Protein AF-0000000078410965 (afdb_homodimer)

InterPro domains:
  IPR001611 Leucine-rich repeat [PF13516] (98-120)
  IPR006553 Leucine-rich repeat, cysteine-containing subtype [SM00367] (72-97)
  IPR006553 Leucine-rich repeat, cysteine-containing subtype [SM00367] (98-123)
  IPR006553 Leucine-rich repeat, cysteine-containing subtype [SM00367] (124-149)
  IPR006553 Leucine-rich repeat, cysteine-containing subtype [SM00367] (150-175)
  IPR006553 Leucine-rich repeat, cysteine-containing subtype [SM00367] (176-201)
  IPR006553 Leucine-rich repeat, cysteine-containing subtype [SM00367] (202-227)
  IPR032675 Leucine-rich repeat domain superfamily [G3DSA:3.80.10.10] (5-240)
  IPR050648 F-box/Leucine-rich repeat [PTHR13382] (47-187)

Organism: Alligator mississippiensis (NCBI:txid8496)

Solvent-accessible surface area (backbone atoms only — not comparable to full-atom values): 24797 Å² total; per-residue (Å²): 132,82,74,73,76,74,49,70,57,32,53,52,40,49,51,44,47,40,29,61,36,39,64,46,54,38,55,73,51,34,78,64,46,54,67,72,22,52,52,63,58,44,67,69,31,49,51,30,29,34,42,33,40,52,18,32,18,92,72,42,31,50,84,67,48,47,63,50,42,75,44,21,51,54,30,29,33,41,34,41,36,48,29,56,60,37,49,41,63,50,49,35,49,45,16,72,41,15,41,62,25,26,34,41,33,35,30,46,18,55,46,49,35,48,68,32,46,45,43,29,24,73,39,21,52,53,26,29,33,42,31,43,25,38,18,68,54,58,49,36,64,40,51,28,49,31,21,66,49,22,38,55,25,27,33,42,30,46,21,46,20,51,69,34,28,35,68,23,47,33,39,33,16,70,36,15,42,56,24,26,36,42,32,36,28,32,14,51,50,30,37,36,65,26,44,43,43,29,60,70,41,20,80,52,43,46,33,42,33,50,46,70,18,77,50,52,49,60,84,37,46,48,62,39,46,75,71,61,26,47,57,71,62,78,72,76,73,69,68,64,52,60,68,41,46,75,66,47,67,90,71,77,85,81,75,75,81,118,132,80,75,72,74,75,48,70,56,32,52,51,40,48,52,44,46,41,29,62,37,38,65,46,53,38,54,74,53,34,78,63,48,54,66,72,23,53,52,64,57,45,67,70,30,48,52,30,29,32,43,34,39,52,17,32,17,92,72,43,31,50,84,67,46,48,62,50,42,73,45,22,52,55,30,29,34,41,33,41,38,47,28,57,60,37,49,43,63,50,48,36,50,46,18,72,42,13,42,62,24,27,34,41,33,34,29,47,17,55,46,49,35,48,68,30,47,46,42,29,26,74,39,22,51,53,25,29,33,42,31,43,26,37,17,67,53,57,49,36,66,39,52,27,50,29,20,66,49,20,38,55,26,28,32,41,28,44,20,46,20,52,70,33,29,34,67,22,48,33,38,34,15,70,37,16,44,55,24,26,37,40,31,37,28,33,14,52,50,29,36,38,66,25,45,43,42,30,58,70,41,21,81,52,43,45,34,43,33,49,46,70,18,78,51,51,49,61,85,37,45,48,63,39,47,74,73,62,26,46,59,70,61,78,72,76,73,70,68,65,53,63,70,43,47,75,66,49,69,86,71,76,83,75,75,76,81,120

pLDDT: mean 90.52, std 19.01, range [22.09, 98.94]

Sequence (516 aa):
MVHKRVSKAFRAAVQLHLANLRRFDASQLGPHLPKPAFIELLKDNEVLQQLALQACADWLTDKELLPVIGQNHHLQQVQLNGCAQLSRHALVAISLSCPHLRQLSLAHCEWVDSLSLRSLADHCKALEAVDLTACRQLKDEAVCYLAQKCSGLKCLSLAVNANMGDVAVEEIAKCCPELEHLDLTGCLRVKNDAIRVLAEYCPKLRSLKVKHCHNVAESSLSILRNRGVELDVEPPMQRALVLLQDVVGFAPFINLQIMVHKRVSKAFRAAVQLHLANLRRFDASQLGPHLPKPAFIELLKDNEVLQQLALQACADWLTDKELLPVIGQNHHLQQVQLNGCAQLSRHALVAISLSCPHLRQLSLAHCEWVDSLSLRSLADHCKALEAVDLTACRQLKDEAVCYLAQKCSGLKCLSLAVNANMGDVAVEEIAKCCPELEHLDLTGCLRVKNDAIRVLAEYCPKLRSLKVKHCHNVAESSLSILRNRGVELDVEPPMQRALVLLQDVVGFAPFINLQI

Nearest PDB structures (foldseek):
  6o60-assembly1_C  TM=7.918E-01  e=5.740E-13  Homo sapiens
  6wcq-assembly1_B  TM=8.413E-01  e=1.170E-11  Homo sapiens
  5zb2-assembly1_A-2  TM=8.589E-01  e=2.261E-08  Saccharomyces cerevisiae S288C
  8ubu-assembly1_K  TM=7.743E-01  e=4.115E-07  Homo sapiens
  8ubv-assembly1_H  TM=6.330E-01  e=1.855E-07  Homo sapiens

Structure (mmCIF, N/CA/C/O backbone):
data_AF-0000000078410965-model_v1
#
loop_
_entity.id
_entity.type
_entity.pdbx_description
1 polymer 'F-box/LRR-repeat protein 15'
#
loop_
_atom_site.group_PDB
_atom_site.id
_atom_site.type_symbol
_atom_site.label_atom_id
_atom_site.label_alt_id
_atom_site.label_comp_id
_atom_site.label_asym_id
_atom_site.label_entity_id
_atom_site.label_seq_id
_atom_site.pdbx_PDB_ins_code
_atom_site.Cartn_x
_atom_site.Cartn_y
_atom_site.Cartn_z
_atom_site.occupancy
_atom_site.B_iso_or_equiv
_atom_site.auth_seq_id
_atom_site.auth_comp_id
_atom_site.auth_asym_id
_atom_site.auth_atom_id
_atom_site.pdbx_PDB_model_num
ATOM 1 N N . MET A 1 1 ? -37.281 2.078 -7.805 1 25.05 1 MET A N 1
ATOM 2 C CA . MET A 1 1 ? -35.906 2.264 -7.312 1 25.05 1 MET A CA 1
ATOM 3 C C . MET A 1 1 ? -35.5 1.116 -6.398 1 25.05 1 MET A C 1
ATOM 5 O O . MET A 1 1 ? -35.938 1.05 -5.246 1 25.05 1 MET A O 1
ATOM 9 N N . VAL A 1 2 ? -35.5 -0.166 -6.84 1 32.5 2 VAL A N 1
ATOM 10 C CA . VAL A 1 2 ? -35.344 -1.432 -6.125 1 32.5 2 VAL A CA 1
ATOM 11 C C . VAL A 1 2 ? -34.125 -1.39 -5.219 1 32.5 2 VAL A C 1
ATOM 13 O O . VAL A 1 2 ? -33 -1.199 -5.691 1 32.5 2 VAL A O 1
ATOM 16 N N . HIS A 1 3 ? -34.188 -0.911 -4.039 1 37.53 3 HIS A N 1
ATOM 17 C CA . HIS A 1 3 ? -33.188 -0.952 -2.979 1 37.53 3 HIS A CA 1
ATOM 18 C C . HIS A 1 3 ? -32.531 -2.332 -2.877 1 37.53 3 HIS A C 1
ATOM 20 O O . HIS A 1 3 ? -33.188 -3.287 -2.43 1 37.53 3 HIS A O 1
ATOM 26 N N . LYS A 1 4 ? -31.953 -2.807 -3.91 1 47.25 4 LYS A N 1
ATOM 27 C CA . LYS A 1 4 ? -31.375 -4.148 -3.9 1 47.25 4 LYS A CA 1
ATOM 28 C C . LYS A 1 4 ? -30.719 -4.457 -2.559 1 47.25 4 LYS A C 1
ATOM 30 O O . LYS A 1 4 ? -29.875 -3.693 -2.086 1 47.25 4 LYS A O 1
ATOM 35 N N . ARG A 1 5 ? -31.469 -5.164 -1.621 1 58.47 5 ARG A N 1
ATOM 36 C CA . ARG A 1 5 ? -31.062 -5.781 -0.361 1 58.47 5 ARG A CA 1
ATOM 37 C C . ARG A 1 5 ? -29.625 -6.273 -0.426 1 58.47 5 ARG A C 1
ATOM 39 O O . ARG A 1 5 ? -29.266 -7.086 -1.286 1 58.47 5 ARG A O 1
ATOM 46 N N . VAL A 1 6 ? -28.75 -5.332 0.169 1 72 6 VAL A N 1
ATOM 47 C CA . VAL A 1 6 ? -27.375 -5.773 0.303 1 72 6 VAL A CA 1
ATOM 48 C C . VAL A 1 6 ? -27.328 -7.145 0.98 1 72 6 VAL A C 1
ATOM 50 O O . VAL A 1 6 ? -28 -7.363 1.99 1 72 6 VAL A O 1
ATOM 53 N N . SER A 1 7 ? -26.797 -8.109 0.25 1 83.19 7 SER A N 1
ATOM 54 C CA . SER A 1 7 ? -26.734 -9.453 0.817 1 83.19 7 SER A CA 1
ATOM 55 C C . SER A 1 7 ? -25.984 -9.453 2.148 1 83.19 7 SER A C 1
ATOM 57 O O . SER A 1 7 ? -25.172 -8.562 2.412 1 83.19 7 SER A O 1
ATOM 59 N N . LYS A 1 8 ? -26.5 -10.258 3.055 1 88.81 8 LYS A N 1
ATOM 60 C CA . LYS A 1 8 ? -25.828 -10.445 4.34 1 88.81 8 LYS A CA 1
ATOM 61 C C . LYS A 1 8 ? -24.344 -10.766 4.152 1 88.81 8 LYS A C 1
ATOM 63 O O . LYS A 1 8 ? -23.5 -10.273 4.91 1 88.81 8 LYS A O 1
ATOM 68 N N . ALA A 1 9 ? -24.125 -11.484 3.139 1 90.12 9 ALA A N 1
ATOM 69 C CA . ALA A 1 9 ? -22.75 -11.883 2.85 1 90.12 9 ALA A CA 1
ATOM 70 C C . ALA A 1 9 ? -21.891 -10.672 2.463 1 90.12 9 ALA A C 1
ATOM 72 O O . ALA A 1 9 ? -20.75 -10.547 2.896 1 90.12 9 ALA A O 1
ATOM 73 N N . PHE A 1 10 ? -22.484 -9.85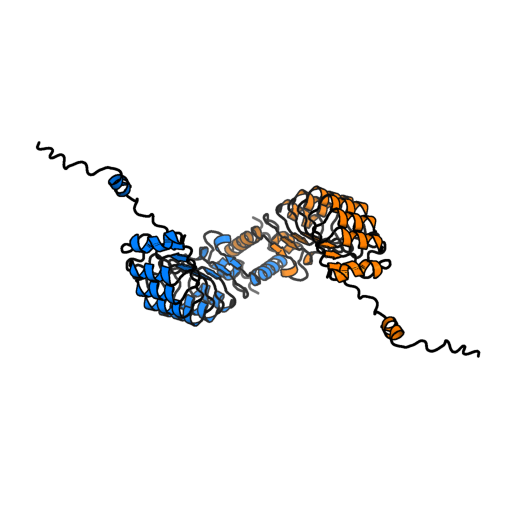9 1.813 1 91.69 10 PHE A N 1
ATOM 74 C CA . PHE A 1 10 ? -21.781 -8.648 1.413 1 91.69 10 PHE A CA 1
ATOM 75 C C . PHE A 1 10 ? -21.5 -7.762 2.621 1 91.69 10 PHE A C 1
ATOM 77 O O . PHE A 1 10 ? -20.375 -7.289 2.797 1 91.69 10 PHE A O 1
ATOM 84 N N . ARG A 1 11 ? -22.438 -7.598 3.383 1 90.75 11 ARG A N 1
ATOM 85 C CA . ARG A 1 11 ? -22.266 -6.766 4.57 1 90.75 11 ARG A CA 1
ATOM 86 C C . ARG A 1 11 ? -21.156 -7.309 5.465 1 90.75 11 ARG A C 1
ATOM 88 O O . ARG A 1 11 ? -20.344 -6.547 5.98 1 90.75 11 ARG A O 1
ATOM 95 N N . ALA A 1 12 ? -21.203 -8.555 5.613 1 92.56 12 ALA A N 1
ATOM 96 C CA . ALA A 1 12 ? -20.188 -9.188 6.441 1 92.56 12 ALA A CA 1
ATOM 97 C C . ALA A 1 12 ? -18.797 -8.992 5.84 1 92.56 12 ALA A C 1
ATOM 99 O O . ALA A 1 12 ? -17.844 -8.703 6.559 1 92.56 12 ALA A O 1
ATOM 100 N N . ALA A 1 13 ? -18.688 -9.086 4.562 1 92.94 13 ALA A N 1
ATOM 101 C CA . ALA A 1 13 ? -17.406 -8.914 3.871 1 92.94 13 ALA A CA 1
ATOM 102 C C . ALA A 1 13 ? -16.906 -7.484 3.996 1 92.94 13 ALA A C 1
ATOM 104 O O . ALA A 1 13 ? -15.719 -7.258 4.234 1 92.94 13 ALA A O 1
ATOM 105 N N . VAL A 1 14 ? -17.781 -6.637 3.914 1 94.06 14 VAL A N 1
ATOM 106 C CA . VAL A 1 14 ? -17.422 -5.227 4.012 1 94.06 14 VAL A CA 1
ATOM 107 C C . VAL A 1 14 ? -16.938 -4.914 5.426 1 94.06 14 VAL A C 1
ATOM 109 O O . VAL A 1 14 ? -15.914 -4.25 5.602 1 94.06 14 VAL A O 1
ATOM 112 N N . GLN A 1 15 ? -17.703 -5.395 6.336 1 93.25 15 GLN A N 1
ATOM 113 C CA . GLN A 1 15 ? -17.328 -5.156 7.727 1 93.25 15 GLN A CA 1
ATOM 114 C C . GLN A 1 15 ? -15.938 -5.715 8.016 1 93.25 15 GLN A C 1
ATOM 116 O O . GLN A 1 15 ? -15.125 -5.062 8.68 1 93.25 15 GLN A O 1
ATOM 121 N N . LEU A 1 16 ? -15.711 -6.871 7.535 1 93 16 LEU A N 1
ATOM 122 C CA . LEU A 1 16 ? -14.398 -7.48 7.727 1 93 16 LEU A CA 1
ATOM 123 C C . LEU A 1 16 ? -13.32 -6.676 7.02 1 93 16 LEU A C 1
ATOM 125 O O . LEU A 1 16 ? -12.242 -6.441 7.582 1 93 16 LEU A O 1
ATOM 129 N N . HIS A 1 17 ? -13.609 -6.285 5.859 1 93.44 17 HIS A N 1
ATOM 130 C CA . HIS A 1 17 ? -12.656 -5.48 5.098 1 93.44 17 HIS A CA 1
ATOM 131 C C . HIS A 1 17 ? -12.32 -4.188 5.832 1 93.44 17 HIS A C 1
ATOM 133 O O . HIS A 1 17 ? -11.141 -3.854 5.996 1 93.44 17 HIS A O 1
ATOM 139 N N . LEU A 1 18 ? -13.336 -3.518 6.273 1 94.88 18 LEU A N 1
ATOM 140 C CA . LEU A 1 18 ? -13.164 -2.232 6.938 1 94.88 18 LEU A CA 1
ATOM 141 C C . LEU A 1 18 ? -12.406 -2.396 8.25 1 94.88 18 LEU A C 1
ATOM 143 O O . LEU A 1 18 ? -11.578 -1.554 8.602 1 94.88 18 LEU A O 1
ATOM 147 N N . ALA A 1 19 ? -12.703 -3.473 8.961 1 95.5 19 ALA A N 1
ATOM 148 C CA . ALA A 1 19 ? -12.039 -3.738 10.242 1 95.5 19 ALA A CA 1
ATOM 149 C C . ALA A 1 19 ? -10.539 -3.928 10.055 1 95.5 19 ALA A C 1
ATOM 151 O O . ALA A 1 19 ? -9.758 -3.713 10.984 1 95.5 19 ALA A O 1
ATOM 152 N N . ASN A 1 20 ? -10.148 -4.191 8.797 1 93.44 20 ASN A N 1
ATOM 153 C CA . ASN A 1 20 ? -8.742 -4.527 8.57 1 93.44 20 ASN A CA 1
ATOM 154 C C . ASN A 1 20 ? -8.039 -3.449 7.75 1 93.44 20 ASN A C 1
ATOM 156 O O . ASN A 1 20 ? -6.902 -3.639 7.316 1 93.44 20 ASN A O 1
ATOM 160 N N . LEU A 1 21 ? -8.695 -2.328 7.613 1 94.69 21 LEU A N 1
ATOM 161 C CA . LEU A 1 21 ? -8.055 -1.225 6.898 1 94.69 21 LEU A CA 1
ATOM 162 C C . LEU A 1 21 ? -6.84 -0.716 7.664 1 94.69 21 LEU A C 1
ATOM 164 O O . LEU A 1 21 ? -6.918 -0.455 8.867 1 94.69 21 LEU A O 1
ATOM 168 N N . ARG A 1 22 ? -5.777 -0.582 7.023 1 96.44 22 ARG A N 1
ATOM 169 C CA . ARG A 1 22 ? -4.574 -0.058 7.664 1 96.44 22 ARG A CA 1
ATOM 170 C C . ARG A 1 22 ? -4.398 1.427 7.363 1 96.44 22 ARG A C 1
ATOM 172 O O . ARG A 1 22 ? -3.707 2.135 8.102 1 96.44 22 ARG A O 1
ATOM 179 N N . ARG A 1 23 ? -4.992 1.798 6.27 1 97.44 23 ARG A N 1
ATOM 180 C CA . ARG A 1 23 ? -4.934 3.195 5.855 1 97.44 23 ARG A CA 1
ATOM 181 C C . ARG A 1 23 ? -6.332 3.754 5.609 1 97.44 23 ARG A C 1
ATOM 183 O O . ARG A 1 23 ? -7.129 3.15 4.891 1 97.44 23 ARG A O 1
ATOM 190 N N . PHE A 1 24 ? -6.605 4.863 6.195 1 97.81 24 PHE A N 1
ATOM 191 C CA . PHE A 1 24 ? -7.859 5.574 5.969 1 97.81 24 PHE A CA 1
ATOM 192 C C . PHE A 1 24 ? -7.598 7.023 5.574 1 97.81 24 PHE A C 1
ATOM 194 O O . PHE A 1 24 ? -7.082 7.809 6.375 1 97.81 24 PHE A O 1
ATOM 201 N N . ASP A 1 25 ? -7.934 7.305 4.426 1 97.12 25 ASP A N 1
ATOM 202 C CA . ASP A 1 25 ? -7.871 8.656 3.883 1 97.12 25 ASP A CA 1
ATOM 203 C C . ASP A 1 25 ? -9.258 9.141 3.459 1 97.12 25 ASP A C 1
ATOM 205 O O . ASP A 1 25 ? -9.773 8.727 2.418 1 97.12 25 ASP A O 1
ATOM 209 N N . ALA A 1 26 ? -9.789 9.969 4.223 1 97 26 ALA A N 1
ATOM 210 C CA . ALA A 1 26 ? -11.156 10.422 4.012 1 97 26 ALA A CA 1
ATOM 211 C C . ALA A 1 26 ? -11.305 11.133 2.672 1 97 26 ALA A C 1
ATOM 213 O O . ALA A 1 26 ? -12.383 11.141 2.074 1 97 26 ALA A O 1
ATOM 214 N N . SER A 1 27 ? -10.305 11.742 2.213 1 95.56 27 SER A N 1
ATOM 215 C CA . SER A 1 27 ? -10.383 12.5 0.969 1 95.56 27 SER A CA 1
ATOM 216 C C . SER A 1 27 ? -10.625 11.586 -0.225 1 95.56 27 SER A C 1
ATOM 218 O O . SER A 1 27 ? -11.047 12.039 -1.29 1 95.56 27 SER A O 1
ATOM 220 N N . GLN A 1 28 ? -10.32 10.289 -0.091 1 92 28 GLN A N 1
ATOM 221 C CA . GLN A 1 28 ? -10.562 9.32 -1.157 1 92 28 GLN A CA 1
ATOM 222 C C . GLN A 1 28 ? -12.055 9.055 -1.332 1 92 28 GLN A C 1
ATOM 224 O O . GLN A 1 28 ? -12.469 8.477 -2.34 1 92 28 GLN A O 1
ATOM 229 N N . LEU A 1 29 ? -12.82 9.469 -0.318 1 92.69 29 LEU A N 1
ATOM 230 C CA . LEU A 1 29 ? -14.258 9.211 -0.331 1 92.69 29 LEU A CA 1
ATOM 231 C C . LEU A 1 29 ? -15.023 10.477 -0.712 1 92.69 29 LEU A C 1
ATOM 233 O O . LEU A 1 29 ? -16.25 10.539 -0.549 1 92.69 29 LEU A O 1
ATOM 237 N N . GLY A 1 30 ? -14.242 11.5 -1.156 1 90.75 30 GLY A N 1
ATOM 238 C CA . GLY A 1 30 ? -14.844 12.781 -1.495 1 90.75 30 GLY A CA 1
ATOM 239 C C . GLY A 1 30 ? -14.336 13.93 -0.643 1 90.75 30 GLY A C 1
ATOM 240 O O . GLY A 1 30 ? -13.617 13.703 0.338 1 90.75 30 GLY A O 1
ATOM 241 N N . PRO A 1 31 ? -14.773 15.102 -1.031 1 92.5 31 PRO A N 1
ATOM 242 C CA . PRO A 1 31 ? -14.281 16.281 -0.323 1 92.5 31 PRO A CA 1
ATOM 243 C C . PRO A 1 31 ? -14.914 16.453 1.056 1 92.5 31 PRO A C 1
ATOM 245 O O . PRO A 1 31 ? -14.352 17.125 1.923 1 92.5 31 PRO A O 1
ATOM 248 N N . HIS A 1 32 ? -16.094 15.828 1.124 1 94.94 32 HIS A N 1
ATOM 249 C CA . HIS A 1 32 ? -16.812 15.914 2.391 1 94.94 32 HIS A CA 1
ATOM 250 C C . HIS A 1 32 ? -17.359 14.555 2.805 1 94.94 32 HIS A C 1
ATOM 252 O O . HIS A 1 32 ? -18.266 14.023 2.162 1 94.94 32 HIS A O 1
ATOM 258 N N . LEU A 1 33 ? -16.859 14.016 3.848 1 96.12 33 LEU A N 1
ATOM 259 C CA . LEU A 1 33 ? -17.344 12.766 4.406 1 96.12 33 LEU A CA 1
ATOM 260 C C . LEU A 1 33 ? -18.344 13.023 5.527 1 96.12 33 LEU A C 1
ATOM 262 O O . LEU A 1 33 ? -18 13.625 6.547 1 96.12 33 LEU A O 1
ATOM 266 N N . PRO A 1 34 ? -19.516 12.57 5.348 1 95.88 34 PRO A N 1
ATOM 267 C CA . PRO A 1 34 ? -20.5 12.781 6.406 1 95.88 34 PRO A CA 1
ATOM 268 C C . PRO A 1 34 ? -20.141 12.07 7.707 1 95.88 34 PRO A C 1
ATOM 270 O O . PRO A 1 34 ? -19.594 10.969 7.68 1 95.88 34 PRO A O 1
ATOM 273 N N . LYS A 1 35 ? -20.547 12.688 8.812 1 96.19 35 LYS A N 1
ATOM 274 C CA . LYS A 1 35 ? -20.25 12.195 10.156 1 96.19 35 LYS A CA 1
ATOM 275 C C . LYS A 1 35 ? -20.75 10.766 10.344 1 96.19 35 LYS A C 1
ATOM 277 O O . LYS A 1 35 ? -20 9.891 10.766 1 96.19 35 LYS A O 1
ATOM 282 N N . PRO A 1 36 ? -22 10.43 9.953 1 95 36 PRO A N 1
ATOM 283 C CA . PRO A 1 36 ? -22.453 9.055 10.172 1 95 36 PRO A CA 1
ATOM 284 C C . PRO A 1 36 ? -21.625 8.023 9.414 1 95 36 PRO A C 1
ATOM 286 O O . PRO A 1 36 ? -21.391 6.922 9.922 1 95 36 PRO A O 1
ATOM 289 N N . ALA A 1 37 ? -21.188 8.391 8.234 1 95.62 37 ALA A N 1
ATOM 290 C CA . ALA A 1 37 ? -20.344 7.48 7.465 1 95.62 37 ALA A CA 1
ATOM 291 C C . ALA A 1 37 ? -19 7.254 8.156 1 95.62 37 ALA A C 1
ATOM 293 O O . ALA A 1 37 ? -18.547 6.117 8.273 1 95.62 37 ALA A O 1
ATOM 294 N N . PHE A 1 38 ? -18.484 8.352 8.656 1 97 38 PHE A N 1
ATOM 295 C CA . PHE A 1 38 ? -17.203 8.281 9.367 1 97 38 PHE A CA 1
ATOM 296 C C . PHE A 1 38 ? -17.297 7.312 10.539 1 97 38 PHE A C 1
ATOM 298 O O . PHE A 1 38 ? -16.469 6.418 10.68 1 97 38 PHE A O 1
ATOM 305 N N . ILE A 1 39 ? -18.25 7.418 11.289 1 96.12 39 ILE A N 1
ATOM 306 C CA . ILE A 1 39 ? -18.438 6.617 12.5 1 96.12 39 ILE A CA 1
ATOM 307 C C . ILE A 1 39 ? -18.594 5.145 12.125 1 96.12 39 ILE A C 1
ATOM 309 O O . ILE A 1 39 ? -17.938 4.281 12.703 1 96.12 39 ILE A O 1
ATOM 313 N N . GLU A 1 40 ? -19.344 4.863 11.133 1 94.62 40 GLU A N 1
ATOM 314 C CA . GLU A 1 40 ? -19.594 3.482 10.742 1 94.62 40 GLU A CA 1
ATOM 315 C C . GLU A 1 40 ? -18.375 2.859 10.078 1 94.62 40 GLU A C 1
ATOM 317 O O . GLU A 1 40 ? -18.078 1.681 10.289 1 94.62 40 GLU A O 1
ATOM 322 N N . LEU A 1 41 ? -17.672 3.588 9.281 1 95.81 41 LEU A N 1
ATOM 323 C CA . LEU A 1 41 ? -16.5 3.088 8.555 1 95.81 41 LEU A CA 1
ATOM 324 C C . LEU A 1 41 ? -15.414 2.627 9.516 1 95.81 41 LEU A C 1
ATOM 326 O O . LEU A 1 41 ? -14.742 1.624 9.266 1 95.81 41 LEU A O 1
ATOM 330 N N . LEU A 1 42 ? -15.289 3.348 10.664 1 97.19 42 LEU A N 1
ATOM 331 C CA . LEU A 1 42 ? -14.117 3.125 11.5 1 97.19 42 LEU A CA 1
ATOM 332 C C . LEU A 1 42 ? -14.508 2.494 12.828 1 97.19 42 LEU A C 1
ATOM 334 O O . LEU A 1 42 ? -13.641 2.236 13.672 1 97.19 42 LEU A O 1
ATOM 338 N N . LYS A 1 43 ? -15.758 2.133 13.016 1 94.81 43 LYS A N 1
ATOM 339 C CA . LYS A 1 43 ? -16.281 1.718 14.312 1 94.81 43 LYS A CA 1
ATOM 340 C C . LYS A 1 43 ? -15.57 0.467 14.82 1 94.81 43 LYS A C 1
ATOM 342 O O . LYS A 1 43 ? -15.289 0.345 16.016 1 94.81 43 LYS A O 1
ATOM 347 N N . ASP A 1 44 ? -15.156 -0.445 13.961 1 95.56 44 ASP A N 1
ATOM 348 C CA . ASP A 1 44 ? -14.586 -1.72 14.383 1 95.56 44 ASP A CA 1
ATOM 349 C C . ASP A 1 44 ? -13.117 -1.821 13.992 1 95.56 44 ASP A C 1
ATOM 351 O O . ASP A 1 44 ? -12.508 -2.891 14.094 1 95.56 44 ASP A O 1
ATOM 355 N N . ASN A 1 45 ? -12.586 -0.778 13.492 1 97.31 45 ASN A N 1
ATOM 356 C CA . ASN A 1 45 ? -11.203 -0.822 13.039 1 97.31 45 ASN A CA 1
ATOM 357 C C . ASN A 1 45 ? -10.227 -0.685 14.203 1 97.31 45 ASN A C 1
ATOM 359 O O . ASN A 1 45 ? -10.43 0.141 15.094 1 97.31 45 ASN A O 1
ATOM 363 N N . GLU A 1 46 ? -9.172 -1.533 14.188 1 97.69 46 GLU A N 1
ATOM 364 C CA . GLU A 1 46 ? -8.219 -1.496 15.297 1 97.69 46 GLU A CA 1
ATOM 365 C C . GLU A 1 46 ? -6.781 -1.568 14.789 1 97.69 46 GLU A C 1
ATOM 367 O O . GLU A 1 46 ? -5.848 -1.76 15.578 1 97.69 46 GLU A O 1
ATOM 372 N N . VAL A 1 47 ? -6.637 -1.402 13.492 1 97.62 47 VAL A N 1
ATOM 373 C CA . VAL A 1 47 ? -5.297 -1.707 12.992 1 97.62 47 VAL A CA 1
ATOM 374 C C . VAL A 1 47 ? -4.805 -0.566 12.102 1 97.62 47 VAL A C 1
ATOM 376 O O . VAL A 1 47 ? -3.881 -0.747 11.312 1 97.62 47 VAL A O 1
ATOM 379 N N . LEU A 1 48 ? -5.367 0.61 12.195 1 98.25 48 LEU A N 1
ATOM 380 C CA . LEU A 1 48 ? -4.965 1.752 11.383 1 98.25 48 LEU A CA 1
ATOM 381 C C . LEU A 1 48 ? -3.504 2.113 11.633 1 98.25 48 LEU A C 1
ATOM 383 O O . LEU A 1 48 ? -3.049 2.107 12.781 1 98.25 48 LEU A O 1
ATOM 387 N N . GLN A 1 49 ? -2.83 2.381 10.625 1 98.75 49 GLN A N 1
ATOM 388 C CA . GLN A 1 49 ? -1.468 2.9 10.688 1 98.75 49 GLN A CA 1
ATOM 389 C C . GLN A 1 49 ? -1.393 4.32 10.133 1 98.75 49 GLN A C 1
ATOM 391 O O . GLN A 1 49 ? -0.535 5.105 10.531 1 98.75 49 GLN A O 1
ATOM 396 N N . GLN A 1 50 ? -2.279 4.566 9.195 1 98.81 50 GLN A N 1
ATOM 397 C CA . GLN A 1 50 ? -2.35 5.891 8.578 1 98.81 50 GLN A CA 1
ATOM 398 C C . GLN A 1 50 ? -3.768 6.449 8.633 1 98.81 50 GLN A C 1
ATOM 400 O O . GLN A 1 50 ? -4.73 5.742 8.32 1 98.81 50 GLN A O 1
ATOM 405 N N . LEU A 1 51 ? -3.883 7.707 9.047 1 98.75 51 LEU A N 1
ATOM 406 C CA . LEU A 1 51 ? -5.172 8.359 9.227 1 98.75 51 LEU A CA 1
ATOM 407 C C . LEU A 1 51 ? -5.137 9.789 8.695 1 98.75 51 LEU A C 1
ATOM 409 O O . LEU A 1 51 ? -4.359 10.617 9.18 1 98.75 51 LEU A O 1
ATOM 413 N N . ALA A 1 52 ? -5.902 10.07 7.66 1 98.81 52 ALA A N 1
ATOM 414 C CA . ALA A 1 52 ? -6.035 11.406 7.098 1 98.81 52 ALA A CA 1
ATOM 415 C C . ALA A 1 52 ? -7.492 11.867 7.105 1 98.81 52 ALA A C 1
ATOM 417 O O . ALA A 1 52 ? -8.352 11.234 6.484 1 98.81 52 ALA A O 1
ATOM 418 N N . LEU A 1 53 ? -7.734 13.047 7.711 1 98.56 53 LEU A N 1
ATOM 419 C CA . LEU A 1 53 ? -9.125 13.352 8.031 1 98.56 53 LEU A CA 1
ATOM 420 C C . LEU A 1 53 ? -9.508 14.734 7.516 1 98.56 53 LEU A C 1
ATOM 422 O O . LEU A 1 53 ? -10.414 15.375 8.055 1 98.56 53 LEU A O 1
ATOM 426 N N . GLN A 1 54 ? -8.844 15.18 6.496 1 97.31 54 GLN A N 1
ATOM 427 C CA . GLN A 1 54 ? -9.102 16.516 5.957 1 97.31 54 GLN A CA 1
ATOM 428 C C . GLN A 1 54 ? -10.547 16.656 5.496 1 97.31 54 GLN A C 1
ATOM 430 O O . GLN A 1 54 ? -11.156 17.719 5.664 1 97.31 54 GLN A O 1
ATOM 435 N N . ALA A 1 55 ? -11.133 15.633 4.969 1 97.06 55 ALA A N 1
ATOM 436 C CA . ALA A 1 55 ? -12.484 15.656 4.426 1 97.06 55 ALA A CA 1
ATOM 437 C C . ALA A 1 55 ? -13.523 15.719 5.547 1 97.06 55 ALA A C 1
ATOM 439 O O . ALA A 1 55 ? -14.719 15.867 5.285 1 97.06 55 ALA A O 1
ATOM 440 N N . CYS A 1 56 ? -13.07 15.625 6.738 1 97.5 56 CYS A N 1
ATOM 441 C CA . CYS A 1 56 ? -13.945 15.688 7.906 1 97.5 56 CYS A CA 1
ATOM 442 C C . CYS A 1 56 ? -13.719 16.969 8.688 1 97.5 56 CYS A C 1
ATOM 444 O O . CYS A 1 56 ? -14.336 17.188 9.734 1 97.5 56 CYS A O 1
ATOM 446 N N . ALA A 1 57 ? -12.891 17.797 8.227 1 97.81 57 ALA A N 1
ATOM 447 C CA . ALA A 1 57 ? -12.375 18.922 9 1 97.81 57 ALA A CA 1
ATOM 448 C C . ALA A 1 57 ? -13.5 19.859 9.422 1 97.81 57 ALA A C 1
ATOM 450 O O . ALA A 1 57 ? -13.438 20.484 10.477 1 97.81 57 ALA A O 1
ATOM 451 N N . ASP A 1 58 ? -14.633 19.953 8.711 1 96.69 58 ASP A N 1
ATOM 452 C CA . ASP A 1 58 ? -15.711 20.906 8.938 1 96.69 58 ASP A CA 1
ATOM 453 C C . ASP A 1 58 ? -16.531 20.531 10.172 1 96.69 58 ASP A C 1
ATOM 455 O O . ASP A 1 58 ? -17.188 21.391 10.766 1 96.69 58 ASP A O 1
ATOM 459 N N . TRP A 1 59 ? -16.469 19.25 10.539 1 97.75 59 TRP A N 1
ATOM 460 C CA . TRP A 1 59 ? -17.359 18.859 11.625 1 97.75 59 TRP A CA 1
ATOM 461 C C . TRP A 1 59 ? -16.625 18.047 12.672 1 97.75 59 TRP A C 1
ATOM 463 O O . TRP A 1 59 ? -17.141 17.828 13.781 1 97.75 59 TRP A O 1
ATOM 473 N N . LEU A 1 60 ? -15.445 17.562 12.484 1 98.56 60 LEU A N 1
ATOM 474 C CA . LEU A 1 60 ? -14.758 16.609 13.344 1 98.56 60 LEU A CA 1
ATOM 475 C C . LEU A 1 60 ? -14.453 17.219 14.711 1 98.56 60 LEU A C 1
ATOM 477 O O . LEU A 1 60 ? -13.844 18.281 14.797 1 98.56 60 LEU A O 1
ATOM 481 N N . THR A 1 61 ? -14.906 16.578 15.711 1 98.62 61 THR A N 1
ATOM 482 C CA . THR A 1 61 ? -14.625 16.953 17.094 1 98.62 61 THR A CA 1
ATOM 483 C C . THR A 1 61 ? -13.992 15.805 17.859 1 98.62 61 THR A C 1
ATOM 485 O O . THR A 1 61 ? -13.805 14.711 17.312 1 98.62 61 THR A O 1
ATOM 488 N N . ASP A 1 62 ? -13.695 16.047 19.125 1 98.69 62 ASP A N 1
ATOM 489 C CA . ASP A 1 62 ? -13.125 15.008 20 1 98.69 62 ASP A CA 1
ATOM 490 C C . ASP A 1 62 ? -14.078 13.828 20.141 1 98.69 62 ASP A C 1
ATOM 492 O O . ASP A 1 62 ? -13.641 12.68 20.219 1 98.69 62 ASP A O 1
ATOM 496 N N . LYS A 1 63 ? -15.32 14.07 20.109 1 98.44 63 LYS A N 1
ATOM 497 C CA . LYS A 1 63 ? -16.344 13.047 20.312 1 98.44 63 LYS A CA 1
ATOM 498 C C . LYS A 1 63 ? -16.219 11.938 19.266 1 98.44 63 LYS A C 1
ATOM 500 O O . LYS A 1 63 ? -16.406 10.758 19.578 1 98.44 63 LYS A O 1
ATOM 505 N N . GLU A 1 64 ? -15.898 12.367 18.047 1 98.31 64 GLU A N 1
ATOM 506 C CA . GLU A 1 64 ? -15.797 11.391 16.953 1 98.31 64 GLU A CA 1
ATOM 507 C C . GLU A 1 64 ? -14.383 10.836 16.844 1 98.31 64 GLU A C 1
ATOM 509 O O . GLU A 1 64 ? -14.203 9.656 16.516 1 98.31 64 GLU A O 1
ATOM 514 N N . LEU A 1 65 ? -13.422 11.656 17.125 1 98.69 65 LEU A N 1
ATOM 515 C CA . LEU A 1 65 ? -12.039 11.281 16.828 1 98.69 65 LEU A CA 1
ATOM 516 C C . LEU A 1 65 ? -11.469 10.43 17.953 1 98.69 65 LEU A C 1
ATOM 518 O O . LEU A 1 65 ? -10.758 9.453 17.703 1 98.69 65 LEU A O 1
ATOM 522 N N . LEU A 1 66 ? -11.727 10.719 19.234 1 98.69 66 LEU A N 1
ATOM 523 C CA . LEU A 1 66 ? -11.039 10.102 20.375 1 98.69 66 LEU A CA 1
ATOM 524 C C . LEU A 1 66 ? -11.305 8.602 20.422 1 98.69 66 LEU A C 1
ATOM 526 O O . LEU A 1 66 ? -10.391 7.812 20.672 1 98.69 66 LEU A O 1
ATOM 530 N N . PRO A 1 67 ? -12.555 8.109 20.172 1 98.44 67 PRO A N 1
ATOM 531 C CA . PRO A 1 67 ? -12.766 6.66 20.125 1 98.44 67 PRO A CA 1
ATOM 532 C C . PRO A 1 67 ? -11.906 5.969 19.078 1 98.44 67 PRO A C 1
ATOM 534 O O . PRO A 1 67 ? -11.398 4.871 19.312 1 98.44 67 PRO A O 1
ATOM 537 N N . VAL A 1 68 ? -11.688 6.598 17.891 1 98.56 68 VAL A N 1
ATOM 538 C CA . VAL A 1 68 ? -10.867 6.035 16.828 1 98.56 68 VAL A CA 1
ATOM 539 C C . VAL A 1 68 ? -9.414 5.922 17.297 1 98.56 68 VAL A C 1
ATOM 541 O O . VAL A 1 68 ? -8.781 4.883 17.109 1 98.56 68 VAL A O 1
ATOM 544 N N . ILE A 1 69 ? -8.969 6.973 17.922 1 98.69 69 ILE A N 1
ATOM 545 C CA . ILE A 1 69 ? -7.602 6.984 18.453 1 98.69 69 ILE A CA 1
ATOM 546 C C . ILE A 1 69 ? -7.453 5.922 19.531 1 98.69 69 ILE A C 1
ATOM 548 O O . ILE A 1 69 ? -6.449 5.203 19.578 1 98.69 69 ILE A O 1
ATOM 552 N N . GLY A 1 70 ? -8.406 5.793 20.359 1 98.12 70 GLY A N 1
ATOM 553 C CA . GLY A 1 70 ? -8.367 4.848 21.469 1 98.12 70 GLY A CA 1
ATOM 554 C C . GLY A 1 70 ? -8.312 3.402 21.016 1 98.12 70 GLY A C 1
ATOM 555 O O . GLY A 1 70 ? -7.773 2.547 21.719 1 98.12 70 GLY A O 1
ATOM 556 N N . GLN A 1 71 ? -8.805 3.105 19.844 1 97.56 71 GLN A N 1
ATOM 557 C CA . GLN A 1 71 ? -8.875 1.744 19.328 1 97.56 71 GLN A CA 1
ATOM 558 C C . GLN A 1 71 ? -7.664 1.429 18.438 1 97.56 71 GLN A C 1
ATOM 560 O O . GLN A 1 71 ? -7.391 0.262 18.156 1 97.56 71 GLN A O 1
ATOM 565 N N . ASN A 1 72 ? -6.984 2.451 18 1 98.5 72 ASN A N 1
ATOM 566 C CA . ASN A 1 72 ? -5.906 2.285 17.031 1 98.5 72 ASN A CA 1
ATOM 567 C C . ASN A 1 72 ? -4.57 2.76 17.594 1 98.5 72 ASN A C 1
ATOM 569 O O . ASN A 1 72 ? -4.242 3.945 17.5 1 98.5 72 ASN A O 1
ATOM 573 N N . HIS A 1 73 ? -3.793 1.807 18.031 1 98.44 73 HIS A N 1
ATOM 574 C CA . HIS A 1 73 ? -2.59 2.143 18.781 1 98.44 73 HIS A CA 1
ATOM 575 C C . HIS A 1 73 ? -1.348 2.055 17.906 1 98.44 73 HIS A C 1
ATOM 577 O O . HIS A 1 73 ? -0.223 2.154 18.391 1 98.44 73 HIS A O 1
ATOM 583 N N . HIS A 1 74 ? -1.586 1.903 16.625 1 98.12 74 HIS A N 1
ATOM 584 C CA . HIS A 1 74 ? -0.442 1.683 15.75 1 98.12 74 HIS A CA 1
ATOM 585 C C . HIS A 1 74 ? -0.343 2.773 14.688 1 98.12 74 HIS A C 1
ATOM 587 O O . HIS A 1 74 ? 0.279 2.572 13.641 1 98.12 74 HIS A O 1
ATOM 593 N N . LEU A 1 75 ? -0.9 3.896 14.953 1 98.69 75 LEU A N 1
ATOM 594 C CA . LEU A 1 75 ? -0.82 4.992 13.992 1 98.69 75 LEU A CA 1
ATOM 595 C C . LEU A 1 75 ? 0.619 5.469 13.836 1 98.69 75 LEU A C 1
ATOM 597 O O . LEU A 1 75 ? 1.313 5.711 14.82 1 98.69 75 LEU A O 1
ATOM 601 N N . GLN A 1 76 ? 0.992 5.574 12.625 1 98.88 76 GLN A N 1
ATOM 602 C CA . GLN A 1 76 ? 2.314 6.09 12.297 1 98.88 76 GLN A CA 1
ATOM 603 C C . GLN A 1 76 ? 2.219 7.441 11.594 1 98.88 76 GLN A C 1
ATOM 605 O O . GLN A 1 76 ? 3.141 8.258 11.664 1 98.88 76 GLN A O 1
ATOM 610 N N . GLN A 1 77 ? 1.16 7.609 10.891 1 98.94 77 GLN A N 1
ATOM 611 C CA . GLN A 1 77 ? 0.914 8.852 10.172 1 98.94 77 GLN A CA 1
ATOM 612 C C . GLN A 1 77 ? -0.493 9.375 10.438 1 98.94 77 GLN A C 1
ATOM 614 O O . GLN A 1 77 ? -1.475 8.648 10.273 1 98.94 77 GLN A O 1
ATOM 619 N N . VAL A 1 78 ? -0.553 10.656 10.836 1 98.94 78 VAL A N 1
ATOM 620 C CA . VAL A 1 78 ? -1.84 11.281 11.125 1 98.94 78 VAL A CA 1
ATOM 621 C C . VAL A 1 78 ? -1.896 12.672 10.492 1 98.94 78 VAL A C 1
ATOM 623 O O . VAL A 1 78 ? -0.962 13.469 10.641 1 98.94 78 VAL A O 1
ATOM 626 N N . GLN A 1 79 ? -2.941 12.938 9.75 1 98.88 79 GLN A N 1
ATOM 627 C CA . GLN A 1 79 ? -3.182 14.25 9.148 1 98.88 79 GLN A CA 1
ATOM 628 C C . GLN A 1 79 ? -4.504 14.836 9.633 1 98.88 79 GLN A C 1
ATOM 630 O O . GLN A 1 79 ? -5.574 14.32 9.312 1 98.88 79 GLN A O 1
ATOM 635 N N . LEU A 1 80 ? -4.402 15.953 10.312 1 98.75 80 LEU A N 1
ATOM 636 C CA . LEU A 1 80 ? -5.578 16.594 10.891 1 98.75 80 LEU A CA 1
ATOM 637 C C . LEU A 1 80 ? -5.703 18.031 10.414 1 98.75 80 LEU A C 1
ATOM 639 O O . LEU A 1 80 ? -6.336 18.859 11.078 1 98.75 80 LEU A O 1
ATOM 643 N N . ASN A 1 81 ? -5.102 18.312 9.32 1 98.38 81 ASN A N 1
ATOM 644 C CA . ASN A 1 81 ? -5.078 19.688 8.812 1 98.38 81 ASN A CA 1
ATOM 645 C C . ASN A 1 81 ? -6.48 20.281 8.742 1 98.38 81 ASN A C 1
ATOM 647 O O . ASN A 1 81 ? -7.395 19.672 8.188 1 98.38 81 ASN A O 1
ATOM 651 N N . GLY A 1 82 ? -6.602 21.422 9.305 1 97.56 82 GLY A N 1
ATOM 652 C CA . GLY A 1 82 ? -7.836 22.172 9.188 1 97.56 82 GLY A CA 1
ATOM 653 C C . GLY A 1 82 ? -8.914 21.719 10.148 1 97.56 82 GLY A C 1
ATOM 654 O O . GLY A 1 82 ? -10.016 22.266 10.156 1 97.56 82 GLY A O 1
ATOM 655 N N . CYS A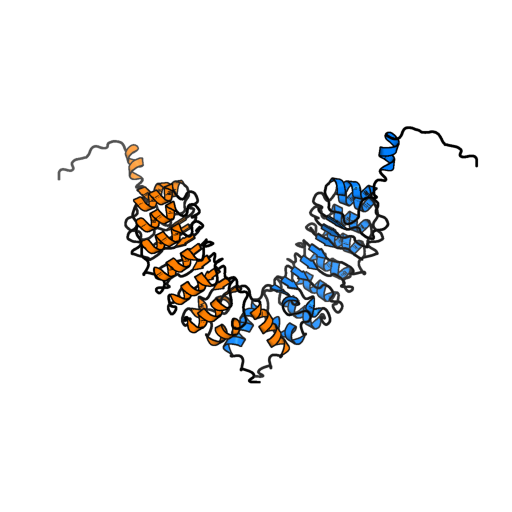 1 83 ? -8.672 20.75 10.961 1 98.12 83 CYS A N 1
ATOM 656 C CA . CYS A 1 83 ? -9.656 20.281 11.938 1 98.12 83 CYS A CA 1
ATOM 657 C C . CYS A 1 83 ? -9.719 21.234 13.125 1 98.12 83 CYS A C 1
ATOM 659 O O . CYS A 1 83 ? -9.133 20.953 14.18 1 98.12 83 CYS A O 1
ATOM 661 N N . ALA A 1 84 ? -10.539 22.203 13 1 97.19 84 ALA A N 1
ATOM 662 C CA . ALA A 1 84 ? -10.516 23.375 13.891 1 97.19 84 ALA A CA 1
ATOM 663 C C . ALA A 1 84 ? -11.336 23.109 15.148 1 97.19 84 ALA A C 1
ATOM 665 O O . ALA A 1 84 ? -11.203 23.828 16.141 1 97.19 84 ALA A O 1
ATOM 666 N N . GLN A 1 85 ? -12.172 22.094 15.125 1 98.06 85 GLN A N 1
ATOM 667 C CA . GLN A 1 85 ? -13.109 21.906 16.234 1 98.06 85 GLN A CA 1
ATOM 668 C C . GLN A 1 85 ? -12.555 20.906 17.25 1 98.06 85 GLN A C 1
ATOM 670 O O . GLN A 1 85 ? -13.227 20.578 18.234 1 98.06 85 GLN A O 1
ATOM 675 N N . LEU A 1 86 ? -11.328 20.469 17.031 1 98.56 86 LEU A N 1
ATOM 676 C CA . LEU A 1 86 ? -10.68 19.594 17.984 1 98.56 86 LEU A CA 1
ATOM 677 C C . LEU A 1 86 ? -10.109 20.391 19.156 1 98.56 86 LEU A C 1
ATOM 679 O O . LEU A 1 86 ? -10.047 21.625 19.094 1 98.56 86 LEU A O 1
ATOM 683 N N . SER A 1 87 ? -9.875 19.703 20.203 1 98 87 SER A N 1
ATOM 684 C CA . SER A 1 87 ? -9.211 20.312 21.344 1 98 87 SER A CA 1
ATOM 685 C C . SER A 1 87 ? -7.832 19.703 21.578 1 98 87 SER A C 1
ATOM 687 O O . SER A 1 87 ? -7.422 18.797 20.859 1 98 87 SER A O 1
ATOM 689 N N . ARG A 1 88 ? -7.141 20.25 22.578 1 97.19 88 ARG A N 1
ATOM 690 C CA . ARG A 1 88 ? -5.809 19.766 22.922 1 97.19 88 ARG A CA 1
ATOM 691 C C . ARG A 1 88 ? -5.852 18.297 23.328 1 97.19 88 ARG A C 1
ATOM 693 O O . ARG A 1 88 ? -4.848 17.578 23.219 1 97.19 88 ARG A O 1
ATOM 700 N N . HIS A 1 89 ? -6.996 17.781 23.703 1 98.12 89 HIS A N 1
ATOM 701 C CA . HIS A 1 89 ? -7.137 16.391 24.141 1 98.12 89 HIS A CA 1
ATOM 702 C C . HIS A 1 89 ? -6.871 15.43 22.984 1 98.12 89 HIS A C 1
ATOM 704 O O . HIS A 1 89 ? -6.375 14.32 23.203 1 98.12 89 HIS A O 1
ATOM 710 N N . ALA A 1 90 ? -7.188 15.891 21.844 1 98.5 90 ALA A N 1
ATOM 711 C CA . ALA A 1 90 ? -6.953 15.055 20.672 1 98.5 90 ALA A CA 1
ATOM 712 C C . ALA A 1 90 ? -5.469 14.742 20.5 1 98.5 90 ALA A C 1
ATOM 714 O O . ALA A 1 90 ? -5.086 13.578 20.344 1 98.5 90 ALA A O 1
ATOM 715 N N . LEU A 1 91 ? -4.73 15.75 20.594 1 98.62 91 LEU A N 1
ATOM 716 C CA . LEU A 1 91 ? -3.291 15.57 20.422 1 98.62 91 LEU A CA 1
ATOM 717 C C . LEU A 1 91 ? -2.701 14.766 21.578 1 98.62 91 LEU A C 1
ATOM 719 O O . LEU A 1 91 ? -1.85 13.898 21.359 1 98.62 91 LEU A O 1
ATOM 723 N N . VAL A 1 92 ? -3.131 15.039 22.766 1 98.56 92 VAL A N 1
ATOM 724 C CA . VAL A 1 92 ? -2.666 14.297 23.938 1 98.56 92 VAL A CA 1
ATOM 725 C C . VAL A 1 92 ? -3.025 12.82 23.781 1 98.56 92 VAL A C 1
ATOM 727 O O . VAL A 1 92 ? -2.191 11.945 24.016 1 98.56 92 VAL A O 1
ATOM 730 N N . ALA A 1 93 ? -4.188 12.508 23.328 1 98.75 93 ALA A N 1
ATOM 731 C CA . ALA A 1 93 ? -4.629 11.133 23.125 1 98.75 93 ALA A CA 1
ATOM 732 C C . ALA A 1 93 ? -3.771 10.438 22.062 1 98.75 93 ALA A C 1
ATOM 734 O O . ALA A 1 93 ? -3.369 9.281 22.25 1 98.75 93 ALA A O 1
ATOM 735 N N . ILE A 1 94 ? -3.502 11.102 21 1 98.81 94 ILE A N 1
ATOM 736 C CA . ILE A 1 94 ? -2.666 10.547 19.953 1 98.81 94 ILE A CA 1
ATOM 737 C C . ILE A 1 94 ? -1.28 10.219 20.5 1 98.81 94 ILE A C 1
ATOM 739 O O . ILE A 1 94 ? -0.756 9.125 20.281 1 98.81 94 ILE A O 1
ATOM 743 N N . SER A 1 95 ? -0.772 11.141 21.281 1 98.69 95 SER A N 1
ATOM 744 C CA . SER A 1 95 ? 0.565 10.992 21.844 1 98.69 95 SER A CA 1
ATOM 745 C C . SER A 1 95 ? 0.645 9.789 22.766 1 98.69 95 SER A C 1
ATOM 747 O O . SER A 1 95 ? 1.596 9.008 22.688 1 98.69 95 SER A O 1
ATOM 749 N N . LEU A 1 96 ? -0.329 9.633 23.547 1 98.5 96 LEU A N 1
ATOM 750 C CA . LEU A 1 96 ? -0.329 8.578 24.547 1 98.5 96 LEU A CA 1
ATOM 751 C C . LEU A 1 96 ? -0.613 7.223 23.922 1 98.5 96 LEU A C 1
ATOM 753 O O . LEU A 1 96 ? -0.041 6.207 24.328 1 98.5 96 LEU A O 1
ATOM 757 N N . SER A 1 97 ? -1.407 7.168 22.891 1 98.56 97 SER A N 1
ATOM 758 C CA . SER A 1 97 ? -1.896 5.922 22.312 1 98.56 97 SER A CA 1
ATOM 759 C C . SER A 1 97 ? -0.952 5.402 21.234 1 98.56 97 SER A C 1
ATOM 761 O O . SER A 1 97 ? -0.931 4.203 20.953 1 98.56 97 SER A O 1
ATOM 763 N N . CYS A 1 98 ? -0.2 6.305 20.672 1 98.56 98 CYS A N 1
ATOM 764 C CA . CYS A 1 98 ? 0.569 5.902 19.5 1 98.56 98 CYS A CA 1
ATOM 765 C C . CYS A 1 98 ? 2.02 6.352 19.609 1 98.56 98 CYS A C 1
ATOM 767 O O . CYS A 1 98 ? 2.463 7.23 18.859 1 98.56 98 CYS A O 1
ATOM 769 N N . PRO A 1 99 ? 2.779 5.695 20.422 1 98 99 PRO A N 1
ATOM 770 C CA . PRO A 1 99 ? 4.16 6.113 20.672 1 98 99 PRO A CA 1
ATOM 771 C C . PRO A 1 99 ? 5.055 5.98 19.438 1 98 99 PRO A C 1
ATOM 773 O O . PRO A 1 99 ? 6.145 6.559 19.406 1 98 99 PRO A O 1
ATOM 776 N N . HIS A 1 100 ? 4.602 5.285 18.453 1 98.06 100 HIS A N 1
ATOM 777 C CA . HIS A 1 100 ? 5.434 5.082 17.266 1 98.06 100 HIS A CA 1
ATOM 778 C C . HIS A 1 100 ? 5.016 6.012 16.141 1 98.06 100 HIS A C 1
ATOM 780 O O . HIS A 1 100 ? 5.332 5.754 14.969 1 98.06 100 HIS A O 1
ATOM 786 N N . LEU A 1 101 ? 4.348 7.031 16.453 1 98.75 101 LEU A N 1
ATOM 787 C CA . LEU A 1 101 ? 3.965 8.047 15.484 1 98.75 101 LEU A CA 1
ATOM 788 C C . LEU A 1 101 ? 5.195 8.656 14.82 1 98.75 101 LEU A C 1
ATOM 790 O O . LEU A 1 101 ? 6.152 9.031 15.492 1 98.75 101 LEU A O 1
ATOM 794 N N . ARG A 1 102 ? 5.137 8.742 13.484 1 98.88 102 ARG A N 1
ATOM 795 C CA . ARG A 1 102 ? 6.293 9.219 12.734 1 98.88 102 ARG A CA 1
ATOM 796 C C . ARG A 1 102 ? 5.988 10.539 12.039 1 98.88 102 ARG A C 1
ATOM 798 O O . ARG A 1 102 ? 6.863 11.406 11.922 1 98.88 102 ARG A O 1
ATOM 805 N N . GLN A 1 103 ? 4.793 10.633 11.531 1 98.94 103 GLN A N 1
ATOM 806 C CA . GLN A 1 103 ? 4.383 11.82 10.789 1 98.94 103 GLN A CA 1
ATOM 807 C C . GLN A 1 103 ? 3.07 12.383 11.328 1 98.94 103 GLN A C 1
ATOM 809 O O . GLN A 1 103 ? 2.098 11.641 11.492 1 98.94 103 GLN A O 1
ATOM 814 N N . LEU A 1 104 ? 3.09 13.719 11.57 1 98.94 104 LEU A N 1
ATOM 815 C CA . LEU A 1 104 ? 1.914 14.383 12.117 1 98.94 104 LEU A CA 1
ATOM 816 C C . LEU A 1 104 ? 1.706 15.742 11.469 1 98.94 104 LEU A C 1
ATOM 818 O O . LEU A 1 104 ? 2.623 16.562 11.445 1 98.94 104 LEU A O 1
ATOM 822 N N . SER A 1 105 ? 0.516 15.906 10.906 1 98.94 105 SER A N 1
ATOM 823 C CA . SER A 1 105 ? 0.18 17.188 10.289 1 98.94 105 SER A CA 1
ATOM 824 C C . SER A 1 105 ? -0.976 17.859 11.023 1 98.94 105 SER A C 1
ATOM 826 O O . SER A 1 105 ? -2.072 17.312 11.109 1 98.94 105 SER A O 1
ATOM 828 N N . LEU A 1 106 ? -0.68 19.047 11.492 1 98.69 106 LEU A N 1
ATOM 829 C CA . LEU A 1 106 ? -1.646 19.797 12.281 1 98.69 106 LEU A CA 1
ATOM 830 C C . LEU A 1 106 ? -1.838 21.203 11.727 1 98.69 106 LEU A C 1
ATOM 832 O O . LEU A 1 106 ? -2.143 22.141 12.469 1 98.69 106 LEU A O 1
ATOM 836 N N . ALA A 1 107 ? -1.633 21.391 10.461 1 98.62 107 ALA A N 1
ATOM 837 C CA . ALA A 1 107 ? -1.744 22.703 9.844 1 98.62 107 ALA A CA 1
ATOM 838 C C . ALA A 1 107 ? -3.131 23.297 10.078 1 98.62 107 ALA A C 1
ATOM 840 O O . ALA A 1 107 ? -4.141 22.609 9.945 1 98.62 107 ALA A O 1
ATOM 841 N N . HIS A 1 108 ? -3.158 24.594 10.516 1 98 108 HIS A N 1
ATOM 842 C CA . HIS A 1 108 ? -4.355 25.391 10.719 1 98 108 HIS A CA 1
ATOM 843 C C . HIS A 1 108 ? -5.176 24.875 11.898 1 98 108 HIS A C 1
ATOM 845 O O . HIS A 1 108 ? -6.387 25.094 11.961 1 98 108 HIS A O 1
ATOM 851 N N . CYS A 1 109 ? -4.531 24.141 12.75 1 98.19 109 CYS A N 1
ATOM 852 C CA . CYS A 1 109 ? -5.152 23.719 14 1 98.19 109 CYS A CA 1
ATOM 853 C C . CYS A 1 109 ? -4.77 24.641 15.141 1 98.19 109 CYS A C 1
ATOM 855 O O . CYS A 1 109 ? -3.758 24.422 15.812 1 98.19 109 CYS A O 1
ATOM 857 N N . GLU A 1 110 ? -5.625 25.531 15.484 1 96.88 110 GLU A N 1
ATOM 858 C CA . GLU A 1 110 ? -5.32 26.594 16.438 1 96.88 110 GLU A CA 1
ATOM 859 C C . GLU A 1 110 ? -5.426 26.094 17.875 1 96.88 110 GLU A C 1
ATOM 861 O O . GLU A 1 110 ? -5.004 26.781 18.797 1 96.88 110 GLU A O 1
ATOM 866 N N . TRP A 1 111 ? -5.918 24.906 18.047 1 97.5 111 TRP A N 1
ATOM 867 C CA . TRP A 1 111 ? -6.082 24.328 19.375 1 97.5 111 TRP A CA 1
ATOM 868 C C . TRP A 1 111 ? -4.777 23.703 19.875 1 97.5 111 TRP A C 1
ATOM 870 O O . TRP A 1 111 ? -4.664 23.312 21.031 1 97.5 111 TRP A O 1
ATOM 880 N N . VAL A 1 112 ? -3.783 23.594 19.062 1 97.88 112 VAL A N 1
ATOM 881 C CA . VAL A 1 112 ? -2.484 23.062 19.484 1 97.88 112 VAL A CA 1
ATOM 882 C C . VAL A 1 112 ? -1.779 24.078 20.375 1 97.88 112 VAL A C 1
ATOM 884 O O . VAL A 1 112 ? -1.519 25.219 19.953 1 97.88 112 VAL A O 1
ATOM 887 N N . ASP A 1 113 ? -1.532 23.672 21.516 1 96.19 113 ASP A N 1
ATOM 888 C CA . ASP A 1 113 ? -0.85 24.562 22.469 1 96.19 113 ASP A CA 1
ATOM 889 C C . ASP A 1 113 ? 0.421 23.906 23 1 96.19 113 ASP A C 1
ATOM 891 O O . ASP A 1 113 ? 0.791 22.812 22.578 1 96.19 113 ASP A O 1
ATOM 895 N N . SER A 1 114 ? 1.094 24.656 23.953 1 96 114 SER A N 1
ATOM 896 C CA . SER A 1 114 ? 2.381 24.219 24.469 1 96 114 SER A CA 1
ATOM 897 C C . SER A 1 114 ? 2.244 22.906 25.234 1 96 114 SER A C 1
ATOM 899 O O . SER A 1 114 ? 3.1 22.016 25.125 1 96 114 SER A O 1
ATOM 901 N N . LEU A 1 115 ? 1.17 22.75 25.953 1 95.88 115 LEU A N 1
ATOM 902 C CA . LEU A 1 115 ? 0.978 21.562 26.766 1 95.88 115 LEU A CA 1
ATOM 903 C C . LEU A 1 115 ? 0.806 20.328 25.906 1 95.88 115 LEU A C 1
ATOM 905 O O . LEU A 1 115 ? 1.427 19.297 26.156 1 95.88 115 LEU A O 1
ATOM 909 N N . SER A 1 116 ? -0.034 20.438 24.906 1 97.19 116 SER A N 1
ATOM 910 C CA . SER A 1 116 ? -0.266 19.281 24.047 1 97.19 116 SER A CA 1
ATOM 911 C C . SER A 1 116 ? 0.974 18.953 23.219 1 97.19 116 SER A C 1
ATOM 913 O O . SER A 1 116 ? 1.276 17.781 22.984 1 97.19 116 SER A O 1
ATOM 915 N N . LEU A 1 117 ? 1.645 19.953 22.828 1 98.06 117 LEU A N 1
ATOM 916 C CA . LEU A 1 117 ? 2.883 19.719 22.078 1 98.06 117 LEU A CA 1
ATOM 917 C C . LEU A 1 117 ? 3.93 19.047 22.969 1 98.06 117 LEU A C 1
ATOM 919 O O . LEU A 1 117 ? 4.695 18.203 22.484 1 98.06 117 LEU A O 1
ATOM 923 N N . ARG A 1 118 ? 4 19.453 24.219 1 97.81 118 ARG A N 1
ATOM 924 C CA . ARG A 1 118 ? 4.91 18.812 25.156 1 97.81 118 ARG A CA 1
ATOM 925 C C . ARG A 1 118 ? 4.586 17.328 25.312 1 97.81 118 ARG A C 1
ATOM 927 O O . ARG A 1 118 ? 5.488 16.484 25.344 1 97.81 118 ARG A O 1
ATOM 934 N N . SER A 1 119 ? 3.338 17.031 25.422 1 98.31 119 SER A N 1
ATOM 935 C CA . SER A 1 119 ? 2.918 15.641 25.5 1 98.31 119 SER A CA 1
ATOM 936 C C . SER A 1 119 ? 3.389 14.859 24.281 1 98.31 119 SER A C 1
ATOM 938 O O . SER A 1 119 ? 3.889 13.734 24.406 1 98.31 119 SER A O 1
ATOM 940 N N . LEU A 1 120 ? 3.225 15.438 23.172 1 98.62 120 LEU A N 1
ATOM 941 C CA . LEU A 1 120 ? 3.693 14.82 21.938 1 98.62 120 LEU A CA 1
ATOM 942 C C . LEU A 1 120 ? 5.191 14.539 22 1 98.62 120 LEU A C 1
ATOM 944 O O . LEU A 1 120 ? 5.625 13.414 21.75 1 98.62 120 LEU A O 1
ATOM 948 N N . ALA A 1 121 ? 5.902 15.5 22.422 1 98.62 121 ALA A N 1
ATOM 949 C CA . ALA A 1 121 ? 7.359 15.398 22.5 1 98.62 121 ALA A CA 1
ATOM 950 C C . ALA A 1 121 ? 7.781 14.32 23.5 1 98.62 121 ALA A C 1
ATOM 952 O O . ALA A 1 121 ? 8.75 13.594 23.25 1 98.62 121 ALA A O 1
ATOM 953 N N . ASP A 1 122 ? 7.094 14.188 24.5 1 98.56 122 ASP A N 1
ATOM 954 C CA . ASP A 1 122 ? 7.453 13.273 25.578 1 98.56 122 ASP A CA 1
ATOM 955 C C . ASP A 1 122 ? 7.188 11.82 25.172 1 98.56 122 ASP A C 1
ATOM 957 O O . ASP A 1 122 ? 7.883 10.906 25.625 1 98.56 122 ASP A O 1
ATOM 961 N N . HIS A 1 123 ? 6.258 11.586 24.328 1 98.69 123 HIS A N 1
ATOM 962 C CA . HIS A 1 123 ? 5.777 10.219 24.156 1 98.69 123 HIS A CA 1
ATOM 963 C C . HIS A 1 123 ? 6.09 9.695 22.75 1 98.69 123 HIS A C 1
ATOM 965 O O . HIS A 1 123 ? 6.113 8.484 22.531 1 98.69 123 HIS A O 1
ATOM 971 N N . CYS A 1 124 ? 6.215 10.539 21.828 1 98.5 124 CYS A N 1
ATOM 972 C CA . CYS A 1 124 ? 6.414 10.109 20.438 1 98.5 124 CYS A CA 1
ATOM 973 C C . CYS A 1 124 ? 7.832 10.406 19.969 1 98.5 124 CYS A C 1
ATOM 975 O O . CYS A 1 124 ? 8.055 11.312 19.172 1 98.5 124 CYS A O 1
ATOM 977 N N . LYS A 1 125 ? 8.695 9.562 20.328 1 97.31 125 LYS A N 1
ATOM 978 C CA . LYS A 1 125 ? 10.117 9.789 20.109 1 97.31 125 LYS A CA 1
ATOM 979 C C . LYS A 1 125 ? 10.516 9.453 18.672 1 97.31 125 LYS A C 1
ATOM 981 O O . LYS A 1 125 ? 11.586 9.852 18.203 1 97.31 125 LYS A O 1
ATOM 986 N N . ALA A 1 126 ? 9.625 8.82 18.016 1 97.88 126 ALA A N 1
ATOM 987 C CA . ALA A 1 126 ? 9.953 8.359 16.672 1 97.88 126 ALA A CA 1
ATOM 988 C C . ALA A 1 126 ? 9.547 9.383 15.617 1 97.88 126 ALA A C 1
ATOM 990 O O . ALA A 1 126 ? 9.648 9.125 14.414 1 97.88 126 ALA A O 1
ATOM 991 N N . LEU A 1 127 ? 9.211 10.531 15.93 1 98.62 127 LEU A N 1
ATOM 992 C CA . LEU A 1 127 ? 8.719 11.555 15.016 1 98.62 127 LEU A CA 1
ATOM 993 C C . LEU A 1 127 ? 9.781 11.93 14 1 98.62 127 LEU A C 1
ATOM 995 O O . LEU A 1 127 ? 10.93 12.195 14.359 1 98.62 127 LEU A O 1
ATOM 999 N N . GLU A 1 128 ? 9.344 11.953 12.789 1 98.81 128 GLU A N 1
ATOM 1000 C CA . GLU A 1 128 ? 10.234 12.336 11.703 1 98.81 128 GLU A CA 1
ATOM 1001 C C . GLU A 1 128 ? 9.719 13.586 10.984 1 98.81 128 GLU A C 1
ATOM 1003 O O . GLU A 1 128 ? 10.5 14.32 10.375 1 98.81 128 GLU A O 1
ATOM 1008 N N . ALA A 1 129 ? 8.445 13.734 10.953 1 98.94 129 ALA A N 1
ATOM 1009 C CA . ALA A 1 129 ? 7.844 14.875 10.266 1 98.94 129 ALA A CA 1
ATOM 1010 C C . ALA A 1 129 ? 6.691 15.453 11.078 1 98.94 129 ALA A C 1
ATOM 1012 O O . ALA A 1 129 ? 5.801 14.727 11.516 1 98.94 129 ALA A O 1
ATOM 1013 N N . VAL A 1 130 ? 6.746 16.797 11.266 1 98.88 130 VAL A N 1
ATOM 1014 C CA . VAL A 1 130 ? 5.688 17.5 11.984 1 98.88 130 VAL A CA 1
ATOM 1015 C C . VAL A 1 130 ? 5.344 18.797 11.258 1 98.88 130 VAL A C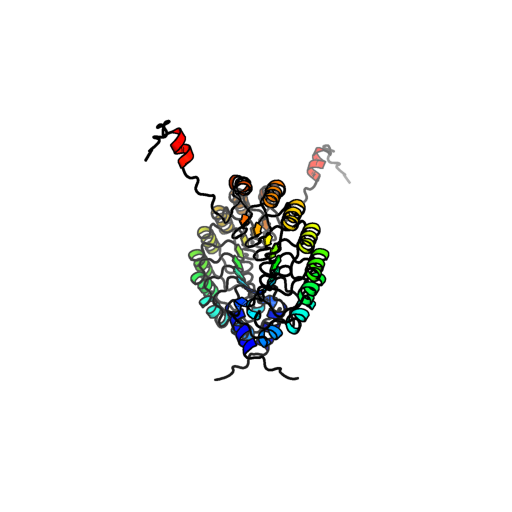 1
ATOM 1017 O O . VAL A 1 130 ? 6.234 19.578 10.906 1 98.88 130 VAL A O 1
ATOM 1020 N N . ASP A 1 131 ? 4.051 19 11 1 98.88 131 ASP A N 1
ATOM 1021 C CA . ASP A 1 131 ? 3.559 20.219 10.375 1 98.88 131 ASP A CA 1
ATOM 1022 C C . ASP A 1 131 ? 2.713 21.031 11.359 1 98.88 131 ASP A C 1
ATOM 1024 O O . ASP A 1 131 ? 1.576 20.656 11.656 1 98.88 131 ASP A O 1
ATOM 1028 N N . LEU A 1 132 ? 3.279 22.156 11.75 1 98.69 132 LEU A N 1
ATOM 1029 C CA . LEU A 1 132 ? 2.613 23.016 12.711 1 98.69 132 LEU A CA 1
ATOM 1030 C C . LEU A 1 132 ? 2.244 24.359 12.07 1 98.69 132 LEU A C 1
ATOM 1032 O O . LEU A 1 132 ? 2.178 25.375 12.75 1 98.69 132 LEU A O 1
ATOM 1036 N N . THR A 1 133 ? 2.004 24.312 10.797 1 98.62 133 THR A N 1
ATOM 1037 C CA . THR A 1 133 ? 1.683 25.516 10.031 1 98.62 133 THR A CA 1
ATOM 1038 C C . THR A 1 133 ? 0.422 26.188 10.578 1 98.62 133 THR A C 1
ATOM 1040 O O . THR A 1 133 ? -0.612 25.531 10.734 1 98.62 133 THR A O 1
ATOM 1043 N N . ALA A 1 134 ? 0.505 27.453 10.93 1 98.12 134 ALA A N 1
ATOM 1044 C CA . ALA A 1 134 ? -0.611 28.312 11.297 1 98.12 134 ALA A CA 1
ATOM 1045 C C . ALA A 1 134 ? -1.34 27.781 12.523 1 98.12 134 ALA A C 1
ATOM 1047 O O . ALA A 1 134 ? -2.568 27.859 12.602 1 98.12 134 ALA A O 1
ATOM 1048 N N . CYS A 1 135 ? -0.706 27.125 13.422 1 97 135 CYS A N 1
ATOM 1049 C CA . CYS A 1 135 ? -1.276 26.75 14.711 1 97 135 CYS A CA 1
ATOM 1050 C C . CYS A 1 135 ? -1.426 27.969 15.617 1 97 135 CYS A C 1
ATOM 1052 O O . CYS A 1 135 ? -2.373 28.047 16.406 1 97 135 CYS A O 1
ATOM 1054 N N . ARG A 1 136 ? -0.622 28.984 15.523 1 92.12 136 ARG A N 1
ATOM 1055 C CA . ARG A 1 136 ? -0.703 30.391 15.906 1 92.12 136 ARG A CA 1
ATOM 1056 C C . ARG A 1 136 ? -0.529 30.562 17.406 1 92.12 136 ARG A C 1
ATOM 1058 O O . ARG A 1 136 ? -0.338 31.672 17.906 1 92.12 136 ARG A O 1
ATOM 1065 N N . GLN A 1 137 ? -0.604 29.469 18.281 1 91.12 137 GLN A N 1
ATOM 1066 C CA . GLN A 1 137 ? -0.504 29.594 19.734 1 91.12 137 GLN A CA 1
ATOM 1067 C C . GLN A 1 137 ? 0.853 29.109 20.234 1 91.12 137 GLN A C 1
ATOM 1069 O O . GLN A 1 137 ? 1.082 29.031 21.453 1 91.12 137 GLN A O 1
ATOM 1074 N N . LEU A 1 138 ? 1.676 28.859 19.391 1 94.12 138 LEU A N 1
ATOM 1075 C CA . LEU A 1 138 ? 2.934 28.234 19.781 1 94.12 138 LEU A CA 1
ATOM 1076 C C . LEU A 1 138 ? 3.971 29.281 20.156 1 94.12 138 LEU A C 1
ATOM 1078 O O . LEU A 1 138 ? 4.035 30.344 19.547 1 94.12 138 LEU A O 1
ATOM 1082 N N . LYS A 1 139 ? 4.672 28.969 21.172 1 93.75 139 LYS A N 1
ATOM 1083 C CA . LYS A 1 139 ? 5.797 29.797 21.609 1 93.75 139 LYS A CA 1
ATOM 1084 C C . LYS A 1 139 ? 7.121 29.062 21.406 1 93.75 139 LYS A C 1
ATOM 1086 O O . LYS A 1 139 ? 7.145 27.844 21.219 1 93.75 139 LYS A O 1
ATOM 1091 N N . ASP A 1 140 ? 8.211 29.781 21.5 1 97.12 140 ASP A N 1
ATOM 1092 C CA . ASP A 1 140 ? 9.539 29.234 21.266 1 97.12 140 ASP A CA 1
ATOM 1093 C C . ASP A 1 140 ? 9.812 28.047 22.203 1 97.12 140 ASP A C 1
ATOM 1095 O O . ASP A 1 140 ? 10.359 27.031 21.781 1 97.12 140 ASP A O 1
ATOM 1099 N N . GLU A 1 141 ? 9.383 28.188 23.375 1 97.19 141 GLU A N 1
ATOM 1100 C CA . GLU A 1 141 ? 9.719 27.188 24.391 1 97.19 141 GLU A CA 1
ATOM 1101 C C . GLU A 1 141 ? 9.156 25.812 24.031 1 97.19 141 GLU A C 1
ATOM 1103 O O . GLU A 1 141 ? 9.828 24.797 24.234 1 97.19 141 GLU A O 1
ATOM 1108 N N . ALA A 1 142 ? 7.965 25.828 23.578 1 97.12 142 ALA A N 1
ATOM 1109 C CA . ALA A 1 142 ? 7.324 24.562 23.219 1 97.12 142 ALA A CA 1
ATOM 1110 C C . ALA A 1 142 ? 8.039 23.891 22.047 1 97.12 142 ALA A C 1
ATOM 1112 O O . ALA A 1 142 ? 8.25 22.672 22.062 1 97.12 142 ALA A O 1
ATOM 1113 N N . VAL A 1 143 ? 8.375 24.625 21.125 1 98.19 143 VAL A N 1
ATOM 1114 C CA . VAL A 1 143 ? 9.07 24.109 19.938 1 98.19 143 VAL A CA 1
ATOM 1115 C C . VAL A 1 143 ? 10.469 23.656 20.328 1 98.19 143 VAL A C 1
ATOM 1117 O O . VAL A 1 143 ? 10.938 22.625 19.844 1 98.19 143 VAL A O 1
ATOM 1120 N N . CYS A 1 144 ? 11.125 24.406 21.188 1 98.38 144 CYS A N 1
ATOM 1121 C CA . CYS A 1 144 ? 12.43 24 21.703 1 98.38 144 CYS A CA 1
ATOM 1122 C C . CYS A 1 144 ? 12.344 22.625 22.375 1 98.38 144 CYS A C 1
ATOM 1124 O O . CYS A 1 144 ? 13.172 21.75 22.109 1 98.38 144 CYS A O 1
ATOM 1126 N N . TYR A 1 145 ? 11.367 22.531 23.172 1 98.5 145 TYR A N 1
ATOM 1127 C CA . TYR A 1 145 ? 11.188 21.266 23.891 1 98.5 145 TYR A CA 1
ATOM 1128 C C . TYR A 1 145 ? 10.969 20.109 22.906 1 98.5 145 TYR A C 1
ATOM 1130 O O . TYR A 1 145 ? 11.547 19.031 23.062 1 98.5 145 TYR A O 1
ATOM 1138 N N . LEU A 1 146 ? 10.172 20.344 21.922 1 98.44 146 LEU A N 1
ATOM 1139 C CA . LEU A 1 146 ? 9.938 19.344 20.875 1 98.44 146 LEU A CA 1
ATOM 1140 C C . LEU A 1 146 ? 11.25 18.938 20.219 1 98.44 146 LEU A C 1
ATOM 1142 O O . LEU A 1 146 ? 11.539 17.75 20.078 1 98.44 146 LEU A O 1
ATOM 1146 N N . ALA A 1 147 ? 12.023 19.875 19.844 1 98.5 147 ALA A N 1
ATOM 1147 C CA . ALA A 1 147 ? 13.305 19.625 19.188 1 98.5 147 ALA A CA 1
ATOM 1148 C C . ALA A 1 147 ? 14.234 18.828 20.094 1 98.5 147 ALA A C 1
ATOM 1150 O O . ALA A 1 147 ? 14.93 17.922 19.625 1 98.5 147 ALA A O 1
ATOM 1151 N N . GLN A 1 148 ? 14.25 19.156 21.328 1 98.25 148 GLN A N 1
ATOM 1152 C CA . GLN A 1 148 ? 15.125 18.5 22.297 1 98.25 148 GLN A CA 1
ATOM 1153 C C . GLN A 1 148 ? 14.766 17.016 22.453 1 98.25 148 GLN A C 1
ATOM 1155 O O . GLN A 1 148 ? 15.648 16.172 22.578 1 98.25 148 GLN A O 1
ATOM 1160 N N . LYS A 1 149 ? 13.531 16.766 22.422 1 98.25 149 LYS A N 1
ATOM 1161 C CA . LYS A 1 149 ? 13.062 15.422 22.703 1 98.25 149 LYS A CA 1
ATOM 1162 C C . LYS A 1 149 ? 12.984 14.586 21.422 1 98.25 149 LYS A C 1
ATOM 1164 O O . LYS A 1 149 ? 13.016 13.352 21.484 1 98.25 149 LYS A O 1
ATOM 1169 N N . CYS A 1 150 ? 12.82 15.18 20.344 1 97.88 150 CYS A N 1
ATOM 1170 C CA . CYS A 1 150 ? 12.648 14.484 19.078 1 97.88 150 CYS A CA 1
ATOM 1171 C C . CYS A 1 150 ? 13.766 14.828 18.109 1 97.88 150 CYS A C 1
ATOM 1173 O O . CYS A 1 150 ? 13.531 15.469 17.078 1 97.88 150 CYS A O 1
ATOM 1175 N N . SER A 1 151 ? 14.883 14.242 18.312 1 97 151 SER A N 1
ATOM 1176 C CA . SER A 1 151 ? 16.094 14.586 17.578 1 97 151 SER A CA 1
ATOM 1177 C C . SER A 1 151 ? 16.062 13.984 16.172 1 97 151 SER A C 1
ATOM 1179 O O . SER A 1 151 ? 16.875 14.359 15.32 1 97 151 SER A O 1
ATOM 1181 N N . GLY A 1 152 ? 15.156 13.164 16 1 97.75 152 GLY A N 1
ATOM 1182 C CA . GLY A 1 152 ? 15.078 12.477 14.719 1 97.75 152 GLY A CA 1
ATOM 1183 C C . GLY A 1 152 ? 14.242 13.227 13.695 1 97.75 152 GLY A C 1
ATOM 1184 O O . GLY A 1 152 ? 13.984 12.711 12.602 1 97.75 152 GLY A O 1
ATOM 1185 N N . LEU A 1 153 ? 13.859 14.398 13.883 1 98.44 153 LEU A N 1
ATOM 1186 C CA . LEU A 1 153 ? 13.016 15.18 12.992 1 98.44 153 LEU A CA 1
ATOM 1187 C C . LEU A 1 153 ? 13.734 15.461 11.672 1 98.44 153 LEU A C 1
ATOM 1189 O O . LEU A 1 153 ? 14.875 15.93 11.664 1 98.44 153 LEU A O 1
ATOM 1193 N N . LYS A 1 154 ? 13.078 15.188 10.648 1 98.81 154 LYS A N 1
ATOM 1194 C CA . LYS A 1 154 ? 13.602 15.43 9.312 1 98.81 154 LYS A CA 1
ATOM 1195 C C . LYS A 1 154 ? 12.852 16.562 8.617 1 98.81 154 LYS A C 1
ATOM 1197 O O . LYS A 1 154 ? 13.422 17.281 7.797 1 98.81 154 LYS A O 1
ATOM 1202 N N . CYS A 1 155 ? 11.594 16.656 8.922 1 98.94 155 CYS A N 1
ATOM 1203 C CA . CYS A 1 155 ? 10.734 17.672 8.336 1 98.94 155 CYS A CA 1
ATOM 1204 C C . CYS A 1 155 ? 9.938 18.406 9.406 1 98.94 155 CYS A C 1
ATOM 1206 O O . CYS A 1 155 ? 9.266 17.766 10.219 1 98.94 155 CYS A O 1
ATOM 1208 N N . LEU A 1 156 ? 10.047 19.734 9.305 1 98.88 156 LEU A N 1
ATOM 1209 C CA . LEU A 1 156 ? 9.32 20.547 10.273 1 98.88 156 LEU A CA 1
ATOM 1210 C C . LEU A 1 156 ? 8.797 21.828 9.625 1 98.88 156 LEU A C 1
ATOM 1212 O O . LEU A 1 156 ? 9.516 22.484 8.867 1 98.88 156 LEU A O 1
ATOM 1216 N N . SER A 1 157 ? 7.516 22.062 9.875 1 98.88 157 SER A N 1
ATOM 1217 C CA . SER A 1 157 ? 6.965 23.328 9.422 1 98.88 157 SER A CA 1
ATOM 1218 C C . SER A 1 157 ? 6.457 24.156 10.602 1 98.88 157 SER A C 1
ATOM 1220 O O . SER A 1 157 ? 5.672 23.672 11.414 1 98.88 157 SER A O 1
ATOM 1222 N N . LEU A 1 158 ? 6.941 25.375 10.641 1 98.5 158 LEU A N 1
ATOM 1223 C CA . LEU A 1 158 ? 6.48 26.375 11.602 1 98.5 158 LEU A CA 1
ATOM 1224 C C . LEU A 1 158 ? 5.875 27.578 10.883 1 98.5 158 LEU A C 1
ATOM 1226 O O . LEU A 1 158 ? 5.738 28.656 11.469 1 98.5 158 LEU A O 1
ATOM 1230 N N . ALA A 1 159 ? 5.469 27.328 9.664 1 98.62 159 ALA A N 1
ATOM 1231 C CA . ALA A 1 159 ? 4.996 28.422 8.82 1 98.62 159 ALA A CA 1
ATOM 1232 C C . ALA A 1 159 ? 3.795 29.125 9.445 1 98.62 159 ALA A C 1
ATOM 1234 O O . ALA A 1 159 ? 2.967 28.484 10.094 1 98.62 159 ALA A O 1
ATOM 1235 N N . VAL A 1 160 ? 3.758 30.438 9.297 1 97.75 160 VAL A N 1
ATOM 1236 C CA . VAL A 1 160 ? 2.643 31.312 9.648 1 97.75 160 VAL A CA 1
ATOM 1237 C C . VAL A 1 160 ? 2.447 31.312 11.164 1 97.75 160 VAL A C 1
ATOM 1239 O O . VAL A 1 160 ? 1.313 31.328 11.648 1 97.75 160 VAL A O 1
ATOM 1242 N N . ASN A 1 161 ? 3.461 31.016 11.859 1 97.31 161 ASN A N 1
ATOM 1243 C CA . ASN A 1 161 ? 3.545 31.312 13.289 1 97.31 161 ASN A CA 1
ATOM 1244 C C . ASN A 1 161 ? 4.355 32.562 13.562 1 97.31 161 ASN A C 1
ATOM 1246 O O . ASN A 1 161 ? 5.57 32.5 13.75 1 97.31 161 ASN A O 1
ATOM 1250 N N . ALA A 1 162 ? 3.695 33.625 13.664 1 96 162 ALA A N 1
ATOM 1251 C CA . ALA A 1 162 ? 4.301 34.969 13.633 1 96 162 ALA A CA 1
ATOM 1252 C C . ALA A 1 162 ? 5.238 35.156 14.82 1 96 162 ALA A C 1
ATOM 1254 O O . ALA A 1 162 ? 6.203 35.938 14.734 1 96 162 ALA A O 1
ATOM 1255 N N . ASN A 1 163 ? 5.066 34.5 15.883 1 93.5 163 ASN A N 1
ATOM 1256 C CA . ASN A 1 163 ? 5.785 34.75 17.125 1 93.5 163 ASN A CA 1
ATOM 1257 C C . ASN A 1 163 ? 7.027 33.875 17.25 1 93.5 163 ASN A C 1
ATOM 1259 O O . ASN A 1 163 ? 7.793 34 18.203 1 93.5 163 ASN A O 1
ATOM 1263 N N . MET A 1 164 ? 7.195 33.031 16.344 1 94.88 164 MET A N 1
ATOM 1264 C CA . MET A 1 164 ? 8.367 32.156 16.375 1 94.88 164 MET A CA 1
ATOM 1265 C C . MET A 1 164 ? 9.641 32.969 16.125 1 94.88 164 MET A C 1
ATOM 1267 O O . MET A 1 164 ? 9.703 33.75 15.18 1 94.88 164 MET A O 1
ATOM 1271 N N . GLY A 1 165 ? 10.594 32.75 16.969 1 96.25 165 GLY A N 1
ATOM 1272 C CA . GLY A 1 165 ? 11.797 33.531 16.859 1 96.25 165 GLY A CA 1
ATOM 1273 C C . GLY A 1 165 ? 13.055 32.719 16.719 1 96.25 165 GLY A C 1
ATOM 1274 O O . GLY A 1 165 ? 12.992 31.531 16.391 1 96.25 165 GLY A O 1
ATOM 1275 N N . ASP A 1 166 ? 14.211 33.344 16.969 1 97.81 166 ASP A N 1
ATOM 1276 C CA . ASP A 1 166 ? 15.531 32.75 16.781 1 97.81 166 ASP A CA 1
ATOM 1277 C C . ASP A 1 166 ? 15.758 31.594 17.75 1 97.81 166 ASP A C 1
ATOM 1279 O O . ASP A 1 166 ? 16.375 30.594 17.391 1 97.81 166 ASP A O 1
ATOM 1283 N N . VAL A 1 167 ? 15.203 31.766 18.891 1 98 167 VAL A N 1
ATOM 1284 C CA . VAL A 1 167 ? 15.453 30.797 19.953 1 98 167 VAL A CA 1
ATOM 1285 C C . VAL A 1 167 ? 14.984 29.422 19.5 1 98 167 VAL A C 1
ATOM 1287 O O . VAL A 1 167 ? 15.727 28.438 19.609 1 98 167 VAL A O 1
ATOM 1290 N N . ALA A 1 168 ? 13.844 29.359 19 1 98.25 168 ALA A N 1
ATOM 1291 C CA . ALA A 1 168 ? 13.281 28.078 18.531 1 98.25 168 ALA A CA 1
ATOM 1292 C C . ALA A 1 168 ? 14.078 27.531 17.359 1 98.25 168 ALA A C 1
ATOM 1294 O O . ALA A 1 168 ? 14.43 26.344 17.344 1 98.25 168 ALA A O 1
ATOM 1295 N N . VAL A 1 169 ? 14.367 28.359 16.422 1 98.5 169 VAL A N 1
ATOM 1296 C CA . VAL A 1 169 ? 15.047 27.938 15.195 1 98.5 169 VAL A CA 1
ATOM 1297 C C . VAL A 1 169 ? 16.453 27.438 15.531 1 98.5 169 VAL A C 1
ATOM 1299 O O . VAL A 1 169 ? 16.891 26.391 15.023 1 98.5 169 VAL A O 1
ATOM 1302 N N . GLU A 1 170 ? 17.141 28.125 16.359 1 98.62 170 GLU A N 1
ATOM 1303 C CA . GLU A 1 170 ? 18.484 27.734 16.766 1 98.62 170 GLU A CA 1
ATOM 1304 C C . GLU A 1 170 ? 18.453 26.406 17.531 1 98.62 170 GLU A C 1
ATOM 1306 O O . GLU A 1 170 ? 19.328 25.562 17.328 1 98.62 170 GLU A O 1
ATOM 1311 N N . GLU A 1 171 ? 17.5 26.281 18.391 1 98.62 171 GLU A N 1
ATOM 1312 C CA . GLU A 1 171 ? 17.375 25.016 19.125 1 98.62 171 GLU A CA 1
ATOM 1313 C C . GLU A 1 171 ? 17.109 23.859 18.188 1 98.62 171 GLU A C 1
ATOM 1315 O O . GLU A 1 171 ? 17.672 22.781 18.344 1 98.62 171 GLU A O 1
ATOM 1320 N N . ILE A 1 172 ? 16.25 24.016 17.234 1 98.56 172 ILE A N 1
ATOM 1321 C CA . ILE A 1 172 ? 15.969 23.016 16.219 1 98.56 172 ILE A CA 1
ATOM 1322 C C . ILE A 1 172 ? 17.266 22.625 15.508 1 98.56 172 ILE A C 1
ATOM 1324 O O . ILE A 1 172 ? 17.547 21.438 15.328 1 98.56 172 ILE A O 1
ATOM 1328 N N . ALA A 1 173 ? 17.984 23.609 15.133 1 98.56 173 ALA A N 1
ATOM 1329 C CA . ALA A 1 173 ? 19.234 23.375 14.422 1 98.56 173 ALA A CA 1
ATOM 1330 C C . ALA A 1 173 ? 20.188 22.516 15.242 1 98.56 173 ALA A C 1
ATOM 1332 O O . ALA A 1 173 ? 20.781 21.562 14.734 1 98.56 173 ALA A O 1
ATOM 1333 N N . LYS A 1 174 ? 20.312 22.828 16.453 1 98.38 174 LYS A N 1
ATOM 1334 C CA . LYS A 1 174 ? 21.281 22.172 17.328 1 98.38 174 LYS A CA 1
ATOM 1335 C C . LYS A 1 174 ? 20.812 20.781 17.703 1 98.38 174 LYS A C 1
ATOM 1337 O O . LYS A 1 174 ? 21.625 19.859 17.828 1 98.38 174 LYS A O 1
ATOM 1342 N N . CYS A 1 175 ? 19.547 20.578 17.828 1 98.44 175 CYS A N 1
ATOM 1343 C CA . CYS A 1 175 ? 19.031 19.344 18.406 1 98.44 175 CYS A CA 1
ATOM 1344 C C . CYS A 1 175 ? 18.594 18.375 17.312 1 98.44 175 CYS A C 1
ATOM 1346 O O . CYS A 1 175 ? 18.422 17.188 17.578 1 98.44 175 CYS A O 1
ATOM 1348 N N . CYS A 1 176 ? 18.422 18.859 16.125 1 98.12 176 CYS A N 1
ATOM 1349 C CA . CYS A 1 176 ? 17.906 17.984 15.078 1 98.12 176 CYS A CA 1
ATOM 1350 C C . CYS A 1 176 ? 18.844 18 13.867 1 98.12 176 CYS A C 1
ATOM 1352 O O . CYS A 1 176 ? 18.469 18.5 12.805 1 98.12 176 CYS A O 1
ATOM 1354 N N . PRO A 1 177 ? 19.953 17.359 13.984 1 96.25 177 PRO A N 1
ATOM 1355 C CA . PRO A 1 177 ? 20.938 17.391 12.898 1 96.25 177 PRO A CA 1
ATOM 1356 C C . PRO A 1 177 ? 20.469 16.656 11.648 1 96.25 177 PRO A C 1
ATOM 1358 O O . PRO A 1 177 ? 21.016 16.844 10.562 1 96.25 177 PRO A O 1
ATOM 1361 N N . GLU A 1 178 ? 19.422 15.867 11.805 1 97.44 178 GLU A N 1
ATOM 1362 C CA . GLU A 1 178 ? 18.906 15.094 10.672 1 97.44 178 GLU A CA 1
ATOM 1363 C C . GLU A 1 178 ? 17.906 15.914 9.859 1 97.44 178 GLU A C 1
ATOM 1365 O O . GLU A 1 178 ? 17.359 15.43 8.867 1 97.44 178 GLU A O 1
ATOM 1370 N N . LEU A 1 179 ? 17.734 17.094 10.164 1 98.56 179 LEU A N 1
ATOM 1371 C CA . LEU A 1 179 ? 16.719 17.953 9.547 1 98.56 179 LEU A CA 1
ATOM 1372 C C . LEU A 1 179 ? 17.031 18.156 8.062 1 98.56 179 LEU A C 1
ATOM 1374 O O . LEU A 1 179 ? 18.141 18.531 7.695 1 98.56 179 LEU A O 1
ATOM 1378 N N . GLU A 1 180 ? 16.016 17.906 7.25 1 98.88 180 GLU A N 1
ATOM 1379 C CA . GLU A 1 180 ? 16.172 18.016 5.801 1 98.88 180 GLU A CA 1
ATOM 1380 C C . GLU A 1 180 ? 15.32 19.156 5.246 1 98.88 180 GLU A C 1
ATOM 1382 O O . GLU A 1 180 ? 15.711 19.812 4.285 1 98.88 180 GLU A O 1
ATOM 1387 N N . HIS A 1 181 ? 14.164 19.328 5.828 1 98.88 181 HIS A N 1
ATOM 1388 C CA . HIS A 1 181 ? 13.234 20.344 5.344 1 98.88 181 HIS A CA 1
ATOM 1389 C C . HIS A 1 181 ? 12.695 21.188 6.492 1 98.88 181 HIS A C 1
ATOM 1391 O O . HIS A 1 181 ? 12.172 20.656 7.473 1 98.88 181 HIS A O 1
ATOM 1397 N N . LEU A 1 182 ? 12.836 22.5 6.305 1 98.88 182 LEU A N 1
ATOM 1398 C CA . LEU A 1 182 ? 12.336 23.438 7.312 1 98.88 182 LEU A CA 1
ATOM 1399 C C . LEU A 1 182 ? 11.562 24.578 6.664 1 98.88 182 LEU A C 1
ATOM 1401 O O . LEU A 1 182 ? 12.031 25.188 5.707 1 98.88 182 LEU A O 1
ATOM 1405 N N . ASP A 1 183 ? 10.359 24.734 7.148 1 98.94 183 ASP A N 1
ATOM 1406 C CA . ASP A 1 183 ? 9.508 25.812 6.648 1 98.94 183 ASP A CA 1
ATOM 1407 C C . ASP A 1 183 ? 9.281 26.875 7.727 1 98.94 183 ASP A C 1
ATOM 1409 O O . ASP A 1 183 ? 8.594 26.625 8.719 1 98.94 183 ASP A O 1
ATOM 1413 N N . LEU A 1 184 ? 9.812 28.078 7.461 1 98.62 184 LEU A N 1
ATOM 1414 C CA . LEU A 1 184 ? 9.695 29.188 8.406 1 98.62 184 LEU A CA 1
ATOM 1415 C C . LEU A 1 184 ? 8.891 30.328 7.797 1 98.62 184 LEU A C 1
ATOM 1417 O O . LEU A 1 184 ? 8.945 31.469 8.289 1 98.62 184 LEU A O 1
ATOM 1421 N N . THR A 1 185 ? 8.156 29.969 6.746 1 98.44 185 THR A N 1
ATOM 1422 C CA . THR A 1 185 ? 7.414 30.984 6.02 1 98.44 185 THR A CA 1
ATOM 1423 C C . THR A 1 185 ? 6.523 31.781 6.973 1 98.44 185 THR A C 1
ATOM 1425 O O . THR A 1 185 ? 5.738 31.203 7.727 1 98.44 185 THR A O 1
ATOM 1428 N N . GLY A 1 186 ? 6.703 33.094 6.988 1 97.38 186 GLY A N 1
ATOM 1429 C CA . GLY A 1 186 ? 5.828 33.938 7.758 1 97.38 186 GLY A CA 1
ATOM 1430 C C . GLY A 1 186 ? 6.203 34.031 9.227 1 97.38 186 GLY A C 1
ATOM 1431 O O . GLY A 1 186 ? 5.43 34.531 10.047 1 97.38 186 GLY A O 1
ATOM 1432 N N . CYS A 1 187 ? 7.309 33.469 9.625 1 97.44 187 CYS A N 1
ATOM 1433 C CA . CYS A 1 187 ? 7.844 33.688 10.961 1 97.44 187 CYS A CA 1
ATOM 1434 C C . CYS A 1 187 ? 8.516 35.062 11.078 1 97.44 187 CYS A C 1
ATOM 1436 O O . CYS A 1 187 ? 9.68 35.219 10.695 1 97.44 187 CYS A O 1
ATOM 1438 N N . LEU A 1 188 ? 7.988 35.938 11.773 1 96.56 188 LEU A N 1
ATOM 1439 C CA . LEU A 1 188 ? 8.32 37.375 11.664 1 96.56 188 LEU A CA 1
ATOM 1440 C C . LEU A 1 188 ? 9.484 37.719 12.586 1 96.56 188 LEU A C 1
ATOM 1442 O O . LEU A 1 188 ? 10.078 38.781 12.461 1 96.56 188 LEU A O 1
ATOM 1446 N N . ARG A 1 189 ? 9.836 36.875 13.5 1 97.31 189 ARG A N 1
ATOM 1447 C CA . ARG A 1 189 ? 10.82 37.219 14.523 1 97.31 189 ARG A CA 1
ATOM 1448 C C . ARG A 1 189 ? 12.148 36.5 14.258 1 97.31 189 ARG A C 1
ATOM 1450 O O . ARG A 1 189 ? 13.102 36.656 15.023 1 97.31 189 ARG A O 1
ATOM 1457 N N . VAL A 1 190 ? 12.172 35.75 13.227 1 97.88 190 VAL A N 1
ATOM 1458 C CA . VAL A 1 190 ? 13.398 35.062 12.867 1 97.88 190 VAL A CA 1
ATOM 1459 C C . VAL A 1 190 ? 14.375 36.031 12.219 1 97.88 190 VAL A C 1
ATOM 1461 O O . VAL A 1 190 ? 13.992 36.844 11.359 1 97.88 190 VAL A O 1
ATOM 1464 N N . LYS A 1 191 ? 15.617 35.969 12.555 1 97.56 191 LYS A N 1
ATOM 1465 C CA . LYS A 1 191 ? 16.656 36.875 12.047 1 97.56 191 LYS A CA 1
ATOM 1466 C C . LYS A 1 191 ? 17.812 36.094 11.43 1 97.56 191 LYS A C 1
ATOM 1468 O O . LYS A 1 191 ? 17.75 34.844 11.336 1 97.56 191 LYS A O 1
ATOM 1473 N N . ASN A 1 192 ? 18.859 36.812 11.023 1 97.56 192 ASN A N 1
ATOM 1474 C CA . ASN A 1 192 ? 19.984 36.219 10.297 1 97.56 192 ASN A CA 1
ATOM 1475 C C . ASN A 1 192 ? 20.781 35.25 11.164 1 97.56 192 ASN A C 1
ATOM 1477 O O . ASN A 1 192 ? 21.281 34.25 10.664 1 97.56 192 ASN A O 1
ATOM 1481 N N . ASP A 1 193 ? 20.844 35.5 12.383 1 96.38 193 ASP A N 1
ATOM 1482 C CA . ASP A 1 193 ? 21.641 34.656 13.273 1 96.38 193 ASP A CA 1
ATOM 1483 C C . ASP A 1 193 ? 21.078 33.219 13.312 1 96.38 193 ASP A C 1
ATOM 1485 O O . ASP A 1 193 ? 21.844 32.25 13.305 1 96.38 193 ASP A O 1
ATOM 1489 N N . ALA A 1 194 ? 19.828 33.125 13.391 1 98 194 ALA A N 1
ATOM 1490 C CA . ALA A 1 194 ? 19.188 31.812 13.406 1 98 194 ALA A CA 1
ATOM 1491 C C . ALA A 1 194 ? 19.484 31.031 12.133 1 98 194 ALA A C 1
ATOM 1493 O O . ALA A 1 194 ? 19.75 29.828 12.172 1 98 194 ALA A O 1
ATOM 1494 N N . ILE A 1 195 ? 19.516 31.703 11.055 1 98.19 195 ILE A N 1
ATOM 1495 C CA . ILE A 1 195 ? 19.781 31.094 9.766 1 98.19 195 ILE A CA 1
ATOM 1496 C C . ILE A 1 195 ? 21.234 30.609 9.719 1 98.19 195 ILE A C 1
ATOM 1498 O O . ILE A 1 195 ? 21.516 29.516 9.211 1 98.19 195 ILE A O 1
ATOM 1502 N N . ARG A 1 196 ? 22.109 31.375 10.258 1 97.69 196 ARG A N 1
ATOM 1503 C CA . ARG A 1 196 ? 23.516 31 10.312 1 97.69 196 ARG A CA 1
ATOM 1504 C C . ARG A 1 196 ? 23.703 29.734 11.148 1 97.69 196 ARG A C 1
ATOM 1506 O O . ARG A 1 196 ? 24.469 28.844 10.773 1 97.69 196 ARG A O 1
ATOM 1513 N N . VAL A 1 197 ? 23.016 29.75 12.227 1 98.12 197 VAL A N 1
ATOM 1514 C CA . VAL A 1 197 ? 23.094 28.562 13.094 1 98.12 197 VAL A CA 1
ATOM 1515 C C . VAL A 1 197 ? 22.547 27.344 12.352 1 98.12 197 VAL A C 1
ATOM 1517 O O . VAL A 1 197 ? 23.125 26.266 12.43 1 98.12 197 VAL A O 1
ATOM 1520 N N . LEU A 1 198 ? 21.484 27.453 11.625 1 97.94 198 LEU A N 1
ATOM 1521 C CA . LEU A 1 198 ? 20.922 26.391 10.812 1 97.94 198 LEU A CA 1
ATOM 1522 C C . LEU A 1 198 ? 21.953 25.875 9.805 1 97.94 198 LEU A C 1
ATOM 1524 O O . LEU A 1 198 ? 22.125 24.672 9.648 1 97.94 198 LEU A O 1
ATOM 1528 N N . ALA A 1 199 ? 22.625 26.781 9.18 1 97.5 199 ALA A N 1
ATOM 1529 C CA . ALA A 1 199 ? 23.641 26.438 8.195 1 97.5 199 ALA A CA 1
ATOM 1530 C C . ALA A 1 199 ? 24.781 25.656 8.836 1 97.5 199 ALA A C 1
ATOM 1532 O O . ALA A 1 199 ? 25.344 24.734 8.219 1 97.5 199 ALA A O 1
ATOM 1533 N N . GLU A 1 200 ? 25.062 25.969 9.977 1 97.38 200 GLU A N 1
ATOM 1534 C CA . GLU A 1 200 ? 26.188 25.375 10.672 1 97.38 200 GLU A CA 1
ATOM 1535 C C . GLU A 1 200 ? 25.844 24 11.219 1 97.38 200 GLU A C 1
ATOM 1537 O O . GLU A 1 200 ? 26.656 23.078 11.133 1 97.38 200 GLU A O 1
ATOM 1542 N N . TYR A 1 201 ? 24.688 23.828 11.727 1 98.06 201 TYR A N 1
ATOM 1543 C CA . TYR A 1 201 ? 24.406 22.656 12.547 1 98.06 201 TYR A CA 1
ATOM 1544 C C . TYR A 1 201 ? 23.547 21.656 11.781 1 98.06 201 TYR A C 1
ATOM 1546 O O . TYR A 1 201 ? 23.328 20.531 12.25 1 98.06 201 TYR A O 1
ATOM 1554 N N . CYS A 1 202 ? 23.016 21.984 10.656 1 97.81 202 CYS A N 1
ATOM 1555 C CA . CYS A 1 202 ? 22.156 21.078 9.898 1 97.81 202 CYS A CA 1
ATOM 1556 C C . CYS A 1 202 ? 22.75 20.781 8.531 1 97.81 202 CYS A C 1
ATOM 1558 O O . CYS A 1 202 ? 22.281 21.281 7.512 1 97.81 202 CYS A O 1
ATOM 1560 N N . PRO A 1 203 ? 23.688 19.875 8.492 1 97.12 203 PRO A N 1
ATOM 1561 C CA . PRO A 1 203 ? 24.359 19.578 7.23 1 97.12 203 PRO A CA 1
ATOM 1562 C C . PRO A 1 203 ? 23.453 18.859 6.227 1 97.12 203 PRO A C 1
ATOM 1564 O O . PRO A 1 203 ? 23.719 18.906 5.023 1 97.12 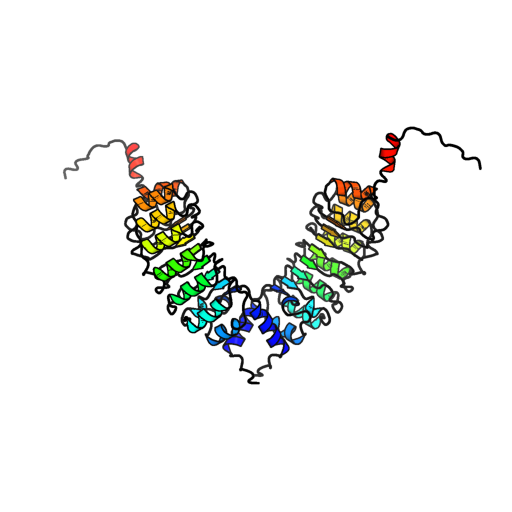203 PRO A O 1
ATOM 1567 N N . LYS A 1 204 ? 22.406 18.312 6.684 1 98.19 204 LYS A N 1
ATOM 1568 C CA . LYS A 1 204 ? 21.562 17.516 5.801 1 98.19 204 LYS A CA 1
ATOM 1569 C C . LYS A 1 204 ? 20.406 18.359 5.242 1 98.19 204 LYS A C 1
ATOM 1571 O O . LYS A 1 204 ? 19.562 17.844 4.504 1 98.19 204 LYS A O 1
ATOM 1576 N N . LEU A 1 205 ? 20.375 19.578 5.562 1 98.38 205 LEU A N 1
ATOM 1577 C CA . LEU A 1 205 ? 19.297 20.469 5.133 1 98.38 205 LEU A CA 1
ATOM 1578 C C . LEU A 1 205 ? 19.234 20.562 3.611 1 98.38 205 LEU A C 1
ATOM 1580 O O . 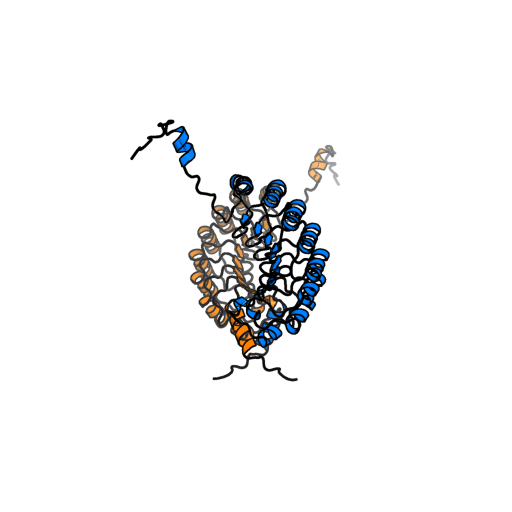LEU A 1 205 ? 20.234 20.891 2.971 1 98.38 205 LEU A O 1
ATOM 1584 N N . ARG A 1 206 ? 18.078 20.281 3.082 1 98.75 206 ARG A N 1
ATOM 1585 C CA . ARG A 1 206 ? 17.906 20.281 1.635 1 98.75 206 ARG A CA 1
ATOM 1586 C C . ARG A 1 206 ? 17.031 21.453 1.195 1 98.75 206 ARG A C 1
ATOM 1588 O O . ARG A 1 206 ? 17.156 21.938 0.07 1 98.75 206 ARG A O 1
ATOM 1595 N N . SER A 1 207 ? 16.172 21.812 2.047 1 98.81 207 SER A N 1
ATOM 1596 C CA . SER A 1 207 ? 15.289 22.922 1.699 1 98.81 207 SER A CA 1
ATOM 1597 C C . SER A 1 207 ? 14.961 23.766 2.922 1 98.81 207 SER A C 1
ATOM 1599 O O . SER A 1 207 ? 14.781 23.234 4.02 1 98.81 207 SER A O 1
ATOM 1601 N N . LEU A 1 208 ? 14.875 25.094 2.688 1 98.62 208 LEU A N 1
ATOM 1602 C CA . LEU A 1 208 ? 14.492 26.078 3.699 1 98.62 208 LEU A CA 1
ATOM 1603 C C . LEU A 1 208 ? 13.578 27.141 3.107 1 98.62 208 LEU A C 1
ATOM 1605 O O . LEU A 1 208 ? 13.93 27.797 2.117 1 98.62 208 LEU A O 1
ATOM 1609 N N . LYS A 1 209 ? 12.398 27.234 3.699 1 98.75 209 LYS A N 1
ATOM 1610 C CA . LYS A 1 209 ? 11.461 28.281 3.273 1 98.75 209 LYS A CA 1
ATOM 1611 C C . LYS A 1 209 ? 11.453 29.438 4.258 1 98.75 209 LYS A C 1
ATOM 1613 O O . LYS A 1 209 ? 11.266 29.25 5.461 1 98.75 209 LYS A O 1
ATOM 1618 N N . VAL A 1 210 ? 11.672 30.688 3.713 1 98.12 210 VAL A N 1
ATOM 1619 C CA . VAL A 1 210 ? 11.781 31.844 4.586 1 98.12 210 VAL A CA 1
ATOM 1620 C C . VAL A 1 210 ? 11.008 33.031 3.979 1 98.12 210 VAL A C 1
ATOM 1622 O O . VAL A 1 210 ? 11.297 34.188 4.273 1 98.12 210 VAL A O 1
ATOM 1625 N N . LYS A 1 211 ? 10.039 32.688 3.07 1 97 211 LYS A N 1
ATOM 1626 C CA . LYS A 1 211 ? 9.203 33.781 2.539 1 97 211 LYS A CA 1
ATOM 1627 C C . LYS A 1 211 ? 8.5 34.531 3.662 1 97 211 LYS A C 1
ATOM 1629 O O . LYS A 1 211 ? 8 33.906 4.609 1 97 211 LYS A O 1
ATOM 1634 N N . HIS A 1 212 ? 8.477 35.844 3.598 1 96.06 212 HIS A N 1
ATOM 1635 C CA . HIS A 1 212 ? 7.812 36.75 4.527 1 96.06 212 HIS A CA 1
ATOM 1636 C C . HIS A 1 212 ? 8.523 36.75 5.875 1 96.06 212 HIS A C 1
ATOM 1638 O O . HIS A 1 212 ? 7.926 37.125 6.891 1 96.06 212 HIS A O 1
ATOM 1644 N N . CYS A 1 213 ? 9.68 36.156 5.938 1 96.38 213 CYS A N 1
ATOM 1645 C CA . CYS A 1 213 ? 10.555 36.438 7.07 1 96.38 213 CYS A CA 1
ATOM 1646 C C . CYS A 1 213 ? 11.32 37.75 6.863 1 96.38 213 CYS A C 1
ATOM 1648 O O . CYS A 1 213 ? 12.422 37.75 6.312 1 96.38 213 CYS A O 1
ATOM 1650 N N . HIS A 1 214 ? 10.906 38.75 7.43 1 93.75 214 HIS A N 1
ATOM 1651 C CA . HIS A 1 214 ? 11.289 40.094 7.059 1 93.75 214 HIS A CA 1
ATOM 1652 C C . HIS A 1 214 ? 12.695 40.438 7.535 1 93.75 214 HIS A C 1
ATOM 1654 O O . HIS A 1 214 ? 13.32 41.375 7.043 1 93.75 214 HIS A O 1
ATOM 1660 N N . ASN A 1 215 ? 13.266 39.781 8.531 1 94.94 215 ASN A N 1
ATOM 1661 C CA . ASN A 1 215 ? 14.562 40.094 9.125 1 94.94 215 ASN A CA 1
ATOM 1662 C C . ASN A 1 215 ? 15.648 39.156 8.641 1 94.94 215 ASN A C 1
ATOM 1664 O O . ASN A 1 215 ? 16.734 39.094 9.227 1 94.94 215 ASN A O 1
ATOM 1668 N N . VAL A 1 216 ? 15.305 38.406 7.645 1 95.88 216 VAL A N 1
ATOM 1669 C CA . VAL A 1 216 ? 16.266 37.469 7.059 1 95.88 216 VAL A CA 1
ATOM 1670 C C . VAL A 1 216 ? 16.812 38.062 5.75 1 95.88 216 VAL A C 1
ATOM 1672 O O . VAL A 1 216 ? 16.047 38.344 4.836 1 95.88 216 VAL A O 1
ATOM 1675 N N . ALA A 1 217 ? 18.094 38.156 5.695 1 93.62 217 ALA A N 1
ATOM 1676 C CA . ALA A 1 217 ? 18.75 38.75 4.535 1 93.62 217 ALA A CA 1
ATOM 1677 C C . ALA A 1 217 ? 19.562 37.719 3.764 1 93.62 217 ALA A C 1
ATOM 1679 O O . ALA A 1 217 ? 19.828 36.625 4.27 1 93.62 217 ALA A O 1
ATOM 1680 N N . GLU A 1 218 ? 20 38.156 2.596 1 93.31 218 GLU A N 1
ATOM 1681 C CA . GLU A 1 218 ? 20.781 37.281 1.73 1 93.31 218 GLU A CA 1
ATOM 1682 C C . GLU A 1 218 ? 22.141 36.938 2.354 1 93.31 218 GLU A C 1
ATOM 1684 O O . GLU A 1 218 ? 22.703 35.875 2.104 1 93.31 218 GLU A O 1
ATOM 1689 N N . SER A 1 219 ? 22.578 37.75 3.148 1 93.25 219 SER A N 1
ATOM 1690 C CA . SER A 1 219 ? 23.875 37.531 3.793 1 93.25 219 SER A CA 1
ATOM 1691 C C . SER A 1 219 ? 23.875 36.25 4.59 1 93.25 219 SER A C 1
ATOM 1693 O O . SER A 1 219 ? 24.906 35.594 4.695 1 93.25 219 SER A O 1
ATOM 1695 N N . SER A 1 220 ? 22.766 35.906 5.125 1 95.25 220 SER A N 1
ATOM 1696 C CA . SER A 1 220 ? 22.688 34.656 5.887 1 95.25 220 SER A CA 1
ATOM 1697 C C . SER A 1 220 ? 22.25 33.5 5 1 95.25 220 SER A C 1
ATOM 1699 O O . SER A 1 220 ? 22.609 32.344 5.254 1 95.25 220 SER A O 1
ATOM 1701 N N . LEU A 1 221 ? 21.562 33.719 3.914 1 96.69 221 LEU A N 1
ATOM 1702 C CA . LEU A 1 221 ? 21 32.688 3.051 1 96.69 221 LEU A CA 1
ATOM 1703 C C . LEU A 1 221 ? 22.031 32.188 2.045 1 96.69 221 LEU A C 1
ATOM 1705 O O . LEU A 1 221 ? 21.938 31.062 1.572 1 96.69 221 LEU A O 1
ATOM 1709 N N . SER A 1 222 ? 23.016 33.031 1.736 1 95.06 222 SER A N 1
ATOM 1710 C CA . SER A 1 222 ? 24 32.75 0.696 1 95.06 222 SER A CA 1
ATOM 1711 C C . SER A 1 222 ? 24.75 31.453 1.009 1 95.06 222 SER A C 1
ATOM 1713 O O . SER A 1 222 ? 25.062 30.672 0.105 1 95.06 222 SER A O 1
ATOM 1715 N N . ILE A 1 223 ? 25.016 31.281 2.221 1 95.62 223 ILE A N 1
ATOM 1716 C CA . ILE A 1 223 ? 25.75 30.094 2.643 1 95.62 223 ILE A CA 1
ATOM 1717 C C . ILE A 1 223 ? 24.953 28.828 2.285 1 95.62 223 ILE A C 1
ATOM 1719 O O . ILE A 1 223 ? 25.516 27.875 1.759 1 95.62 223 ILE A O 1
ATOM 1723 N N . LEU A 1 224 ? 23.719 28.844 2.557 1 97.31 224 LEU A N 1
ATOM 1724 C CA . LEU A 1 224 ? 22.859 27.703 2.279 1 97.31 224 LEU A CA 1
ATOM 1725 C C . LEU A 1 224 ? 22.672 27.516 0.777 1 97.31 224 LEU A C 1
ATOM 1727 O O . LEU A 1 224 ? 22.672 26.391 0.282 1 97.31 224 LEU A O 1
ATOM 1731 N N . ARG A 1 225 ? 22.484 28.609 0.12 1 95.94 225 ARG A N 1
ATOM 1732 C CA . ARG A 1 225 ? 22.344 28.547 -1.332 1 95.94 225 ARG A CA 1
ATOM 1733 C C . ARG A 1 225 ? 23.562 27.875 -1.971 1 95.94 225 ARG A C 1
ATOM 1735 O O . ARG A 1 225 ? 23.406 27.031 -2.861 1 95.94 225 ARG A O 1
ATOM 1742 N N . ASN A 1 226 ? 24.703 28.234 -1.591 1 95.31 226 ASN A N 1
ATOM 1743 C CA . ASN A 1 226 ? 25.953 27.688 -2.113 1 95.31 226 ASN A CA 1
ATOM 1744 C C . ASN A 1 226 ? 26.078 26.203 -1.821 1 95.31 226 ASN A C 1
ATOM 1746 O O . ASN A 1 226 ? 26.734 25.469 -2.57 1 95.31 226 ASN A O 1
ATOM 1750 N N . ARG A 1 227 ? 25.531 25.828 -0.777 1 96.81 227 ARG A N 1
ATOM 1751 C CA . ARG A 1 227 ? 25.547 24.422 -0.397 1 96.81 227 ARG A CA 1
ATOM 1752 C C . ARG A 1 227 ? 24.516 23.625 -1.188 1 96.81 227 ARG A C 1
ATOM 1754 O O . ARG A 1 227 ? 24.406 22.406 -1.034 1 96.81 227 ARG A O 1
ATOM 1761 N N . GLY A 1 228 ? 23.688 24.344 -1.864 1 97.06 228 GLY A N 1
ATOM 1762 C CA . GLY A 1 228 ? 22.703 23.688 -2.709 1 97.06 228 GLY A CA 1
ATOM 1763 C C . GLY A 1 228 ? 21.344 23.547 -2.051 1 97.06 228 GLY A C 1
ATOM 1764 O O . GLY A 1 228 ? 20.484 22.797 -2.52 1 97.06 228 GLY A O 1
ATOM 1765 N N . VAL A 1 229 ? 21.188 24.188 -0.981 1 97.88 229 VAL A N 1
ATOM 1766 C CA . VAL A 1 229 ? 19.891 24.141 -0.296 1 97.88 229 VAL A CA 1
ATOM 1767 C C . VAL A 1 229 ? 18.875 24.938 -1.095 1 97.88 229 VAL A C 1
ATOM 1769 O O . VAL A 1 229 ? 19.125 26.078 -1.501 1 97.88 229 VAL A O 1
ATOM 1772 N N . GLU A 1 230 ? 17.75 24.344 -1.277 1 98.38 230 GLU A N 1
ATOM 1773 C CA . GLU A 1 230 ? 16.672 25.031 -1.988 1 98.38 230 GLU A CA 1
ATOM 1774 C C . GLU A 1 230 ? 16.016 26.094 -1.111 1 98.38 230 GLU A C 1
ATOM 1776 O O . GLU A 1 230 ? 15.523 25.797 -0.025 1 98.38 230 GLU A O 1
ATOM 1781 N N . LEU A 1 231 ? 16.047 27.297 -1.583 1 97.19 231 LEU A N 1
ATOM 1782 C CA . LEU A 1 231 ? 15.43 28.422 -0.886 1 97.19 231 LEU A CA 1
ATOM 1783 C C . LEU A 1 231 ? 14.25 28.969 -1.673 1 97.19 231 LEU A C 1
ATOM 1785 O O . LEU A 1 231 ? 14.234 28.906 -2.904 1 97.19 231 LEU A O 1
ATOM 1789 N N . ASP A 1 232 ? 13.273 29.484 -0.999 1 96.69 232 ASP A N 1
ATOM 1790 C CA . ASP A 1 232 ? 12.062 29.938 -1.686 1 96.69 232 ASP A CA 1
ATOM 1791 C C . ASP A 1 232 ? 12.125 31.438 -1.953 1 96.69 232 ASP A C 1
ATOM 1793 O O . ASP A 1 232 ? 11.109 32.062 -2.303 1 96.69 232 ASP A O 1
ATOM 1797 N N . VAL A 1 233 ? 13.148 32.094 -1.671 1 94.75 233 VAL A N 1
ATOM 1798 C CA . VAL A 1 233 ? 13.375 33.5 -1.953 1 94.75 233 VAL A CA 1
ATOM 1799 C C . VAL A 1 233 ? 14.547 33.656 -2.922 1 94.75 233 VAL A C 1
ATOM 1801 O O . VAL A 1 233 ? 15.523 32.906 -2.85 1 94.75 233 VAL A O 1
ATOM 1804 N N . GLU A 1 234 ? 14.438 34.562 -3.811 1 91.38 234 GLU A N 1
ATOM 1805 C CA . GLU A 1 234 ? 15.484 34.812 -4.801 1 91.38 234 GLU A CA 1
ATOM 1806 C C . GLU A 1 234 ? 16.562 35.75 -4.25 1 91.38 234 GLU A C 1
ATOM 1808 O O . GLU A 1 234 ? 16.25 36.656 -3.473 1 91.38 234 GLU A O 1
ATOM 1813 N N . PRO A 1 235 ? 17.766 35.438 -4.609 1 87.94 235 PRO A N 1
ATOM 1814 C CA . PRO A 1 235 ? 18.812 36.375 -4.223 1 87.94 235 PRO A CA 1
ATOM 1815 C C . PRO A 1 235 ? 18.641 37.75 -4.867 1 87.94 235 PRO A C 1
ATOM 1817 O O . PRO A 1 235 ? 17.984 37.875 -5.914 1 87.94 235 PRO A O 1
ATOM 1820 N N . PRO A 1 236 ? 18.922 38.781 -4.02 1 77.44 236 PRO A N 1
ATOM 1821 C CA . PRO A 1 236 ? 18.828 40.125 -4.652 1 77.44 236 PRO A CA 1
ATOM 1822 C C . PRO A 1 236 ? 19.578 40.188 -5.977 1 77.44 236 PRO A C 1
ATOM 1824 O O . PRO A 1 236 ? 20.578 39.5 -6.156 1 77.44 236 PRO A O 1
ATOM 1827 N N . MET A 1 237 ? 18.938 40.344 -7.047 1 63.03 237 MET A N 1
ATOM 1828 C CA . MET A 1 237 ? 19.578 40.531 -8.344 1 63.03 237 MET A CA 1
ATOM 1829 C C . MET A 1 237 ? 20.922 41.25 -8.203 1 63.03 237 MET A C 1
ATOM 1831 O O . MET A 1 237 ? 21.047 42.188 -7.445 1 63.03 237 MET A O 1
ATOM 1835 N N . GLN A 1 238 ? 21.938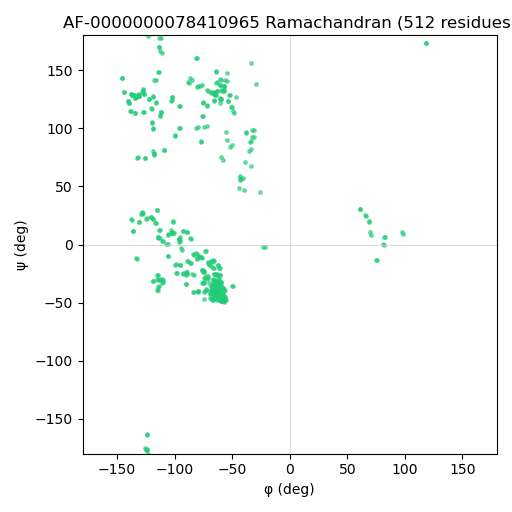 40.594 -8.094 1 50.97 238 GLN A N 1
ATOM 1836 C CA . GLN A 1 238 ? 23.188 41.312 -8.258 1 50.97 238 GLN A CA 1
ATOM 1837 C C . GLN A 1 238 ? 23.062 42.438 -9.281 1 50.97 238 GLN A C 1
ATOM 1839 O O . GLN A 1 238 ? 22.656 42.188 -10.422 1 50.97 238 GLN A O 1
ATOM 1844 N N . ARG A 1 239 ? 22.703 43.594 -8.898 1 40.72 239 ARG A N 1
ATOM 1845 C CA . ARG A 1 239 ? 23.109 44.688 -9.789 1 40.72 239 ARG A CA 1
ATOM 1846 C C . ARG A 1 239 ? 24.469 44.406 -10.414 1 40.72 239 ARG A C 1
ATOM 1848 O O . ARG A 1 239 ? 25.438 44.125 -9.703 1 40.72 239 ARG A O 1
ATOM 1855 N N . ALA A 1 240 ? 24.516 43.625 -11.43 1 39.84 240 ALA A N 1
ATOM 1856 C CA . ALA A 1 240 ? 25.609 43.625 -12.398 1 39.84 240 ALA A CA 1
ATOM 1857 C C . ALA A 1 240 ? 26.391 44.938 -12.391 1 39.84 240 ALA A C 1
ATOM 1859 O O . ALA A 1 240 ? 27.016 45.281 -13.391 1 39.84 240 ALA A O 1
ATOM 1860 N N . LEU A 1 241 ? 25.969 45.906 -11.555 1 36.88 241 LEU A N 1
ATOM 1861 C CA . LEU A 1 241 ? 26.719 47.156 -11.633 1 36.88 241 LEU A CA 1
ATOM 1862 C C . LEU A 1 241 ? 28.172 46.969 -11.18 1 36.88 241 LEU A C 1
ATOM 1864 O O . LEU A 1 241 ? 29.094 47.562 -11.734 1 36.88 241 LEU A O 1
ATOM 1868 N N . VAL A 1 242 ? 28.391 46 -10.172 1 38.62 242 VAL A N 1
ATOM 1869 C CA . VAL A 1 242 ? 29.734 46.031 -9.602 1 38.62 242 VAL A CA 1
ATOM 1870 C C . VAL A 1 242 ? 30.734 45.438 -10.586 1 38.62 242 VAL A C 1
ATOM 1872 O O . VAL A 1 242 ? 31.875 45.906 -10.703 1 38.62 242 VAL A O 1
ATOM 1875 N N . LEU A 1 243 ? 30.312 44.312 -11.258 1 36.72 243 LEU A N 1
ATOM 1876 C CA . LEU A 1 243 ? 31.328 43.844 -12.203 1 36.72 243 LEU A CA 1
ATOM 1877 C C . LEU A 1 243 ? 31.438 44.812 -13.398 1 36.72 243 LEU A C 1
ATOM 1879 O O . LEU A 1 243 ? 32.406 44.719 -14.172 1 36.72 243 LEU A O 1
ATOM 1883 N N . LEU A 1 244 ? 30.281 45.5 -13.648 1 37.41 244 LEU A N 1
ATOM 1884 C CA . LEU A 1 244 ? 30.5 46.5 -14.695 1 37.41 244 LEU A CA 1
ATOM 1885 C C . LEU A 1 244 ? 31.438 47.625 -14.219 1 37.41 244 LEU A C 1
ATOM 1887 O O . LEU A 1 244 ? 32.062 48.312 -15.031 1 37.41 244 LEU A O 1
ATOM 1891 N N . GLN A 1 245 ? 31.312 47.969 -12.875 1 34.91 245 GLN A N 1
ATOM 1892 C CA . GLN A 1 245 ? 32.188 49.031 -12.414 1 34.91 245 GLN A CA 1
ATOM 1893 C C . GLN A 1 245 ? 33.656 48.656 -12.594 1 34.91 245 GLN A C 1
ATOM 1895 O O . GLN A 1 245 ? 34.5 49.5 -12.906 1 34.91 245 GLN A O 1
ATOM 1900 N N . ASP A 1 246 ? 34.031 47.438 -12.242 1 36.91 246 ASP A N 1
ATOM 1901 C CA . ASP A 1 246 ? 35.438 47.156 -12.461 1 36.91 246 ASP A CA 1
ATOM 1902 C C . ASP A 1 246 ? 35.781 47.188 -13.945 1 36.91 246 ASP A C 1
ATOM 1904 O O . ASP A 1 246 ? 36.969 47.312 -14.32 1 36.91 246 ASP A O 1
ATOM 1908 N N . VAL A 1 247 ? 34.812 46.719 -14.734 1 37.78 247 VAL A N 1
ATOM 1909 C CA . VAL A 1 247 ? 35.188 46.875 -16.125 1 37.78 247 VAL A CA 1
ATOM 1910 C C . VAL A 1 247 ? 35.062 48.344 -16.562 1 37.78 247 VAL A C 1
ATOM 1912 O O . VAL A 1 247 ? 35.625 48.75 -17.578 1 37.78 247 VAL A O 1
ATOM 1915 N N . VAL A 1 248 ? 33.812 48.969 -16.156 1 36.78 248 VAL A N 1
ATOM 1916 C CA . VAL A 1 248 ? 33.75 50.344 -16.656 1 36.78 248 VAL A CA 1
ATOM 1917 C C . VAL A 1 248 ? 34.719 51.219 -15.867 1 36.78 248 VAL A C 1
ATOM 1919 O O . VAL A 1 248 ? 34.688 51.25 -14.633 1 36.78 248 VAL A O 1
ATOM 1922 N N . GLY A 1 249 ? 35.906 51.594 -16.328 1 32.94 249 GLY A N 1
ATOM 1923 C CA . GLY A 1 249 ? 36.875 52.594 -15.891 1 32.94 249 GLY A CA 1
ATOM 1924 C C . GLY A 1 249 ? 36.219 53.781 -15.188 1 32.94 249 GLY A C 1
ATOM 1925 O O . GLY A 1 249 ? 35 53.969 -15.32 1 32.94 249 GLY A O 1
ATOM 1926 N N . PHE A 1 250 ? 36.719 54.344 -14.078 1 34.72 250 PHE A N 1
ATOM 1927 C CA . PHE A 1 250 ? 36.625 55.625 -13.391 1 34.72 250 PHE A CA 1
ATOM 1928 C C . PHE A 1 250 ? 36.281 56.75 -14.375 1 34.72 250 PHE A C 1
ATOM 1930 O O . PHE A 1 250 ? 37.156 57.25 -15.07 1 34.72 250 PHE A O 1
ATOM 1937 N N . ALA A 1 251 ? 35.312 56.625 -15.328 1 33.5 251 ALA A N 1
ATOM 1938 C CA . ALA A 1 251 ? 35.031 57.906 -15.945 1 33.5 251 ALA A CA 1
ATOM 1939 C C . ALA A 1 251 ? 34.625 58.938 -14.898 1 33.5 251 ALA A C 1
ATOM 1941 O O . ALA A 1 251 ? 33.969 58.625 -13.922 1 33.5 251 ALA A O 1
ATOM 1942 N N . PRO A 1 252 ? 35.156 60.25 -14.922 1 31.92 252 PRO A N 1
ATOM 1943 C CA . PRO A 1 252 ? 35 61.438 -14.117 1 31.92 252 PRO A CA 1
ATOM 1944 C C . PRO A 1 252 ? 33.562 61.875 -13.977 1 31.92 252 PRO A C 1
ATOM 1946 O O . PRO A 1 252 ? 32.688 61.469 -14.758 1 31.92 252 PRO A O 1
ATOM 1949 N N . PHE A 1 253 ? 33.125 62.469 -12.852 1 28.92 253 PHE A N 1
ATOM 1950 C CA . PHE A 1 253 ? 31.984 63.312 -12.492 1 28.92 253 PHE A CA 1
ATOM 1951 C C . PHE A 1 253 ? 31.656 64.312 -13.617 1 28.92 253 PHE A C 1
ATOM 1953 O O . PHE A 1 253 ? 32.469 65.188 -13.945 1 28.92 253 PHE A O 1
ATOM 1960 N N . ILE A 1 254 ? 31.094 63.875 -14.797 1 25.62 254 ILE A N 1
ATOM 1961 C CA . ILE A 1 254 ? 30.562 64.938 -15.648 1 25.62 254 ILE A CA 1
ATOM 1962 C C . ILE A 1 254 ? 29.562 65.812 -14.859 1 25.62 254 ILE A C 1
ATOM 1964 O O . ILE A 1 254 ? 28.547 65.25 -14.375 1 25.62 254 ILE A O 1
ATOM 1968 N N . ASN A 1 255 ? 30.078 66.938 -14.164 1 25.23 255 ASN A N 1
ATOM 1969 C CA . ASN A 1 255 ? 29.516 68.188 -13.703 1 25.23 255 ASN A CA 1
ATOM 1970 C C . ASN A 1 255 ? 28.594 68.812 -14.758 1 25.23 255 ASN A C 1
ATOM 1972 O O . ASN A 1 255 ? 29.062 69.312 -15.758 1 25.23 255 ASN A O 1
ATOM 1976 N N . LEU A 1 256 ? 27.609 68.125 -15.195 1 22.09 256 LEU A N 1
ATOM 1977 C CA . LEU A 1 256 ? 26.641 68.875 -15.992 1 22.09 256 LEU A CA 1
ATOM 1978 C C . LEU A 1 256 ? 26.062 70.062 -15.195 1 22.09 256 LEU A C 1
ATOM 1980 O O . LEU A 1 256 ? 25.344 69.812 -14.203 1 22.09 256 LEU A O 1
ATOM 1984 N N . GLN A 1 257 ? 26.844 71.188 -14.938 1 22.38 257 GLN A N 1
ATOM 1985 C CA . GLN A 1 257 ? 26.562 72.562 -14.836 1 22.38 257 GLN A CA 1
ATOM 1986 C C . GLN A 1 257 ? 25.625 73.062 -15.945 1 22.38 257 GLN A C 1
ATOM 1988 O O . GLN A 1 257 ? 25.375 74.25 -16.094 1 22.38 257 GLN A O 1
ATOM 1993 N N . ILE A 1 258 ? 24.453 72.312 -16.172 1 24.45 258 ILE A N 1
ATOM 1994 C CA . ILE A 1 258 ? 23.328 73.25 -16.344 1 24.45 258 ILE A CA 1
ATOM 1995 C C . ILE A 1 258 ? 22.766 73.625 -14.977 1 24.45 258 ILE A C 1
ATOM 1997 O O . ILE A 1 258 ? 22.703 72.812 -14.07 1 24.45 258 ILE A O 1
ATOM 2001 N N . MET B 1 1 ? -33.281 -7.344 17.547 1 25.12 1 MET B N 1
ATOM 2002 C CA . MET B 1 1 ? -32.156 -7.445 16.641 1 25.12 1 MET B CA 1
ATOM 2003 C C . MET B 1 1 ? -32.125 -6.273 15.672 1 25.12 1 MET B C 1
ATOM 2005 O O . MET B 1 1 ? -32.906 -6.246 14.703 1 25.12 1 MET B O 1
ATOM 2009 N N . VAL B 1 2 ? -32.156 -5.023 16.094 1 32.84 2 VAL B N 1
ATOM 2010 C CA . VAL B 1 2 ? -32.344 -3.762 15.391 1 32.84 2 VAL B CA 1
ATOM 2011 C C . VAL B 1 2 ? -31.375 -3.66 14.219 1 32.84 2 VAL B C 1
ATOM 2013 O O . VAL B 1 2 ? -30.156 -3.697 14.406 1 32.84 2 VAL B O 1
ATOM 2016 N N . HIS B 1 3 ? -31.672 -4.199 13.078 1 37.81 3 HIS B N 1
ATOM 2017 C CA . HIS B 1 3 ? -30.969 -4.051 11.812 1 37.81 3 HIS B CA 1
ATOM 2018 C C . HIS B 1 3 ? -30.562 -2.6 11.57 1 37.81 3 HIS B C 1
ATOM 2020 O O . HIS B 1 3 ? -31.422 -1.754 11.289 1 37.81 3 HIS B O 1
ATOM 2026 N N . LYS B 1 4 ? -29.797 -2.053 12.445 1 47 4 LYS B N 1
ATOM 2027 C CA . LYS B 1 4 ? -29.422 -0.649 12.297 1 47 4 LYS B CA 1
ATOM 2028 C C . LYS B 1 4 ? -29.188 -0.293 10.836 1 47 4 LYS B C 1
ATOM 2030 O O . LYS B 1 4 ? -28.391 -0.937 10.148 1 47 4 LYS B O 1
ATOM 2035 N N . ARG B 1 5 ? -30.234 0.308 10.133 1 58.47 5 ARG B N 1
ATOM 2036 C CA . ARG B 1 5 ? -30.266 0.945 8.82 1 58.47 5 ARG B CA 1
ATOM 2037 C C . ARG B 1 5 ? -28.938 1.628 8.516 1 58.47 5 ARG B C 1
ATOM 2039 O O . ARG B 1 5 ? -28.484 2.492 9.273 1 58.47 5 ARG B O 1
ATOM 2046 N N . VAL B 1 6 ? -28.125 0.81 7.703 1 71.88 6 VAL B N 1
ATOM 2047 C CA . VAL B 1 6 ? -26.906 1.437 7.215 1 71.88 6 VAL B CA 1
ATOM 2048 C C . VAL B 1 6 ? -27.234 2.783 6.578 1 71.88 6 VAL B C 1
ATOM 2050 O O . VAL B 1 6 ? -28.172 2.891 5.789 1 71.88 6 VAL B O 1
ATOM 2053 N N . SER B 1 7 ? -26.672 3.824 7.168 1 83.25 7 SER B N 1
ATOM 2054 C CA . SER B 1 7 ? -26.938 5.152 6.625 1 83.25 7 SER B CA 1
ATOM 2055 C C . SER B 1 7 ? -26.594 5.227 5.145 1 83.25 7 SER B C 1
ATOM 2057 O O . SER B 1 7 ? -25.766 4.445 4.656 1 83.25 7 SER B O 1
ATOM 2059 N N . LYS B 1 8 ? -27.438 5.922 4.418 1 88.88 8 LYS B N 1
ATOM 2060 C CA . LYS B 1 8 ? -27.172 6.172 3.002 1 88.88 8 LYS B CA 1
ATOM 2061 C C . LYS B 1 8 ? -25.75 6.691 2.787 1 88.88 8 LYS B C 1
ATOM 2063 O O . LYS B 1 8 ? -25.094 6.309 1.822 1 88.88 8 LYS B O 1
ATOM 2068 N N . ALA B 1 9 ? -25.359 7.449 3.715 1 90 9 ALA B N 1
ATOM 2069 C CA . ALA B 1 9 ? -24.016 8.031 3.625 1 90 9 ALA B CA 1
ATOM 2070 C C . ALA B 1 9 ? -22.938 6.961 3.748 1 90 9 ALA B C 1
ATOM 2072 O O . ALA B 1 9 ? -21.953 6.98 3.02 1 90 9 ALA B O 1
ATOM 2073 N N . PHE B 1 10 ? -23.203 6.09 4.512 1 91.56 10 PHE B N 1
ATOM 2074 C CA . PHE B 1 10 ? -22.266 4.992 4.688 1 91.56 10 PHE B CA 1
ATOM 2075 C C . PHE B 1 10 ? -22.203 4.129 3.434 1 91.56 10 PHE B C 1
ATOM 2077 O O . PHE B 1 10 ? -21.109 3.805 2.955 1 91.56 10 PHE B O 1
ATOM 2084 N N . ARG B 1 11 ? -23.297 3.83 2.953 1 90.88 11 ARG B N 1
ATOM 2085 C CA . ARG B 1 11 ? -23.328 3.006 1.749 1 90.88 11 ARG B CA 1
ATOM 2086 C C . ARG B 1 11 ? -22.594 3.678 0.598 1 90.88 11 ARG B C 1
ATOM 2088 O O . ARG B 1 11 ? -21.844 3.025 -0.133 1 90.88 11 ARG B O 1
ATOM 2095 N N . ALA B 1 12 ? -22.844 4.895 0.49 1 92.56 12 ALA B N 1
ATOM 2096 C CA . ALA B 1 12 ? -22.188 5.648 -0.568 1 92.56 12 ALA B CA 1
ATOM 2097 C C . ALA B 1 12 ? -20.672 5.652 -0.369 1 92.56 12 ALA B C 1
ATOM 2099 O O . ALA B 1 12 ? -19.906 5.484 -1.326 1 92.56 12 ALA B O 1
ATOM 2100 N N . ALA B 1 13 ? -20.234 5.789 0.829 1 92.94 13 ALA B N 1
ATOM 2101 C CA . ALA B 1 13 ? -18.812 5.809 1.146 1 92.94 13 ALA B CA 1
ATOM 2102 C C . ALA B 1 13 ? -18.172 4.453 0.863 1 92.94 13 ALA B C 1
ATOM 2104 O O . ALA B 1 13 ? -17.062 4.387 0.308 1 92.94 13 ALA B O 1
ATOM 2105 N N . VAL B 1 14 ? -18.875 3.5 1.166 1 94.06 14 VAL B N 1
ATOM 2106 C CA . VAL B 1 14 ? -18.375 2.15 0.947 1 94.06 14 VAL B CA 1
ATOM 2107 C C . VAL B 1 14 ? -18.234 1.882 -0.551 1 94.06 14 VAL B C 1
ATOM 2109 O O . VAL B 1 14 ? -17.219 1.362 -1.009 1 94.06 14 VAL B O 1
ATOM 2112 N N . GLN B 1 15 ? -19.281 2.23 -1.216 1 93.19 15 GLN B N 1
ATOM 2113 C CA . GLN B 1 15 ? -19.266 2.02 -2.66 1 93.19 15 GLN B CA 1
ATOM 2114 C C . GLN B 1 15 ? -18.109 2.762 -3.309 1 93.19 15 GLN B C 1
ATOM 2116 O O . GLN B 1 15 ? -17.422 2.215 -4.176 1 93.19 15 GLN B O 1
ATOM 2121 N N . LEU B 1 16 ? -17.906 3.945 -2.877 1 92.88 16 LEU B N 1
ATOM 2122 C CA . LEU B 1 16 ? -16.797 4.727 -3.4 1 92.88 16 LEU B CA 1
ATOM 2123 C C . LEU B 1 16 ? -15.461 4.09 -3.031 1 92.88 16 LEU B C 1
ATOM 2125 O O . LEU B 1 16 ? -14.562 3.992 -3.867 1 92.88 16 LEU B O 1
ATOM 2129 N N . HIS B 1 17 ? -15.367 3.684 -1.851 1 93.44 17 HIS B N 1
ATOM 2130 C CA . HIS B 1 17 ? -14.148 3.035 -1.391 1 93.44 17 HIS B CA 1
ATOM 2131 C C . HIS B 1 17 ? -13.844 1.786 -2.211 1 93.44 17 HIS B C 1
ATOM 2133 O O . HIS B 1 17 ? -12.727 1.614 -2.697 1 93.44 17 HIS B O 1
ATOM 2139 N N . LEU B 1 18 ? -14.844 0.978 -2.371 1 94.88 18 LEU B N 1
ATOM 2140 C CA . LEU B 1 18 ? -14.68 -0.287 -3.08 1 94.88 18 LEU B CA 1
ATOM 2141 C C . LEU B 1 18 ? -14.336 -0.047 -4.547 1 94.88 18 LEU B C 1
ATOM 2143 O O . LEU B 1 18 ? -13.531 -0.777 -5.129 1 94.88 18 LEU B O 1
ATOM 2147 N N . ALA B 1 19 ? -14.961 0.963 -5.141 1 95.5 19 ALA B N 1
ATOM 2148 C CA . ALA B 1 19 ? -14.711 1.29 -6.543 1 95.5 19 ALA B CA 1
ATOM 2149 C C . ALA B 1 19 ? -13.258 1.688 -6.766 1 95.5 19 ALA B C 1
ATOM 2151 O O . ALA B 1 19 ? -12.734 1.562 -7.875 1 95.5 19 ALA B O 1
ATOM 2152 N N . ASN B 1 20 ? -12.578 2.037 -5.656 1 93.31 20 ASN B N 1
ATOM 2153 C CA . ASN B 1 20 ? -11.227 2.564 -5.805 1 93.31 20 ASN B CA 1
ATOM 2154 C C . ASN B 1 20 ? -10.188 1.607 -5.227 1 93.31 20 ASN B C 1
ATOM 2156 O O . ASN B 1 20 ? -9.016 1.96 -5.105 1 93.31 20 ASN B O 1
ATOM 2160 N N . LEU B 1 21 ? -10.625 0.4 -4.941 1 94.62 21 LEU B N 1
ATOM 2161 C CA . LEU B 1 21 ? -9.68 -0.593 -4.445 1 94.62 21 LEU B CA 1
ATOM 2162 C C . LEU B 1 21 ? -8.648 -0.95 -5.516 1 94.62 21 LEU B C 1
ATOM 2164 O O . LEU B 1 21 ? -9.016 -1.252 -6.652 1 94.62 21 LEU B O 1
ATOM 2168 N N . ARG B 1 22 ? -7.445 -0.921 -5.191 1 96.38 22 ARG B N 1
ATOM 2169 C CA . ARG B 1 22 ? -6.398 -1.287 -6.145 1 96.38 22 ARG B CA 1
ATOM 2170 C C . ARG B 1 22 ? -5.949 -2.729 -5.934 1 96.38 22 ARG B C 1
ATOM 2172 O O . ARG B 1 22 ? -5.395 -3.35 -6.844 1 96.38 22 ARG B O 1
ATOM 2179 N N . ARG B 1 23 ? -6.168 -3.164 -4.727 1 97.5 23 ARG B N 1
ATOM 2180 C CA . ARG B 1 23 ? -5.809 -4.535 -4.375 1 97.5 23 ARG B CA 1
ATOM 2181 C C . ARG B 1 23 ? -7 -5.273 -3.77 1 97.5 23 ARG B C 1
ATOM 2183 O O . ARG B 1 23 ? -7.645 -4.77 -2.848 1 97.5 23 ARG B O 1
ATOM 2190 N N . PHE B 1 24 ? -7.27 -6.418 -4.281 1 97.81 24 PHE B N 1
ATOM 2191 C CA . PHE B 1 24 ? -8.305 -7.289 -3.738 1 97.81 24 PHE B CA 1
ATOM 2192 C C . PHE B 1 24 ? -7.75 -8.68 -3.457 1 97.81 24 PHE B C 1
ATOM 2194 O O . PHE B 1 24 ? -7.367 -9.398 -4.379 1 97.81 24 PHE B O 1
ATOM 2201 N N . ASP B 1 25 ? -7.73 -8.984 -2.264 1 97.19 25 ASP B N 1
ATOM 2202 C CA . ASP B 1 25 ? -7.34 -10.305 -1.781 1 97.19 25 ASP B CA 1
ATOM 2203 C C . ASP B 1 25 ? -8.484 -10.961 -1.008 1 97.19 25 ASP B C 1
ATOM 2205 O O . ASP B 1 25 ? -8.75 -10.602 0.139 1 97.19 25 ASP B O 1
ATOM 2209 N N . ALA B 1 26 ? -9.078 -11.875 -1.615 1 97.06 26 ALA B N 1
ATOM 2210 C CA . ALA B 1 26 ? -10.273 -12.508 -1.05 1 97.06 26 ALA B CA 1
ATOM 2211 C C . ALA B 1 26 ? -9.945 -13.203 0.266 1 97.06 26 ALA B C 1
ATOM 2213 O O . ALA B 1 26 ? -10.812 -13.344 1.131 1 97.06 26 ALA B O 1
ATOM 2214 N N . SER B 1 27 ? -8.789 -13.656 0.434 1 95.69 27 SER B N 1
ATOM 2215 C CA . SER B 1 27 ? -8.422 -14.398 1.637 1 95.69 27 SER B CA 1
ATOM 2216 C C . SER B 1 27 ? -8.453 -13.5 2.869 1 95.69 27 SER B C 1
ATOM 2218 O O . SER B 1 27 ? -8.508 -13.992 4 1 95.69 27 SER B O 1
ATOM 2220 N N . GLN B 1 28 ? -8.375 -12.18 2.678 1 92.19 28 GLN B N 1
ATOM 2221 C CA . GLN B 1 28 ? -8.438 -11.234 3.787 1 92.19 28 GLN B CA 1
ATOM 2222 C C . GLN B 1 28 ? -9.852 -11.164 4.367 1 92.19 28 GLN B C 1
ATOM 2224 O O . GLN B 1 28 ? -10.055 -10.641 5.461 1 92.19 28 GLN B O 1
ATOM 2229 N N . LEU B 1 29 ? -10.805 -11.695 3.588 1 92.94 29 LEU B N 1
ATOM 2230 C CA . LEU B 1 29 ? -12.203 -11.641 3.996 1 92.94 29 LEU B CA 1
ATOM 2231 C C . LEU B 1 29 ? -12.664 -12.992 4.543 1 92.94 29 LEU B C 1
ATOM 2233 O O . LEU B 1 29 ? -13.859 -13.219 4.719 1 92.94 29 LEU B O 1
ATOM 2237 N N . GLY B 1 30 ? -11.664 -13.898 4.738 1 90.81 30 GLY B N 1
ATOM 2238 C CA . GLY B 1 30 ? -11.969 -15.242 5.203 1 90.81 30 GLY B CA 1
ATOM 2239 C C . GLY B 1 30 ? -11.555 -16.328 4.219 1 90.81 30 GLY B C 1
ATOM 2240 O O . GLY B 1 30 ? -11.172 -16.031 3.086 1 90.81 30 GLY B O 1
ATOM 2241 N N . PRO B 1 31 ? -11.703 -17.547 4.691 1 92.62 31 PRO B N 1
ATOM 2242 C CA . PRO B 1 31 ? -11.266 -18.672 3.854 1 92.62 31 PRO B CA 1
ATOM 2243 C C . PRO B 1 31 ? -12.219 -18.938 2.693 1 92.62 31 PRO B C 1
ATOM 2245 O O . PRO B 1 31 ? -11.82 -19.547 1.689 1 92.62 31 PRO B O 1
ATOM 2248 N N . HIS B 1 32 ? -13.438 -18.484 2.955 1 95.06 32 HIS B N 1
ATOM 2249 C CA . HIS B 1 32 ? -14.453 -18.688 1.929 1 95.06 32 HIS B CA 1
ATOM 2250 C C . HIS B 1 32 ? -15.273 -17.422 1.707 1 95.06 32 HIS B C 1
ATOM 2252 O O . HIS B 1 32 ? -16.047 -17.016 2.584 1 95.06 32 HIS B O 1
ATOM 2258 N N . LEU B 1 33 ? -15.156 -16.844 0.582 1 96.25 33 LEU B N 1
ATOM 2259 C CA . LEU B 1 33 ? -15.953 -15.68 0.203 1 96.25 33 LEU B CA 1
ATOM 2260 C C . LEU B 1 33 ? -17.172 -16.094 -0.611 1 96.25 33 LEU B C 1
ATOM 2262 O O . LEU B 1 33 ? -17.031 -16.656 -1.699 1 96.25 33 LEU B O 1
ATOM 2266 N N . PRO B 1 34 ? -18.297 -15.805 -0.116 1 95.94 34 PRO B N 1
ATOM 2267 C CA . PRO B 1 34 ? -19.484 -16.172 -0.87 1 95.94 34 PRO B CA 1
ATOM 2268 C C . PRO B 1 34 ? -19.594 -15.445 -2.207 1 95.94 34 PRO B C 1
ATOM 2270 O O . PRO B 1 34 ? -19.203 -14.273 -2.307 1 95.94 34 PRO B O 1
ATOM 2273 N N . LYS B 1 35 ? -20.219 -16.125 -3.178 1 96.25 35 LYS B N 1
ATOM 2274 C CA . LYS B 1 35 ? -20.344 -15.617 -4.539 1 96.25 35 LYS B CA 1
ATOM 2275 C C . LYS B 1 35 ? -21.078 -14.273 -4.555 1 96.25 35 LYS B C 1
ATOM 2277 O O . LYS B 1 35 ? -20.594 -13.312 -5.148 1 96.25 35 LYS B O 1
ATOM 2282 N N . PRO B 1 36 ? -22.203 -14.102 -3.84 1 95.06 36 PRO B N 1
ATOM 2283 C CA . PRO B 1 36 ? -22.891 -12.812 -3.896 1 95.06 36 PRO B CA 1
ATOM 2284 C C . PRO B 1 36 ? -22.031 -11.664 -3.375 1 95.06 36 PRO B C 1
ATOM 2286 O O . PRO B 1 36 ? -22.094 -10.547 -3.898 1 95.06 36 PRO B O 1
ATOM 2289 N N . ALA B 1 37 ? -21.25 -11.93 -2.355 1 95.69 37 ALA B N 1
ATOM 2290 C CA . ALA B 1 37 ? -20.359 -10.898 -1.823 1 95.69 37 ALA B CA 1
ATOM 2291 C C . ALA B 1 37 ? -19.297 -10.508 -2.85 1 95.69 37 ALA B C 1
ATOM 2293 O O . ALA B 1 37 ? -19.047 -9.32 -3.061 1 95.69 37 ALA B O 1
ATOM 2294 N N . PHE B 1 38 ? -18.781 -11.531 -3.49 1 96.94 38 PHE B N 1
ATOM 2295 C CA . PHE B 1 38 ? -17.781 -11.305 -4.52 1 96.94 38 PHE B CA 1
ATOM 2296 C C . PHE B 1 38 ? -18.312 -10.375 -5.605 1 96.94 38 PHE B C 1
ATOM 2298 O O . PHE B 1 38 ? -17.672 -9.375 -5.949 1 96.94 38 PHE B O 1
ATOM 2305 N N . ILE B 1 39 ? -19.391 -10.633 -6.078 1 96.12 39 ILE B N 1
ATOM 2306 C CA . ILE B 1 39 ? -20.016 -9.883 -7.176 1 96.12 39 ILE B CA 1
ATOM 2307 C C . ILE B 1 39 ? -20.25 -8.438 -6.746 1 96.12 39 ILE B C 1
ATOM 2309 O O . ILE B 1 39 ? -19.891 -7.504 -7.469 1 96.12 39 ILE B O 1
ATOM 2313 N N . GLU B 1 40 ? -20.75 -8.25 -5.582 1 94.5 40 GLU B N 1
ATOM 2314 C CA . GLU B 1 40 ? -21.078 -6.906 -5.109 1 94.5 40 GLU B CA 1
ATOM 2315 C C . GLU B 1 40 ? -19.812 -6.109 -4.797 1 94.5 40 GLU B C 1
ATOM 2317 O O . GLU B 1 40 ? -19.75 -4.906 -5.055 1 94.5 40 GLU B O 1
ATOM 2322 N N . LEU B 1 41 ? -18.812 -6.723 -4.234 1 95.81 41 LEU B N 1
ATOM 2323 C CA . LEU B 1 41 ? -17.578 -6.055 -3.834 1 95.81 41 LEU B CA 1
ATOM 2324 C C . LEU B 1 41 ? -16.859 -5.469 -5.047 1 95.81 41 LEU B C 1
ATOM 2326 O O . LEU B 1 41 ? -16.297 -4.379 -4.965 1 95.81 41 LEU B O 1
ATOM 2330 N N . LEU B 1 42 ? -16.969 -6.18 -6.203 1 97.19 42 LEU B N 1
ATOM 2331 C CA . LEU B 1 42 ? -16.094 -5.812 -7.32 1 97.19 42 LEU B CA 1
ATOM 2332 C C . LEU B 1 42 ? -16.922 -5.27 -8.484 1 97.19 42 LEU B C 1
ATOM 2334 O O . LEU B 1 42 ? -16.359 -4.914 -9.523 1 97.19 42 LEU B O 1
ATOM 2338 N N . LYS B 1 43 ? -18.203 -5.09 -8.32 1 94.75 43 LYS B N 1
ATOM 2339 C CA . LYS B 1 43 ? -19.109 -4.773 -9.414 1 94.75 43 LYS B CA 1
ATOM 2340 C C . LYS B 1 43 ? -18.75 -3.445 -10.07 1 94.75 43 LYS B C 1
ATOM 2342 O O . LYS B 1 43 ? -18.812 -3.309 -11.297 1 94.75 43 LYS B O 1
ATOM 2347 N N . ASP B 1 44 ? -18.25 -2.475 -9.344 1 95.5 44 ASP B N 1
ATOM 2348 C CA . ASP B 1 44 ? -17.984 -1.142 -9.875 1 95.5 44 ASP B CA 1
ATOM 2349 C C . ASP B 1 44 ? -16.5 -0.833 -9.891 1 95.5 44 ASP B C 1
ATOM 2351 O O . ASP B 1 44 ? -16.094 0.307 -10.133 1 95.5 44 ASP B O 1
ATOM 2355 N N . ASN B 1 45 ? -15.711 -1.785 -9.578 1 97.25 45 ASN B N 1
ATOM 2356 C CA . ASN B 1 45 ? -14.273 -1.542 -9.516 1 97.25 45 ASN B CA 1
ATOM 2357 C C . ASN B 1 45 ? -13.641 -1.566 -10.898 1 97.25 45 ASN B C 1
ATOM 2359 O O . ASN B 1 45 ? -13.953 -2.436 -11.719 1 97.25 45 ASN B O 1
ATOM 2363 N N . GLU B 1 46 ? -12.758 -0.58 -11.156 1 97.62 46 GLU B N 1
ATOM 2364 C CA . GLU B 1 46 ? -12.148 -0.508 -12.477 1 97.62 46 GLU B CA 1
ATOM 2365 C C . GLU B 1 46 ? -10.648 -0.227 -12.383 1 97.62 46 GLU B C 1
ATOM 2367 O O . GLU B 1 46 ? -10.008 0.083 -13.383 1 97.62 46 GLU B O 1
ATOM 2372 N N . VAL B 1 47 ? -10.133 -0.345 -11.164 1 97.62 47 VAL B N 1
ATOM 2373 C CA . VAL B 1 47 ? -8.766 0.15 -11.047 1 97.62 47 VAL B CA 1
ATOM 2374 C C . VAL B 1 47 ? -7.895 -0.896 -10.352 1 97.62 47 VAL B C 1
ATOM 2376 O O . VAL B 1 47 ? -6.824 -0.576 -9.828 1 97.62 47 VAL B O 1
ATOM 2379 N N . LEU B 1 48 ? -8.289 -2.139 -10.305 1 98.25 48 LEU B N 1
ATOM 2380 C CA . LEU B 1 48 ? -7.531 -3.199 -9.656 1 98.25 48 LEU B CA 1
ATOM 2381 C C . LEU B 1 48 ? -6.16 -3.361 -10.297 1 98.25 48 LEU B C 1
ATOM 2383 O O . LEU B 1 48 ? -6.035 -3.312 -11.523 1 98.25 48 LEU B O 1
ATOM 2387 N N . GLN B 1 49 ? -5.203 -3.518 -9.516 1 98.75 49 GLN B N 1
ATOM 2388 C CA . GLN B 1 49 ? -3.852 -3.848 -9.961 1 98.75 49 GLN B CA 1
ATOM 2389 C C . GLN B 1 49 ? -3.436 -5.23 -9.469 1 98.75 49 GLN B C 1
ATOM 2391 O O . GLN B 1 49 ? -2.621 -5.902 -10.109 1 98.75 49 GLN B O 1
ATOM 2396 N N . GLN B 1 50 ? -3.994 -5.59 -8.336 1 98.81 50 GLN B N 1
ATOM 2397 C CA . GLN B 1 50 ? -3.715 -6.895 -7.754 1 98.81 50 GLN B CA 1
ATOM 2398 C C . GLN B 1 50 ? -5.008 -7.641 -7.434 1 98.81 50 GLN B C 1
ATOM 2400 O O . GLN B 1 50 ? -5.938 -7.066 -6.859 1 98.81 50 GLN B O 1
ATOM 2405 N N . LEU B 1 51 ? -5.055 -8.922 -7.812 1 98.75 51 LEU B N 1
ATOM 2406 C CA . LEU B 1 51 ? -6.246 -9.742 -7.648 1 98.75 51 LEU B CA 1
ATOM 2407 C C . LEU B 1 51 ? -5.875 -11.148 -7.176 1 98.75 51 LEU B C 1
ATOM 2409 O O . LEU B 1 51 ? -5.156 -11.867 -7.867 1 98.75 51 LEU B O 1
ATOM 2413 N N . ALA B 1 52 ? -6.281 -11.5 -5.98 1 98.81 52 ALA B N 1
ATOM 2414 C CA . ALA B 1 52 ? -6.074 -12.836 -5.426 1 98.81 52 ALA B CA 1
ATOM 2415 C C . ALA B 1 52 ? -7.402 -13.484 -5.047 1 98.81 52 ALA B C 1
ATOM 2417 O O . ALA B 1 52 ? -8.141 -12.969 -4.207 1 98.81 52 ALA B O 1
ATOM 2418 N N . LEU B 1 53 ? -7.637 -14.695 -5.598 1 98.56 53 LEU B N 1
ATOM 2419 C CA . LEU B 1 53 ? -9 -15.195 -5.535 1 98.56 53 LEU B CA 1
ATOM 2420 C C . LEU B 1 53 ? -9.039 -16.609 -4.957 1 98.56 53 LEU B C 1
ATOM 2422 O O . LEU B 1 53 ? -9.961 -17.375 -5.238 1 98.56 53 LEU B O 1
ATOM 2426 N N . GLN B 1 54 ? -8.078 -16.938 -4.16 1 97.31 54 GLN B N 1
ATOM 2427 C CA . GLN B 1 54 ? -7.984 -18.281 -3.596 1 97.31 54 GLN B CA 1
ATOM 2428 C C . GLN B 1 54 ? -9.219 -18.609 -2.764 1 97.31 54 GLN B C 1
ATOM 2430 O O . GLN B 1 54 ? -9.703 -19.734 -2.781 1 97.31 54 GLN B O 1
ATOM 2435 N N . ALA B 1 55 ? -9.781 -17.672 -2.078 1 97.06 55 ALA B N 1
ATOM 2436 C CA . ALA B 1 55 ? -10.922 -17.875 -1.19 1 97.06 55 ALA B CA 1
ATOM 2437 C C . ALA B 1 55 ? -12.203 -18.094 -1.986 1 97.06 55 ALA B C 1
ATOM 2439 O O . ALA B 1 55 ? -13.25 -18.406 -1.414 1 97.06 55 ALA B O 1
ATOM 2440 N N . CYS B 1 56 ? -12.117 -17.953 -3.256 1 97.5 56 CYS B N 1
ATOM 2441 C CA . CYS B 1 56 ? -13.258 -18.172 -4.145 1 97.5 56 CYS B CA 1
ATOM 2442 C C . CYS B 1 56 ? -13.078 -19.422 -4.984 1 97.5 56 CYS B C 1
ATOM 2444 O O . CYS B 1 56 ? -13.914 -19.734 -5.828 1 97.5 56 CYS B O 1
ATOM 2446 N N . ALA B 1 57 ? -12.039 -20.109 -4.777 1 97.81 57 ALA B N 1
ATOM 2447 C CA . ALA B 1 57 ? -11.602 -21.172 -5.684 1 97.81 57 ALA B CA 1
ATOM 2448 C C . ALA B 1 57 ? -12.656 -22.266 -5.801 1 97.81 57 ALA B C 1
ATOM 2450 O O . ALA B 1 57 ? -12.789 -22.891 -6.852 1 97.81 57 ALA B O 1
ATOM 2451 N N . ASP B 1 58 ? -13.531 -22.484 -4.812 1 96.75 58 ASP B N 1
ATOM 2452 C CA . ASP B 1 58 ? -14.484 -23.594 -4.762 1 96.75 58 ASP B CA 1
ATOM 2453 C C . ASP B 1 58 ? -15.648 -23.359 -5.723 1 96.75 58 ASP B C 1
ATOM 2455 O O . ASP B 1 58 ? -16.328 -24.312 -6.133 1 96.75 58 ASP B O 1
ATOM 2459 N N . TRP B 1 59 ? -15.867 -22.094 -6.07 1 97.75 59 TRP B N 1
ATOM 2460 C CA . TRP B 1 59 ? -17.078 -21.859 -6.859 1 97.75 59 TRP B CA 1
ATOM 2461 C C . TRP B 1 59 ? -16.766 -20.953 -8.055 1 97.75 59 TRP B C 1
ATOM 2463 O O . TRP B 1 59 ? -17.594 -20.844 -8.969 1 97.75 59 TRP B O 1
ATOM 2473 N N . LEU B 1 60 ? -15.648 -20.312 -8.188 1 98.56 60 LEU B N 1
ATOM 2474 C CA . LEU B 1 60 ? -15.359 -19.281 -9.18 1 98.56 60 LEU B CA 1
ATOM 2475 C C . LEU B 1 60 ? -15.359 -19.875 -10.586 1 98.56 60 LEU B C 1
ATOM 2477 O O . LEU B 1 60 ? -14.648 -20.844 -10.859 1 98.56 60 LEU B O 1
ATOM 2481 N N . THR B 1 61 ? -16.156 -19.328 -11.414 1 98.62 61 THR B N 1
ATOM 2482 C CA . THR B 1 61 ? -16.219 -19.688 -12.828 1 98.62 61 THR B CA 1
ATOM 2483 C C . THR B 1 61 ? -15.977 -18.469 -13.711 1 98.62 61 THR B C 1
ATOM 2485 O O . THR B 1 61 ? -15.789 -17.359 -13.211 1 98.62 61 THR B O 1
ATOM 2488 N N . ASP B 1 62 ? -16.016 -18.688 -15.031 1 98.69 62 ASP B N 1
ATOM 2489 C CA . ASP B 1 62 ? -15.844 -17.609 -15.992 1 98.69 62 ASP B CA 1
ATOM 2490 C C . ASP B 1 62 ? -16.953 -16.578 -15.844 1 98.69 62 ASP B C 1
ATOM 2492 O O . ASP B 1 62 ? -16.719 -15.375 -16.031 1 98.69 62 ASP B O 1
ATOM 2496 N N . LYS B 1 63 ? -18.078 -16.984 -15.484 1 98.44 63 LYS B N 1
ATOM 2497 C CA . LYS B 1 63 ? -19.25 -16.109 -15.375 1 98.44 63 LYS B CA 1
ATOM 2498 C C . LYS B 1 63 ? -19 -14.969 -14.391 1 98.44 63 LYS B C 1
ATOM 2500 O O . LYS B 1 63 ? -19.422 -13.836 -14.617 1 98.44 63 LYS B O 1
ATOM 2505 N N . GLU B 1 64 ? -18.297 -15.328 -13.305 1 98.31 64 GLU B N 1
ATOM 2506 C CA . GLU B 1 64 ? -18.047 -14.328 -12.266 1 98.31 64 GLU B CA 1
ATOM 2507 C C . GLU B 1 64 ? -16.734 -13.586 -12.539 1 98.31 64 GLU B C 1
ATOM 2509 O O . GLU B 1 64 ? -16.625 -12.391 -12.25 1 98.31 64 GLU B O 1
ATOM 2514 N N . LEU B 1 65 ? -15.789 -14.273 -13.078 1 98.69 65 LEU B N 1
ATOM 2515 C CA . LEU B 1 65 ? -14.445 -13.711 -13.172 1 98.69 65 LEU B CA 1
ATOM 2516 C C . LEU B 1 65 ? -14.32 -12.812 -14.391 1 98.69 65 LEU B C 1
ATOM 2518 O O . LEU B 1 65 ? -13.711 -11.742 -14.32 1 98.69 65 LEU B O 1
ATOM 2522 N N . LEU B 1 66 ? -14.875 -13.156 -15.562 1 98.69 66 LEU B N 1
ATOM 2523 C CA . LEU B 1 66 ? -14.609 -12.477 -16.828 1 98.69 66 LEU B CA 1
ATOM 2524 C C . LEU B 1 66 ? -15.078 -11.023 -16.766 1 98.69 66 LEU B C 1
ATOM 2526 O O . LEU B 1 66 ? -14.383 -10.125 -17.25 1 98.69 66 LEU B O 1
ATOM 2530 N N . PRO B 1 67 ? -16.266 -10.703 -16.188 1 98.44 67 PRO B N 1
ATOM 2531 C CA . PRO B 1 67 ? -16.656 -9.297 -16.062 1 98.44 67 PRO B CA 1
ATOM 2532 C C . PRO B 1 67 ? -15.648 -8.477 -15.266 1 98.44 67 PRO B C 1
ATOM 2534 O O . PRO B 1 67 ? -15.375 -7.324 -15.609 1 98.44 67 PRO B O 1
ATOM 2537 N N . VAL B 1 68 ? -15.039 -9.039 -14.203 1 98.56 68 VAL B N 1
A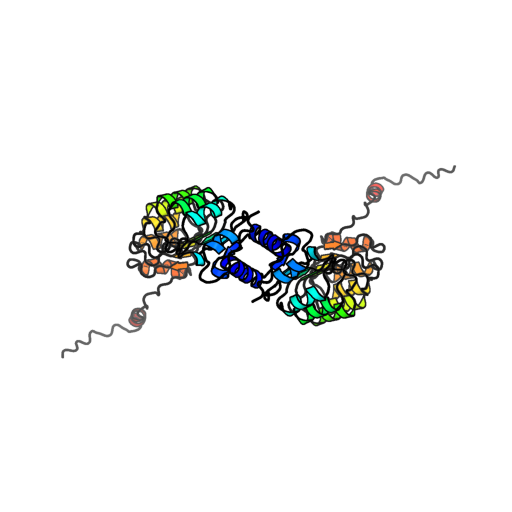TOM 2538 C CA . VAL B 1 68 ? -14.047 -8.352 -13.383 1 98.56 68 VAL B CA 1
ATOM 2539 C C . VAL B 1 68 ? -12.797 -8.055 -14.219 1 98.56 68 VAL B C 1
ATOM 2541 O O . VAL B 1 68 ? -12.281 -6.934 -14.195 1 98.56 68 VAL B O 1
ATOM 2544 N N . ILE B 1 69 ? -12.406 -9.031 -14.969 1 98.69 69 ILE B N 1
ATOM 2545 C CA . ILE B 1 69 ? -11.242 -8.875 -15.844 1 98.69 69 ILE B CA 1
ATOM 2546 C C . ILE B 1 69 ? -11.539 -7.816 -16.906 1 98.69 69 ILE B C 1
ATOM 2548 O O . ILE B 1 69 ? -10.695 -6.969 -17.203 1 98.69 69 ILE B O 1
ATOM 2552 N N . GLY B 1 70 ? -12.695 -7.844 -17.438 1 98.12 70 GLY B N 1
ATOM 2553 C CA . GLY B 1 70 ? -13.078 -6.926 -18.484 1 98.12 70 GLY B CA 1
ATOM 2554 C C . GLY B 1 70 ? -13.102 -5.477 -18.047 1 98.12 70 GLY B C 1
ATOM 2555 O O . GLY B 1 70 ? -12.898 -4.566 -18.859 1 98.12 70 GLY B O 1
ATOM 2556 N N . GLN B 1 71 ? -13.297 -5.23 -16.781 1 97.56 71 GLN B N 1
ATOM 2557 C CA . GLN B 1 71 ? -13.406 -3.881 -16.234 1 97.56 71 GLN B CA 1
ATOM 2558 C C . GLN B 1 71 ? -12.062 -3.389 -15.703 1 97.56 71 GLN B C 1
ATOM 2560 O O . GLN B 1 71 ? -11.883 -2.191 -15.469 1 97.56 71 GLN B O 1
ATOM 2565 N N . ASN B 1 72 ? -11.156 -4.301 -15.484 1 98.5 72 ASN B N 1
ATOM 2566 C CA . ASN B 1 72 ? -9.883 -3.971 -14.844 1 98.5 72 ASN B CA 1
ATOM 2567 C C . ASN B 1 72 ? -8.695 -4.27 -15.758 1 98.5 72 ASN B C 1
ATOM 2569 O O . ASN B 1 72 ? -8.203 -5.398 -15.789 1 98.5 72 ASN B O 1
ATOM 2573 N N . HIS B 1 73 ? -8.211 -3.221 -16.375 1 98.38 73 HIS B N 1
ATOM 2574 C CA . HIS B 1 73 ? -7.227 -3.404 -17.438 1 98.38 73 HIS B CA 1
ATOM 2575 C C . HIS B 1 73 ? -5.812 -3.133 -16.922 1 98.38 73 HIS B C 1
ATOM 2577 O O . HIS B 1 73 ? -4.863 -3.084 -17.703 1 98.38 73 HIS B O 1
ATOM 2583 N N . HIS B 1 74 ? -5.707 -2.996 -15.617 1 98.12 74 HIS B N 1
ATOM 2584 C CA . HIS B 1 74 ? -4.406 -2.605 -15.086 1 98.12 74 HIS B CA 1
ATOM 2585 C C . HIS B 1 74 ? -3.877 -3.65 -14.109 1 98.12 74 HIS B C 1
ATOM 2587 O O . HIS B 1 74 ? -3.031 -3.344 -13.266 1 98.12 74 HIS B O 1
ATOM 2593 N N . LEU B 1 75 ? -4.336 -4.848 -14.234 1 98.69 75 LEU B N 1
ATOM 2594 C CA . LEU B 1 75 ? -3.85 -5.898 -13.352 1 98.69 75 LEU B CA 1
ATOM 2595 C C . LEU B 1 75 ? -2.369 -6.176 -13.594 1 98.69 75 LEU B C 1
ATOM 2597 O O . LEU B 1 75 ? -1.945 -6.34 -14.742 1 98.69 75 LEU B O 1
ATOM 2601 N N . GLN B 1 76 ? -1.668 -6.199 -12.539 1 98.88 76 GLN B N 1
ATOM 2602 C CA . GLN B 1 76 ? -0.247 -6.527 -12.594 1 98.88 76 GLN B CA 1
ATOM 2603 C C . GLN B 1 76 ? 0.036 -7.863 -11.914 1 98.88 76 GLN B C 1
ATOM 2605 O O . GLN B 1 76 ? 1.006 -8.547 -12.25 1 98.88 76 GLN B O 1
ATOM 2610 N N . GLN B 1 77 ? -0.756 -8.172 -10.953 1 98.94 77 GLN B N 1
ATOM 2611 C CA . GLN B 1 77 ? -0.624 -9.422 -10.211 1 98.94 77 GLN B CA 1
ATOM 2612 C C . GLN B 1 77 ? -1.966 -10.141 -10.102 1 98.94 77 GLN B C 1
ATOM 2614 O O . GLN B 1 77 ? -2.957 -9.547 -9.664 1 98.94 77 GLN B O 1
ATOM 2619 N N . VAL B 1 78 ? -1.958 -11.43 -10.492 1 98.94 78 VAL B N 1
ATOM 2620 C CA . VAL B 1 78 ? -3.18 -12.227 -10.43 1 98.94 78 VAL B CA 1
ATOM 2621 C C . VAL B 1 78 ? -2.875 -13.594 -9.836 1 98.94 78 VAL B C 1
ATOM 2623 O O . VAL B 1 78 ? -1.918 -14.258 -10.25 1 98.94 78 VAL B O 1
ATOM 2626 N N . GLN B 1 79 ? -3.629 -13.984 -8.844 1 98.88 79 GLN B N 1
ATOM 2627 C CA . GLN B 1 79 ? -3.521 -15.305 -8.227 1 98.88 79 GLN B CA 1
ATOM 2628 C C . GLN B 1 79 ? -4.832 -16.078 -8.352 1 98.88 79 GLN B C 1
ATOM 2630 O O . GLN B 1 79 ? -5.84 -15.695 -7.746 1 98.88 79 GLN B O 1
ATOM 2635 N N . LEU B 1 80 ? -4.766 -17.172 -9.055 1 98.75 80 LEU B N 1
ATOM 2636 C CA . LEU B 1 80 ? -5.961 -17.984 -9.305 1 98.75 80 LEU B CA 1
ATOM 2637 C C . LEU B 1 80 ? -5.754 -19.422 -8.844 1 98.75 80 LEU B C 1
ATOM 2639 O O . LEU B 1 80 ? -6.426 -20.328 -9.328 1 98.75 80 LEU B O 1
ATOM 2643 N N . ASN B 1 81 ? -4.848 -19.594 -7.949 1 98.38 81 ASN B N 1
ATOM 2644 C CA . ASN B 1 81 ? -4.5 -20.938 -7.5 1 98.38 81 ASN B CA 1
ATOM 2645 C C . ASN B 1 81 ? -5.734 -21.719 -7.055 1 98.38 81 ASN B C 1
ATOM 2647 O O . ASN B 1 81 ? -6.539 -21.219 -6.262 1 98.38 81 ASN B O 1
ATOM 2651 N N . GLY B 1 82 ? -5.848 -22.875 -7.59 1 97.56 82 GLY B N 1
ATOM 2652 C CA . GLY B 1 82 ? -6.891 -23.781 -7.152 1 97.56 82 GLY B CA 1
ATOM 2653 C C . GLY B 1 82 ? -8.242 -23.5 -7.777 1 97.56 82 GLY B C 1
ATOM 2654 O O . GLY B 1 82 ? -9.227 -24.188 -7.496 1 97.56 82 GLY B O 1
ATOM 2655 N N . CYS B 1 83 ? -8.352 -22.516 -8.602 1 98.12 83 CYS B N 1
ATOM 2656 C CA . CYS B 1 83 ? -9.617 -22.219 -9.273 1 98.12 83 CYS B CA 1
ATOM 2657 C C . CYS B 1 83 ? -9.875 -23.188 -10.414 1 98.12 83 CYS B C 1
ATOM 2659 O O . CYS B 1 83 ? -9.641 -22.844 -11.578 1 98.12 83 CYS B O 1
ATOM 2661 N N . ALA B 1 84 ? -10.492 -24.25 -10.094 1 97.25 84 ALA B N 1
ATOM 2662 C CA . ALA B 1 84 ? -10.547 -25.422 -10.977 1 97.25 84 ALA B CA 1
ATOM 2663 C C . ALA B 1 84 ? -11.711 -25.297 -11.961 1 97.25 84 ALA B C 1
ATOM 2665 O O . ALA B 1 84 ? -11.758 -26.016 -12.969 1 97.25 84 ALA B O 1
ATOM 2666 N N . GLN B 1 85 ? -12.641 -24.406 -11.703 1 98.12 85 GLN B N 1
ATOM 2667 C CA . GLN B 1 85 ? -13.852 -24.359 -12.508 1 98.12 85 GLN B CA 1
ATOM 2668 C C . GLN B 1 85 ? -13.742 -23.312 -13.617 1 98.12 85 GLN B C 1
ATOM 2670 O O . GLN B 1 85 ? -14.695 -23.109 -14.367 1 98.12 85 GLN B O 1
ATOM 2675 N N . LEU B 1 86 ? -12.57 -22.719 -13.719 1 98.56 86 LEU B N 1
ATOM 2676 C CA . LEU B 1 86 ? -12.336 -21.781 -14.812 1 98.56 86 LEU B CA 1
ATOM 2677 C C . LEU B 1 86 ? -11.992 -22.516 -16.094 1 98.56 86 LEU B C 1
ATOM 2679 O O . LEU B 1 86 ? -11.758 -23.719 -16.078 1 98.56 86 LEU B O 1
ATOM 2683 N N . SER B 1 87 ? -12.164 -21.828 -17.156 1 98 87 SER B N 1
ATOM 2684 C CA . SER B 1 87 ? -11.766 -22.359 -18.453 1 98 87 SER B CA 1
ATOM 2685 C C . SER B 1 87 ? -10.586 -21.578 -19.031 1 98 87 SER B C 1
ATOM 2687 O O . SER B 1 87 ? -10.133 -20.594 -18.438 1 98 87 SER B O 1
ATOM 2689 N N . ARG B 1 88 ? -10.125 -22.031 -20.203 1 97.19 88 ARG B N 1
ATOM 2690 C CA . ARG B 1 88 ? -9.016 -21.359 -20.875 1 97.19 88 ARG B CA 1
ATOM 2691 C C . ARG B 1 88 ? -9.359 -19.922 -21.219 1 97.19 88 ARG B C 1
ATOM 2693 O O . ARG B 1 88 ? -8.477 -19.078 -21.375 1 97.19 88 ARG B O 1
ATOM 2700 N N . HIS B 1 89 ? -10.625 -19.578 -21.266 1 98.12 89 HIS B N 1
ATOM 2701 C CA . HIS B 1 89 ? -11.07 -18.234 -21.609 1 98.12 89 HIS B CA 1
ATOM 2702 C C . HIS B 1 89 ? -10.633 -17.234 -20.562 1 98.12 89 HIS B C 1
ATOM 2704 O O . HIS B 1 89 ? -10.367 -16.062 -20.875 1 98.12 89 HIS B O 1
ATOM 2710 N N . ALA B 1 90 ? -10.547 -17.719 -19.391 1 98.5 90 ALA B N 1
ATOM 2711 C CA . ALA B 1 90 ? -10.125 -16.828 -18.312 1 98.5 90 ALA B CA 1
ATOM 2712 C C . ALA B 1 90 ? -8.703 -16.312 -18.547 1 98.5 90 ALA B C 1
ATOM 2714 O O . ALA B 1 90 ? -8.453 -15.109 -18.469 1 98.5 90 ALA B O 1
ATOM 2715 N N . LEU B 1 91 ? -7.887 -17.203 -18.844 1 98.62 91 LEU B N 1
ATOM 2716 C CA . LEU B 1 91 ? -6.496 -16.844 -19.078 1 98.62 91 LEU B CA 1
ATOM 2717 C C . LEU B 1 91 ? -6.355 -15.984 -20.328 1 98.62 91 LEU B C 1
ATOM 2719 O O . LEU B 1 91 ? -5.605 -15.008 -20.344 1 98.62 91 LEU B O 1
ATOM 2723 N N . VAL B 1 92 ? -7.055 -16.328 -21.375 1 98.56 92 VAL B N 1
ATOM 2724 C CA . VAL B 1 92 ? -7.027 -15.547 -22.594 1 98.56 92 VAL B CA 1
ATOM 2725 C C . VAL B 1 92 ? -7.527 -14.125 -22.312 1 98.56 92 VAL B C 1
ATOM 2727 O O . VAL B 1 92 ? -6.914 -13.148 -22.75 1 98.56 92 VAL B O 1
ATOM 2730 N N . ALA B 1 93 ? -8.555 -13.977 -21.578 1 98.75 93 ALA B N 1
ATOM 2731 C CA . ALA B 1 93 ? -9.102 -12.672 -21.219 1 98.75 93 ALA B CA 1
ATOM 2732 C C . ALA B 1 93 ? -8.094 -11.844 -20.422 1 98.75 93 ALA B C 1
ATOM 2734 O O . ALA B 1 93 ? -7.918 -10.648 -20.688 1 98.75 93 ALA B O 1
ATOM 2735 N N . ILE B 1 94 ? -7.465 -12.438 -19.469 1 98.81 94 ILE B N 1
ATOM 2736 C CA . ILE B 1 94 ? -6.457 -11.758 -18.672 1 98.81 94 ILE B CA 1
ATOM 2737 C C . ILE B 1 94 ? -5.328 -11.258 -19.578 1 98.81 94 ILE B C 1
ATOM 2739 O O . ILE B 1 94 ? -4.918 -10.102 -19.484 1 98.81 94 ILE B O 1
ATOM 2743 N N . SER B 1 95 ? -4.938 -12.117 -20.484 1 98.69 95 SER B N 1
ATOM 2744 C CA . SER B 1 95 ? -3.834 -11.805 -21.375 1 98.69 95 SER B CA 1
ATOM 2745 C C . SER B 1 95 ? -4.172 -10.617 -22.266 1 98.69 95 SER B C 1
ATOM 2747 O O . SER B 1 95 ? -3.354 -9.711 -22.438 1 98.69 95 SER B O 1
ATOM 2749 N N . LEU B 1 96 ? -5.332 -10.609 -22.766 1 98.5 96 LEU B N 1
ATOM 2750 C CA . LEU B 1 96 ? -5.746 -9.578 -23.703 1 98.5 96 LEU B CA 1
ATOM 2751 C C . LEU B 1 96 ? -6.027 -8.258 -22.984 1 98.5 96 LEU B C 1
ATOM 2753 O O . LEU B 1 96 ? -5.727 -7.188 -23.516 1 98.5 96 LEU B O 1
ATOM 2757 N N . SER B 1 97 ? -6.512 -8.305 -21.781 1 98.56 97 SER B N 1
ATOM 2758 C CA . SER B 1 97 ? -6.992 -7.121 -21.078 1 98.56 97 SER B CA 1
ATOM 2759 C C . SER B 1 97 ? -5.867 -6.461 -20.281 1 98.56 97 SER B C 1
ATOM 2761 O O . SER B 1 97 ? -5.93 -5.27 -19.984 1 98.56 97 SER B O 1
ATOM 2763 N N . CYS B 1 98 ? -4.875 -7.242 -19.953 1 98.56 98 CYS B N 1
ATOM 2764 C CA . CYS B 1 98 ? -3.879 -6.719 -19.031 1 98.56 98 CYS B CA 1
ATOM 2765 C C . CYS B 1 98 ? -2.467 -6.977 -19.547 1 98.56 98 CYS B C 1
ATOM 2767 O O . CYS B 1 98 ? -1.728 -7.777 -18.969 1 98.56 98 CYS B O 1
ATOM 2769 N N . PRO B 1 99 ? -2.045 -6.234 -20.516 1 98 99 PRO B N 1
ATOM 2770 C CA . PRO B 1 99 ? -0.743 -6.465 -21.141 1 98 99 PRO B CA 1
ATOM 2771 C C . PRO B 1 99 ? 0.427 -6.191 -20.203 1 98 99 PRO B C 1
ATOM 2773 O O . PRO B 1 99 ? 1.554 -6.613 -20.469 1 98 99 PRO B O 1
ATOM 2776 N N . HIS B 1 100 ? 0.169 -5.551 -19.109 1 98 100 HIS B N 1
ATOM 2777 C CA . HIS B 1 100 ? 1.255 -5.215 -18.188 1 98 100 HIS B CA 1
ATOM 2778 C C . HIS B 1 100 ? 1.288 -6.172 -17 1 98 100 HIS B C 1
ATOM 2780 O O . HIS B 1 100 ? 1.869 -5.852 -15.961 1 98 100 HIS B O 1
ATOM 2786 N N . LEU B 1 101 ? 0.702 -7.277 -17.172 1 98.75 101 LEU B N 1
ATOM 2787 C CA . LEU B 1 101 ? 0.734 -8.32 -16.141 1 98.75 101 LEU B CA 1
ATOM 2788 C C . LEU B 1 101 ? 2.168 -8.734 -15.844 1 98.75 101 LEU B C 1
ATOM 2790 O O . LEU B 1 101 ? 2.953 -8.992 -16.75 1 98.75 101 LEU B O 1
ATOM 2794 N N . ARG B 1 102 ? 2.486 -8.805 -14.539 1 98.88 102 ARG B N 1
ATOM 2795 C CA . ARG B 1 102 ? 3.857 -9.109 -14.141 1 98.88 102 ARG B CA 1
ATOM 2796 C C . ARG B 1 102 ? 3.934 -10.445 -13.414 1 98.88 102 ARG B C 1
ATOM 2798 O O . ARG B 1 102 ? 4.914 -11.188 -13.555 1 98.88 102 ARG B O 1
ATOM 2805 N N . GLN B 1 103 ? 2.947 -10.688 -12.602 1 98.94 103 GLN B N 1
ATOM 2806 C CA . GLN B 1 103 ? 2.918 -11.906 -11.797 1 98.94 103 GLN B CA 1
ATOM 2807 C C . GLN B 1 103 ? 1.595 -12.648 -11.977 1 98.94 103 GLN B C 1
ATOM 2809 O O . GLN B 1 103 ? 0.523 -12.055 -11.852 1 98.94 103 GLN B O 1
ATOM 2814 N N . LEU B 1 104 ? 1.724 -13.977 -12.234 1 98.94 104 LEU B N 1
ATOM 2815 C CA . LEU B 1 104 ? 0.543 -14.805 -12.461 1 98.94 104 LEU B CA 1
ATOM 2816 C C . LEU B 1 104 ? 0.707 -16.172 -11.805 1 98.94 104 LEU B C 1
ATOM 2818 O O . LEU B 1 104 ? 1.698 -16.859 -12.047 1 98.94 104 LEU B O 1
ATOM 2822 N N . SER B 1 105 ? -0.25 -16.484 -10.945 1 98.94 105 SER B N 1
ATOM 2823 C CA . SER B 1 105 ? -0.231 -17.797 -10.297 1 98.94 105 SER B CA 1
ATOM 2824 C C . SER B 1 105 ? -1.441 -18.625 -10.703 1 98.94 105 SER B C 1
ATOM 2826 O O . SER B 1 105 ? -2.584 -18.219 -10.477 1 98.94 105 SER B O 1
ATOM 2828 N N . LEU B 1 106 ? -1.124 -19.766 -11.25 1 98.69 106 LEU B N 1
ATOM 2829 C CA . LEU B 1 106 ? -2.16 -20.656 -11.773 1 98.69 106 LEU B CA 1
ATOM 2830 C C . LEU B 1 106 ? -2.004 -22.062 -11.203 1 98.69 106 LEU B C 1
ATOM 2832 O O . LEU B 1 106 ? -2.379 -23.047 -11.852 1 98.69 106 LEU B O 1
ATOM 2836 N N . ALA B 1 107 ? -1.438 -22.188 -10.047 1 98.62 107 ALA B N 1
ATOM 2837 C CA . ALA B 1 107 ? -1.197 -23.5 -9.453 1 98.62 107 ALA B CA 1
ATOM 2838 C C . ALA B 1 107 ? -2.5 -24.281 -9.312 1 98.62 107 ALA B C 1
ATOM 2840 O O . ALA B 1 107 ? -3.521 -23.734 -8.891 1 98.62 107 ALA B O 1
ATOM 2841 N N . HIS B 1 108 ? -2.465 -25.578 -9.75 1 98 108 HIS B N 1
ATOM 2842 C CA . HIS B 1 108 ? -3.555 -26.531 -9.633 1 98 108 HIS B CA 1
ATOM 2843 C C . HIS B 1 108 ? -4.723 -26.156 -10.539 1 98 108 HIS B C 1
ATOM 2845 O O . HIS B 1 108 ? -5.867 -26.531 -10.273 1 98 108 HIS B O 1
ATOM 2851 N N . CYS B 1 109 ? -4.445 -25.344 -11.516 1 98.19 109 CYS B N 1
ATOM 2852 C CA . CYS B 1 109 ? -5.434 -25.031 -12.539 1 98.19 109 CYS B CA 1
ATOM 2853 C C . CYS B 1 109 ? -5.25 -25.938 -13.766 1 98.19 109 CYS B C 1
ATOM 2855 O O . CYS B 1 109 ? -4.488 -25.594 -14.672 1 98.19 109 CYS B O 1
ATOM 2857 N N . GLU B 1 110 ? -6.031 -26.922 -13.875 1 97 110 GLU B N 1
ATOM 2858 C CA . GLU B 1 110 ? -5.855 -27.953 -14.898 1 97 110 GLU B CA 1
ATOM 2859 C C . GLU B 1 110 ? -6.418 -27.516 -16.234 1 97 110 GLU B C 1
ATOM 2861 O O . GLU B 1 110 ? -6.184 -28.156 -17.266 1 97 110 GLU B O 1
ATOM 2866 N N . TRP B 1 111 ? -7.098 -26.391 -16.25 1 97.5 111 TRP B N 1
ATOM 2867 C CA . TRP B 1 111 ? -7.695 -25.875 -17.484 1 97.5 111 TRP B CA 1
ATOM 2868 C C . TRP B 1 111 ? -6.672 -25.094 -18.297 1 97.5 111 TRP B C 1
ATOM 2870 O O . TRP B 1 111 ? -6.938 -24.703 -19.438 1 97.5 111 TRP B O 1
ATOM 2880 N N . VAL B 1 112 ? -5.523 -24.828 -17.797 1 97.94 112 VAL B N 1
ATOM 2881 C CA . VAL B 1 112 ? -4.469 -24.141 -18.547 1 97.94 112 VAL B CA 1
ATOM 2882 C C . VAL B 1 112 ? -3.9 -25.078 -19.609 1 97.94 112 VAL B C 1
ATOM 2884 O O . VAL B 1 112 ? -3.389 -26.141 -19.297 1 97.94 112 VAL B O 1
ATOM 2887 N N . ASP B 1 113 ? -4.027 -24.656 -20.766 1 96.12 113 ASP B N 1
ATOM 2888 C CA . ASP B 1 113 ? -3.512 -25.453 -21.875 1 96.12 113 ASP B CA 1
ATOM 2889 C C . ASP B 1 113 ? -2.537 -24.656 -22.734 1 96.12 113 ASP B C 1
ATOM 2891 O O . ASP B 1 113 ? -2.219 -23.5 -22.406 1 96.12 113 ASP B O 1
ATOM 2895 N N . SER B 1 114 ? -2.057 -25.312 -23.828 1 96 114 SER B N 1
ATOM 2896 C CA . SER B 1 114 ? -1.032 -24.703 -24.672 1 96 114 SER B CA 1
ATOM 2897 C C . SER B 1 114 ? -1.549 -23.438 -25.344 1 96 114 SER B C 1
ATOM 2899 O O . SER B 1 114 ? -0.822 -22.453 -25.453 1 96 114 SER B O 1
ATOM 2901 N N . LEU B 1 115 ? -2.785 -23.453 -25.734 1 95.88 115 LEU B N 1
ATOM 2902 C CA . LEU B 1 115 ? -3.352 -22.312 -26.453 1 95.88 115 LEU B CA 1
ATOM 2903 C C . LEU B 1 115 ? -3.445 -21.094 -25.547 1 95.88 115 LEU B C 1
ATOM 2905 O O . LEU B 1 115 ? -3.062 -20 -25.938 1 95.88 115 LEU B O 1
ATOM 2909 N N . SER B 1 116 ? -3.965 -21.297 -24.359 1 97.19 116 SER B N 1
ATOM 2910 C CA . SER B 1 116 ? -4.105 -20.188 -23.438 1 97.19 116 SER B CA 1
ATOM 2911 C C . SER B 1 116 ? -2.744 -19.672 -22.969 1 97.19 116 SER B C 1
ATOM 2913 O O . SER B 1 116 ? -2.549 -18.469 -22.812 1 97.19 116 SER B O 1
ATOM 2915 N N . LEU B 1 117 ? -1.858 -20.547 -22.797 1 98 117 LEU B N 1
ATOM 2916 C CA . LEU B 1 117 ? -0.508 -20.156 -22.422 1 98 117 LEU B CA 1
ATOM 2917 C C . LEU B 1 117 ? 0.159 -19.359 -23.531 1 98 117 LEU B C 1
ATOM 2919 O O . LEU B 1 117 ? 0.903 -18.406 -23.266 1 98 117 LEU B O 1
ATOM 2923 N N . ARG B 1 118 ? -0.06 -19.766 -24.766 1 97.81 118 ARG B N 1
ATOM 2924 C CA . ARG B 1 118 ? 0.465 -19.016 -25.906 1 97.81 118 ARG B CA 1
ATOM 2925 C C . ARG B 1 118 ? -0.087 -17.594 -25.938 1 97.81 118 ARG B C 1
ATOM 2927 O O . ARG B 1 118 ? 0.651 -16.656 -26.203 1 97.81 118 ARG B O 1
ATOM 2934 N N . SER B 1 119 ? -1.344 -17.484 -25.703 1 98.31 119 SER B N 1
ATOM 2935 C CA . SER B 1 119 ? -1.954 -16.156 -25.625 1 98.31 119 SER B CA 1
ATOM 2936 C C . SER B 1 119 ? -1.282 -15.297 -24.562 1 98.31 119 SER B C 1
ATOM 2938 O O . SER B 1 119 ? -0.992 -14.125 -24.797 1 98.31 119 SER B O 1
ATOM 2940 N N . LEU B 1 120 ? -1.065 -15.883 -23.469 1 98.62 120 LEU B N 1
ATOM 2941 C CA . LEU B 1 120 ? -0.366 -15.188 -22.391 1 98.62 120 LEU B CA 1
ATOM 2942 C C . LEU B 1 120 ? 1.003 -14.703 -22.859 1 98.62 120 LEU B C 1
ATOM 2944 O O . LEU B 1 120 ? 1.337 -13.523 -22.703 1 98.62 120 LEU B O 1
ATOM 2948 N N . ALA B 1 121 ? 1.703 -15.562 -23.469 1 98.62 121 ALA B N 1
ATOM 2949 C CA . ALA B 1 121 ? 3.055 -15.266 -23.938 1 98.62 121 ALA B CA 1
ATOM 2950 C C . ALA B 1 121 ? 3.043 -14.156 -24.984 1 98.62 121 ALA B C 1
ATOM 2952 O O . ALA B 1 121 ? 3.932 -13.297 -25 1 98.62 121 ALA B O 1
ATOM 2953 N N . ASP B 1 122 ? 2.1 -14.148 -25.766 1 98.56 122 ASP B N 1
ATOM 2954 C CA . ASP B 1 122 ? 2.027 -13.203 -26.875 1 98.56 122 ASP B CA 1
ATOM 2955 C C . ASP B 1 122 ? 1.689 -11.797 -26.391 1 98.56 122 ASP B C 1
ATOM 2957 O O . ASP B 1 122 ? 2.117 -10.812 -26.984 1 98.56 122 ASP B O 1
ATOM 2961 N N . HIS B 1 123 ? 0.999 -11.672 -25.328 1 98.62 123 HIS B N 1
ATOM 2962 C CA . HIS B 1 123 ? 0.403 -10.383 -25 1 98.62 123 HIS B CA 1
ATOM 2963 C C . HIS B 1 123 ? 1.011 -9.797 -23.734 1 98.62 123 HIS B C 1
ATOM 2965 O O . HIS B 1 123 ? 0.928 -8.586 -23.5 1 98.62 123 HIS B O 1
ATOM 2971 N N . CYS B 1 124 ? 1.489 -10.594 -22.891 1 98.5 124 CYS B N 1
ATOM 2972 C CA . CYS B 1 124 ? 1.996 -10.117 -21.609 1 98.5 124 CYS B CA 1
ATOM 2973 C C . CYS B 1 124 ? 3.516 -10.211 -21.547 1 98.5 124 CYS B C 1
ATOM 2975 O O . CYS B 1 124 ? 4.066 -11.078 -20.859 1 98.5 124 CYS B O 1
ATOM 2977 N N . LYS B 1 125 ? 4.133 -9.266 -22.109 1 97.38 125 LYS B N 1
ATOM 2978 C CA . LYS B 1 125 ? 5.582 -9.297 -22.281 1 97.38 125 LYS B CA 1
ATOM 2979 C C . LYS B 1 125 ? 6.305 -8.883 -21.016 1 97.38 125 LYS B C 1
ATOM 2981 O O . LYS B 1 125 ? 7.504 -9.125 -20.859 1 97.38 125 LYS B O 1
ATOM 2986 N N . ALA B 1 126 ? 5.555 -8.367 -20.125 1 97.88 126 ALA B N 1
ATOM 2987 C CA . ALA B 1 126 ? 6.172 -7.832 -18.906 1 97.88 126 ALA B CA 1
ATOM 2988 C C . ALA B 1 126 ? 6.203 -8.883 -17.812 1 97.88 126 ALA B C 1
ATOM 2990 O O . ALA B 1 126 ? 6.594 -8.594 -16.672 1 97.88 126 ALA B O 1
ATOM 2991 N N . LEU B 1 127 ? 5.949 -10.07 -18.031 1 98.62 127 LEU B N 1
ATOM 2992 C CA . LEU B 1 127 ? 5.863 -11.133 -17.047 1 98.62 127 LEU B CA 1
ATOM 2993 C C . LEU B 1 127 ? 7.211 -11.344 -16.359 1 98.62 127 LEU B C 1
ATOM 2995 O O . LEU B 1 127 ? 8.242 -11.453 -17.016 1 98.62 127 LEU B O 1
ATOM 2999 N N . GLU B 1 128 ? 7.109 -11.406 -15.078 1 98.81 128 GLU B N 1
ATOM 3000 C CA . GLU B 1 128 ? 8.305 -11.641 -14.273 1 98.81 128 GLU B CA 1
ATOM 3001 C C . GLU B 1 128 ? 8.18 -12.93 -13.469 1 98.81 128 GLU B C 1
ATOM 3003 O O . GLU B 1 128 ? 9.188 -13.547 -13.109 1 98.81 128 GLU B O 1
ATOM 3008 N N . ALA B 1 129 ? 7 -13.25 -13.094 1 98.94 129 ALA B N 1
ATOM 3009 C CA . ALA B 1 129 ? 6.766 -14.453 -12.289 1 98.94 129 ALA B CA 1
ATOM 3010 C C . ALA B 1 129 ? 5.527 -15.195 -12.773 1 98.94 129 ALA B C 1
ATOM 3012 O O . ALA B 1 129 ? 4.461 -14.602 -12.938 1 98.94 129 ALA B O 1
ATOM 3013 N N . VAL B 1 130 ? 5.703 -16.531 -13 1 98.88 130 VAL B N 1
ATOM 3014 C CA . VAL B 1 130 ? 4.598 -17.375 -13.414 1 98.88 130 VAL B CA 1
ATOM 3015 C C . VAL B 1 130 ? 4.641 -18.703 -12.648 1 98.88 130 VAL B C 1
ATOM 3017 O O . VAL B 1 130 ? 5.691 -19.344 -12.57 1 98.88 130 VAL B O 1
ATOM 3020 N N . ASP B 1 131 ? 3.518 -19.062 -12.062 1 98.88 131 ASP B N 1
ATOM 3021 C CA . ASP B 1 131 ? 3.385 -20.344 -11.359 1 98.88 131 ASP B CA 1
ATOM 3022 C C . ASP B 1 131 ? 2.42 -21.266 -12.086 1 98.88 131 ASP B C 1
ATOM 3024 O O . ASP B 1 131 ? 1.206 -21.062 -12.062 1 98.88 131 ASP B O 1
ATOM 3028 N N . LEU B 1 132 ? 3.002 -22.312 -12.633 1 98.69 132 LEU B N 1
ATOM 3029 C CA . LEU B 1 132 ? 2.223 -23.281 -13.391 1 98.69 132 LEU B CA 1
ATOM 3030 C C . LEU B 1 132 ? 2.227 -24.641 -12.695 1 98.69 132 LEU B C 1
ATOM 3032 O O . LEU B 1 132 ? 2.117 -25.688 -13.352 1 98.69 132 LEU B O 1
ATOM 3036 N N . THR B 1 133 ? 2.342 -24.609 -11.406 1 98.62 133 THR B N 1
ATOM 3037 C CA . THR B 1 133 ? 2.406 -25.828 -10.609 1 98.62 133 THR B CA 1
ATOM 3038 C C . THR B 1 133 ? 1.148 -26.672 -10.805 1 98.62 133 THR B C 1
ATOM 3040 O O . THR B 1 133 ? 0.031 -26.156 -10.656 1 98.62 133 THR B O 1
ATOM 3043 N N . ALA B 1 134 ? 1.298 -27.922 -11.188 1 98.19 134 ALA B N 1
ATOM 3044 C CA . ALA B 1 134 ? 0.253 -28.938 -11.258 1 98.19 134 ALA B CA 1
ATOM 3045 C C . ALA B 1 134 ? -0.846 -28.531 -12.234 1 98.19 134 ALA B C 1
ATOM 3047 O O . ALA B 1 134 ? -2.029 -28.781 -11.984 1 98.19 134 ALA B O 1
ATOM 3048 N N . CYS B 1 135 ? -0.578 -27.797 -13.258 1 97 135 CYS B N 1
ATOM 3049 C CA . CYS B 1 135 ? -1.521 -27.531 -14.336 1 97 135 CYS B CA 1
ATOM 3050 C C . CYS B 1 135 ? -1.741 -28.766 -15.195 1 97 135 CYS B C 1
ATOM 3052 O O . CYS B 1 135 ? -2.842 -29 -15.703 1 97 135 CYS B O 1
ATOM 3054 N N . ARG B 1 136 ? -0.815 -29.672 -15.336 1 92.12 136 ARG B N 1
ATOM 3055 C CA . ARG B 1 136 ? -0.797 -31.078 -15.711 1 92.12 136 ARG B CA 1
ATOM 3056 C C . ARG B 1 136 ? -1.021 -31.25 -17.203 1 92.12 136 ARG B C 1
ATOM 3058 O O . ARG B 1 136 ? -0.823 -32.344 -17.75 1 92.12 136 ARG B O 1
ATOM 3065 N N . GLN B 1 137 ? -1.477 -30.203 -18 1 91.06 137 GLN B N 1
ATOM 3066 C CA . GLN B 1 137 ? -1.761 -30.344 -19.438 1 91.06 137 GLN B CA 1
ATOM 3067 C C . GLN B 1 137 ? -0.677 -29.672 -20.281 1 91.06 137 GLN B C 1
ATOM 3069 O O . GLN B 1 137 ? -0.809 -29.578 -21.5 1 91.06 137 GLN B O 1
ATOM 3074 N N . LEU B 1 138 ? 0.306 -29.297 -19.688 1 94 138 LEU B N 1
ATOM 3075 C CA . LEU B 1 138 ? 1.311 -28.516 -20.391 1 94 138 LEU B CA 1
ATOM 3076 C C . LEU B 1 138 ? 2.336 -29.406 -21.062 1 94 138 LEU B C 1
ATOM 3078 O O . LEU B 1 138 ? 2.713 -30.453 -20.516 1 94 138 LEU B O 1
ATOM 3082 N N . LYS B 1 139 ? 2.674 -29.031 -22.219 1 93.81 139 LYS B N 1
ATOM 3083 C CA . LYS B 1 139 ? 3.736 -29.703 -22.969 1 93.81 139 LYS B CA 1
ATOM 3084 C C . LYS B 1 139 ? 4.961 -28.797 -23.109 1 93.81 139 LYS B C 1
ATOM 3086 O O . LYS B 1 139 ? 4.871 -27.594 -22.906 1 93.81 139 LYS B O 1
ATOM 3091 N N . ASP B 1 140 ? 6.074 -29.375 -23.484 1 97.12 140 ASP B N 1
ATOM 3092 C CA . ASP B 1 140 ? 7.332 -28.656 -23.609 1 97.12 140 ASP B CA 1
ATOM 3093 C C . ASP B 1 140 ? 7.188 -27.469 -24.562 1 97.12 140 ASP B C 1
ATOM 3095 O O . ASP B 1 140 ? 7.688 -26.375 -24.281 1 97.12 140 ASP B O 1
ATOM 3099 N N . GLU B 1 141 ? 6.473 -27.672 -25.594 1 97.12 141 GLU B N 1
ATOM 3100 C CA . GLU B 1 141 ? 6.383 -26.656 -26.641 1 97.12 141 GLU B CA 1
ATOM 3101 C C . GLU B 1 141 ? 5.762 -25.375 -26.125 1 97.12 141 GLU B C 1
ATOM 3103 O O . GLU B 1 141 ? 6.207 -24.266 -26.469 1 97.12 141 GLU B O 1
ATOM 3108 N N . ALA B 1 142 ? 4.75 -25.531 -25.344 1 97.12 142 ALA B N 1
ATOM 3109 C CA . ALA B 1 142 ? 4.062 -24.359 -24.812 1 97.12 142 ALA B CA 1
ATOM 3110 C C . ALA B 1 142 ? 4.973 -23.578 -23.875 1 97.12 142 ALA B C 1
ATOM 3112 O O . ALA B 1 142 ? 5.008 -22.344 -23.906 1 97.12 142 ALA B O 1
ATOM 3113 N N . VAL B 1 143 ? 5.656 -24.234 -23.078 1 98.12 143 VAL B N 1
ATOM 3114 C CA . VAL B 1 143 ? 6.562 -23.609 -22.125 1 98.12 143 VAL B CA 1
ATOM 3115 C C . VAL B 1 143 ? 7.734 -22.969 -22.859 1 98.12 143 VAL B C 1
ATOM 3117 O O . VAL B 1 143 ? 8.172 -21.875 -22.5 1 98.12 143 VAL B O 1
ATOM 3120 N N . CYS B 1 144 ? 8.219 -23.656 -23.891 1 98.38 144 CYS B N 1
ATOM 3121 C CA . CYS B 1 144 ? 9.273 -23.078 -24.719 1 98.38 144 CYS B CA 1
ATOM 3122 C C . CYS B 1 144 ? 8.828 -21.75 -25.312 1 98.38 144 CYS B C 1
ATOM 3124 O O . CYS B 1 144 ? 9.562 -20.766 -25.266 1 98.38 144 CYS B O 1
ATOM 3126 N N . TYR B 1 145 ? 7.656 -21.797 -25.828 1 98.5 145 TYR B N 1
ATOM 3127 C CA . TYR B 1 145 ? 7.121 -20.578 -26.438 1 98.5 145 TYR B CA 1
ATOM 3128 C C . TYR B 1 145 ? 7.02 -19.453 -25.422 1 98.5 145 TYR B C 1
ATOM 3130 O O . TYR B 1 145 ? 7.383 -18.312 -25.703 1 98.5 145 TYR B O 1
ATOM 3138 N N . LEU B 1 146 ? 6.562 -19.766 -24.25 1 98.44 146 LEU B N 1
ATOM 3139 C CA . LEU B 1 146 ? 6.492 -18.797 -23.172 1 98.44 146 LEU B CA 1
ATOM 3140 C C . LEU B 1 146 ? 7.867 -18.203 -22.875 1 98.44 146 LEU B C 1
ATOM 3142 O O . LEU B 1 146 ? 8.016 -16.984 -22.797 1 98.44 146 LEU B O 1
ATOM 3146 N N . ALA B 1 147 ? 8.828 -19.016 -22.75 1 98.5 147 ALA B N 1
ATOM 3147 C CA . ALA B 1 147 ? 10.195 -18.578 -22.453 1 98.5 147 ALA B CA 1
ATOM 3148 C C . ALA B 1 147 ? 10.727 -17.672 -23.547 1 98.5 147 ALA B C 1
ATOM 3150 O O . ALA B 1 147 ? 11.391 -16.672 -23.281 1 98.5 147 ALA B O 1
ATOM 3151 N N . GLN B 1 148 ? 10.453 -18.016 -24.75 1 98.25 148 GLN B N 1
ATOM 3152 C CA . GLN B 1 148 ? 10.938 -17.266 -25.906 1 98.25 148 GLN B CA 1
ATOM 3153 C C . GLN B 1 148 ? 10.352 -15.859 -25.938 1 98.25 148 GLN B C 1
ATOM 3155 O O . GLN B 1 148 ? 11.039 -14.898 -26.281 1 98.25 148 GLN B O 1
ATOM 3160 N N . LYS B 1 149 ? 9.141 -15.789 -25.578 1 98.25 149 LYS B N 1
ATOM 3161 C CA . LYS B 1 149 ? 8.43 -14.516 -25.703 1 98.25 149 LYS B CA 1
ATOM 3162 C C . LYS B 1 149 ? 8.586 -13.672 -24.438 1 98.25 149 LYS B C 1
ATOM 3164 O O . LYS B 1 149 ? 8.43 -12.453 -24.469 1 98.25 149 LYS B O 1
ATOM 3169 N N . CYS B 1 150 ? 8.812 -14.273 -23.344 1 97.88 150 CYS B N 1
ATOM 3170 C CA . CYS B 1 150 ? 8.898 -13.586 -22.062 1 97.88 150 CYS B CA 1
ATOM 3171 C C . CYS B 1 150 ? 10.281 -13.758 -21.438 1 97.88 150 CYS B C 1
ATOM 3173 O O . CYS B 1 150 ? 10.422 -14.406 -20.406 1 97.88 150 CYS B O 1
ATOM 3175 N N . SER B 1 151 ? 11.195 -13.023 -21.953 1 97.06 151 SER B N 1
ATOM 3176 C CA . SER B 1 151 ? 12.602 -13.18 -21.578 1 97.06 151 SER B CA 1
ATOM 3177 C C . SER B 1 151 ? 12.875 -12.57 -20.203 1 97.06 151 SER B C 1
ATOM 3179 O O . SER B 1 151 ? 13.93 -12.812 -19.609 1 97.06 151 SER B O 1
ATOM 3181 N N . GLY B 1 152 ? 11.945 -11.875 -19.766 1 97.81 152 GLY B N 1
ATOM 3182 C CA . GLY B 1 152 ? 12.125 -11.188 -18.5 1 97.81 152 GLY B CA 1
ATOM 3183 C C . GLY B 1 152 ? 11.711 -12.016 -17.297 1 97.81 152 GLY B C 1
ATOM 3184 O O . GLY B 1 152 ? 11.688 -11.523 -16.172 1 97.81 152 GLY B O 1
ATOM 3185 N N . LEU B 1 153 ? 11.453 -13.234 -17.406 1 98.44 153 LEU B N 1
ATOM 3186 C CA . LEU B 1 153 ? 11 -14.109 -16.328 1 98.44 153 LEU B CA 1
ATOM 3187 C C . LEU B 1 153 ? 12.07 -14.258 -15.258 1 98.44 153 LEU B C 1
ATOM 3189 O O . LEU B 1 153 ? 13.227 -14.57 -15.562 1 98.44 153 LEU B O 1
ATOM 3193 N N . LYS B 1 154 ? 11.688 -14.055 -14.086 1 98.81 154 LYS B N 1
ATOM 3194 C CA . LYS B 1 154 ? 12.586 -14.195 -12.945 1 98.81 154 LYS B CA 1
ATOM 3195 C C . LYS B 1 154 ? 12.219 -15.406 -12.094 1 98.81 154 LYS B C 1
ATOM 3197 O O . LYS B 1 154 ? 13.086 -16.031 -11.477 1 98.81 154 LYS B O 1
ATOM 3202 N N . CYS B 1 155 ? 10.945 -15.688 -12.055 1 98.94 155 CYS B N 1
ATOM 3203 C CA . CYS B 1 155 ? 10.43 -16.812 -11.281 1 98.94 155 CYS B CA 1
ATOM 3204 C C . CYS B 1 155 ? 9.469 -17.656 -12.117 1 98.94 155 CYS B C 1
ATOM 3206 O O . CYS B 1 155 ? 8.531 -17.125 -12.711 1 98.94 155 CYS B O 1
ATOM 3208 N N . LEU B 1 156 ? 9.781 -18.953 -12.078 1 98.88 156 LEU B N 1
ATOM 3209 C CA . LEU B 1 156 ? 8.938 -19.875 -12.828 1 98.88 156 LEU B CA 1
ATOM 3210 C C . LEU B 1 156 ? 8.781 -21.203 -12.078 1 98.88 156 LEU B C 1
ATOM 3212 O O . LEU B 1 156 ? 9.758 -21.734 -11.562 1 98.88 156 LEU B O 1
ATOM 3216 N N . SER B 1 157 ? 7.531 -21.609 -11.984 1 98.88 157 SER B N 1
ATOM 3217 C CA . SER B 1 157 ? 7.301 -22.938 -11.422 1 98.88 157 SER B CA 1
ATOM 3218 C C . SER B 1 157 ? 6.609 -23.844 -12.43 1 98.88 157 SER B C 1
ATOM 3220 O O . SER B 1 157 ? 5.578 -23.484 -12.992 1 98.88 157 SER B O 1
ATOM 3222 N N . LEU B 1 158 ? 7.223 -24.984 -12.617 1 98.5 158 LEU B N 1
ATOM 3223 C CA . LEU B 1 158 ? 6.656 -26.062 -13.438 1 98.5 158 LEU B CA 1
ATOM 3224 C C . LEU B 1 158 ? 6.441 -27.312 -12.602 1 98.5 158 LEU B C 1
ATOM 3226 O O . LEU B 1 158 ? 6.297 -28.406 -13.156 1 98.5 158 LEU B O 1
ATOM 3230 N N . ALA B 1 159 ? 6.348 -27.094 -11.32 1 98.62 159 ALA B N 1
ATOM 3231 C CA . ALA B 1 159 ? 6.277 -28.234 -10.398 1 98.62 159 ALA B CA 1
ATOM 3232 C C . ALA B 1 159 ? 5.059 -29.094 -10.688 1 98.62 159 ALA B C 1
ATOM 3234 O O . ALA B 1 159 ? 4.004 -28.594 -11.086 1 98.62 159 ALA B O 1
ATOM 3235 N N . VAL B 1 160 ? 5.238 -30.406 -10.555 1 97.75 160 VAL B N 1
ATOM 3236 C CA . VAL B 1 160 ? 4.199 -31.438 -10.609 1 97.75 160 VAL B CA 1
ATOM 3237 C C . VAL B 1 160 ? 3.604 -31.484 -12.016 1 97.75 160 VAL B C 1
ATOM 3239 O O . VAL B 1 160 ? 2.393 -31.656 -12.18 1 97.75 160 VAL B O 1
ATOM 3242 N N . ASN B 1 161 ? 4.34 -31.078 -12.961 1 97.38 161 ASN B N 1
ATOM 3243 C CA . ASN B 1 161 ? 4.07 -31.375 -14.359 1 97.38 161 ASN B CA 1
ATOM 3244 C C . ASN B 1 161 ? 4.941 -32.531 -14.867 1 97.38 161 ASN B C 1
ATOM 3246 O O . ASN B 1 161 ? 6.039 -32.281 -15.383 1 97.38 161 ASN B O 1
ATOM 3250 N N . ALA B 1 162 ? 4.438 -33.656 -14.805 1 96 162 ALA B N 1
ATOM 3251 C CA . ALA B 1 162 ? 5.207 -34.906 -14.969 1 96 162 ALA B CA 1
ATOM 3252 C C . ALA B 1 162 ? 5.801 -35 -16.375 1 96 162 ALA B C 1
ATOM 3254 O O . ALA B 1 162 ? 6.848 -35.625 -16.562 1 96 162 ALA B O 1
ATOM 3255 N N . ASN B 1 163 ? 5.246 -34.375 -17.344 1 93.56 163 ASN B N 1
ATOM 3256 C CA . ASN B 1 163 ? 5.629 -34.562 -18.734 1 93.56 163 ASN B CA 1
ATOM 3257 C C . ASN B 1 163 ? 6.656 -33.5 -19.172 1 93.56 163 ASN B C 1
ATOM 3259 O O . ASN B 1 163 ? 7.141 -33.531 -20.297 1 93.56 163 ASN B O 1
ATOM 3263 N N . MET B 1 164 ? 6.961 -32.625 -18.328 1 94.88 164 MET B N 1
ATOM 3264 C CA . MET B 1 164 ? 7.953 -31.609 -18.656 1 94.88 164 MET B CA 1
ATOM 3265 C C . MET B 1 164 ? 9.344 -32.219 -18.781 1 94.88 164 MET B C 1
ATOM 3267 O O . MET B 1 164 ? 9.766 -32.969 -17.906 1 94.88 164 MET B O 1
ATOM 3271 N N . GLY B 1 165 ? 9.984 -31.891 -19.844 1 96.31 165 GLY B N 1
ATOM 3272 C CA . GLY B 1 165 ? 11.266 -32.531 -20.094 1 96.31 165 GLY B CA 1
ATOM 3273 C C . GLY B 1 165 ? 12.398 -31.531 -20.281 1 96.31 165 GLY B C 1
ATOM 3274 O O . GLY B 1 165 ? 12.266 -30.359 -19.922 1 96.31 165 GLY B O 1
ATOM 3275 N N . ASP B 1 166 ? 13.523 -32 -20.828 1 97.88 166 ASP B N 1
ATOM 3276 C CA . ASP B 1 166 ? 14.75 -31.25 -21 1 97.88 166 ASP B CA 1
ATOM 3277 C C . ASP B 1 166 ? 14.547 -30.094 -21.969 1 97.88 166 ASP B C 1
ATOM 3279 O O . ASP B 1 166 ? 15.102 -29 -21.781 1 97.88 166 ASP B O 1
ATOM 3283 N N . VAL B 1 167 ? 13.734 -30.344 -22.922 1 98 167 VAL B N 1
ATOM 3284 C CA . VAL B 1 167 ? 13.555 -29.375 -23.984 1 98 167 VAL B CA 1
ATOM 3285 C C . VAL B 1 167 ? 13.039 -28.062 -23.406 1 98 167 VAL B C 1
ATOM 3287 O O . VAL B 1 167 ? 13.586 -26.984 -23.688 1 98 167 VAL B O 1
ATOM 3290 N N . ALA B 1 168 ? 12.078 -28.141 -22.609 1 98.25 168 ALA B N 1
ATOM 3291 C CA . ALA B 1 168 ? 11.492 -26.953 -22 1 98.25 168 ALA B CA 1
ATOM 3292 C C . ALA B 1 168 ? 12.492 -26.281 -21.062 1 98.25 168 ALA B C 1
ATOM 3294 O O . ALA B 1 168 ? 12.672 -25.062 -21.125 1 98.25 168 ALA B O 1
ATOM 3295 N N . VAL B 1 169 ? 13.141 -27.031 -20.25 1 98.5 169 VAL B N 1
ATOM 3296 C CA . VAL B 1 169 ? 14.062 -26.5 -19.25 1 98.5 169 VAL B CA 1
ATOM 3297 C C . VAL B 1 169 ? 15.242 -25.828 -19.938 1 98.5 169 VAL B C 1
ATOM 3299 O O . VAL B 1 169 ? 15.656 -24.734 -19.547 1 98.5 169 VAL B O 1
ATOM 3302 N N . GLU B 1 170 ? 15.766 -26.438 -20.938 1 98.62 170 GLU B N 1
ATOM 3303 C CA . GLU B 1 170 ? 16.891 -25.875 -21.688 1 98.62 170 GLU B CA 1
ATOM 3304 C C . GLU B 1 170 ? 16.484 -24.578 -22.391 1 98.62 170 GLU B C 1
ATOM 3306 O O . GLU B 1 170 ? 17.25 -23.625 -22.406 1 98.62 170 GLU B O 1
ATOM 3311 N N . GLU B 1 171 ? 15.312 -24.594 -22.953 1 98.62 171 GLU B N 1
ATOM 3312 C CA . GLU B 1 171 ? 14.836 -23.391 -23.609 1 98.62 171 GLU B CA 1
ATOM 3313 C C . GLU B 1 171 ? 14.664 -22.25 -22.609 1 98.62 171 GLU B C 1
ATOM 3315 O O . GLU B 1 171 ? 15.023 -21.094 -22.891 1 98.62 171 GLU B O 1
ATOM 3320 N N . ILE B 1 172 ? 14.125 -22.516 -21.453 1 98.56 172 ILE B N 1
ATOM 3321 C CA . ILE B 1 172 ? 14 -21.531 -20.391 1 98.56 172 ILE B CA 1
ATOM 3322 C C . ILE B 1 172 ? 15.375 -20.969 -20.031 1 98.56 172 ILE B C 1
ATOM 3324 O O . ILE B 1 172 ? 15.539 -19.75 -19.922 1 98.56 172 ILE B O 1
ATOM 3328 N N . ALA B 1 173 ? 16.297 -21.828 -19.891 1 98.56 173 ALA B N 1
ATOM 3329 C CA . ALA B 1 173 ? 17.656 -21.422 -19.531 1 98.56 173 ALA B CA 1
ATOM 3330 C C . ALA B 1 173 ? 18.219 -20.453 -20.578 1 98.56 173 ALA B C 1
ATOM 3332 O O . ALA B 1 173 ? 18.781 -19.422 -20.219 1 98.56 173 ALA B O 1
ATOM 3333 N N . LYS B 1 174 ? 18.047 -20.766 -21.781 1 98.38 174 LYS B N 1
ATOM 3334 C CA . LYS B 1 174 ? 18.641 -20 -22.859 1 98.38 174 LYS B CA 1
ATOM 3335 C C . LYS B 1 174 ? 17.906 -18.672 -23.078 1 98.38 174 LYS B C 1
ATOM 3337 O O . LYS B 1 174 ? 18.531 -17.656 -23.391 1 98.38 174 LYS B O 1
ATOM 3342 N N . CYS B 1 175 ? 16.641 -18.656 -22.844 1 98.44 175 CYS B N 1
ATOM 3343 C CA . CYS B 1 175 ? 15.828 -17.516 -23.25 1 98.44 175 CYS B CA 1
ATOM 3344 C C . CYS B 1 175 ? 15.586 -16.594 -22.062 1 98.44 175 CYS B C 1
ATOM 3346 O O . CYS B 1 175 ? 15.188 -15.438 -22.25 1 98.44 175 CYS B O 1
ATOM 3348 N N . CYS B 1 176 ? 15.789 -17.062 -20.875 1 98.12 176 CYS B N 1
ATOM 3349 C CA . CYS B 1 176 ? 15.477 -16.25 -19.719 1 98.12 176 CYS B CA 1
ATOM 3350 C C . CYS B 1 176 ? 16.688 -16.125 -18.797 1 98.12 176 CYS B C 1
ATOM 3352 O O . CYS B 1 176 ? 16.703 -16.641 -17.688 1 98.12 176 CYS B O 1
ATOM 3354 N N . PRO B 1 177 ? 17.641 -15.336 -19.203 1 96.25 177 PRO B N 1
ATOM 3355 C CA . PRO B 1 177 ? 18.875 -15.211 -18.438 1 96.25 177 PRO B CA 1
ATOM 3356 C C . PRO B 1 177 ? 18.656 -14.523 -17.078 1 96.25 177 PRO B C 1
ATOM 3358 O O . PRO B 1 177 ? 19.5 -14.625 -16.188 1 96.25 177 PR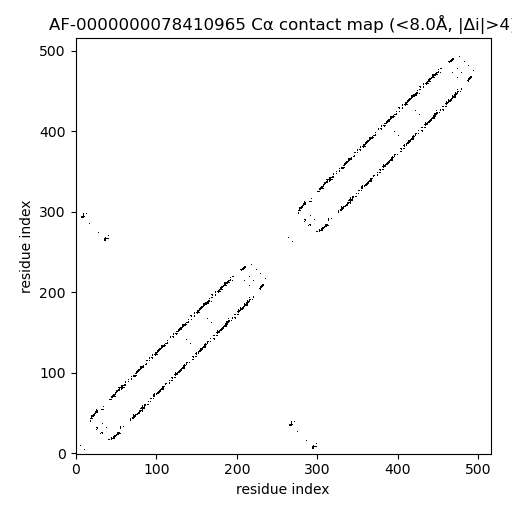O B O 1
ATOM 3361 N N . GLU B 1 178 ? 17.516 -13.883 -16.938 1 97.44 178 GLU B N 1
ATOM 3362 C CA . GLU B 1 178 ? 17.219 -13.172 -15.695 1 97.44 178 GLU B CA 1
ATOM 3363 C C . GLU B 1 178 ? 16.609 -14.102 -14.656 1 97.44 178 GLU B C 1
ATOM 3365 O O . GLU B 1 178 ? 16.281 -13.68 -13.547 1 97.44 178 GLU B O 1
ATOM 3370 N N . LEU B 1 179 ? 16.516 -15.305 -14.922 1 98.56 179 LEU B N 1
ATOM 3371 C CA . LEU B 1 179 ? 15.836 -16.281 -14.07 1 98.56 179 LEU B CA 1
ATOM 3372 C C . LEU B 1 179 ? 16.547 -16.406 -12.727 1 98.56 179 LEU B C 1
ATOM 3374 O O . LEU B 1 179 ? 17.766 -16.625 -12.68 1 98.56 179 LEU B O 1
ATOM 3378 N N . GLU B 1 180 ? 15.773 -16.281 -11.672 1 98.88 180 GLU B N 1
ATOM 3379 C CA . GLU B 1 180 ? 16.328 -16.344 -10.32 1 98.88 180 GLU B CA 1
ATOM 3380 C C . GLU B 1 180 ? 15.82 -17.578 -9.578 1 98.88 180 GLU B C 1
ATOM 3382 O O . GLU B 1 180 ? 16.547 -18.172 -8.766 1 98.88 180 GLU B O 1
ATOM 3387 N N . HIS B 1 181 ? 14.594 -17.938 -9.828 1 98.88 181 HIS B N 1
ATOM 3388 C CA . HIS B 1 181 ? 13.969 -19.047 -9.133 1 98.88 181 HIS B CA 1
ATOM 3389 C C . HIS B 1 181 ? 13.266 -19.984 -10.109 1 98.88 181 HIS B C 1
ATOM 3391 O O . HIS B 1 181 ? 12.422 -19.547 -10.891 1 98.88 181 HIS B O 1
ATOM 3397 N N . LEU B 1 182 ? 13.625 -21.266 -9.992 1 98.88 182 LEU B N 1
ATOM 3398 C CA . LEU B 1 182 ? 12.992 -22.266 -10.844 1 98.88 182 LEU B CA 1
ATOM 3399 C C . LEU B 1 182 ? 12.586 -23.484 -10.039 1 98.88 182 LEU B C 1
ATOM 3401 O O . LEU B 1 182 ? 13.383 -24.016 -9.258 1 98.88 182 LEU B O 1
ATOM 3405 N N . ASP B 1 183 ? 11.336 -23.828 -10.164 1 98.94 183 ASP B N 1
ATOM 3406 C CA . ASP B 1 183 ? 10.812 -25 -9.477 1 98.94 183 ASP B CA 1
ATOM 3407 C C . ASP B 1 183 ? 10.438 -26.094 -10.469 1 98.94 183 ASP B C 1
ATOM 3409 O O . ASP B 1 183 ? 9.477 -25.969 -11.219 1 98.94 183 ASP B O 1
ATOM 3413 N N . LEU B 1 184 ? 11.18 -27.219 -10.391 1 98.62 184 LEU B N 1
ATOM 3414 C CA . LEU B 1 184 ? 10.961 -28.344 -11.281 1 98.62 184 LEU B CA 1
ATOM 3415 C C . LEU B 1 184 ? 10.516 -29.578 -10.5 1 98.62 184 LEU B C 1
ATOM 3417 O O . LEU B 1 184 ? 10.586 -30.703 -11.008 1 98.62 184 LEU B O 1
ATOM 3421 N N . THR B 1 185 ? 10.055 -29.297 -9.289 1 98.5 185 THR B N 1
ATOM 3422 C CA . THR B 1 185 ? 9.68 -30.391 -8.406 1 98.5 185 THR B CA 1
ATOM 3423 C C . THR B 1 185 ? 8.688 -31.312 -9.094 1 98.5 185 THR B C 1
ATOM 3425 O O . THR B 1 185 ? 7.656 -30.875 -9.594 1 98.5 185 THR B O 1
ATOM 3428 N N . GLY B 1 186 ? 9.039 -32.594 -9.172 1 97.38 186 GLY B N 1
ATOM 3429 C CA . GLY B 1 186 ? 8.117 -33.594 -9.688 1 97.38 186 GLY B CA 1
ATOM 3430 C C . GLY B 1 186 ? 8.086 -33.656 -11.203 1 97.38 186 GLY B C 1
ATOM 3431 O O . GLY B 1 186 ? 7.207 -34.281 -11.789 1 97.38 186 GLY B O 1
ATOM 3432 N N . CYS B 1 187 ? 8.945 -32.938 -11.883 1 97.5 187 CYS B N 1
ATOM 3433 C CA . CYS B 1 187 ? 9.117 -33.094 -13.32 1 97.5 187 CYS B CA 1
ATOM 3434 C C . CYS B 1 187 ? 9.914 -34.375 -13.641 1 97.5 187 CYS B C 1
ATOM 3436 O O . CYS B 1 187 ? 11.148 -34.344 -13.594 1 97.5 187 CYS B O 1
ATOM 3438 N N . LEU B 1 188 ? 9.359 -35.344 -14.188 1 96.62 188 LEU B N 1
ATOM 3439 C CA . LEU B 1 188 ? 9.898 -36.688 -14.211 1 96.62 188 LEU B CA 1
ATOM 3440 C C . LEU B 1 188 ? 10.805 -36.906 -15.414 1 96.62 188 LEU B C 1
ATOM 3442 O O . LEU B 1 188 ? 11.555 -37.875 -15.477 1 96.62 188 LEU B O 1
ATOM 3446 N N . ARG B 1 189 ? 10.758 -36.031 -16.375 1 97.38 189 ARG B N 1
ATOM 3447 C CA . ARG B 1 189 ? 11.469 -36.25 -17.625 1 97.38 189 ARG B CA 1
ATOM 3448 C C . ARG B 1 189 ? 12.711 -35.375 -17.719 1 97.38 189 ARG B C 1
ATOM 3450 O O . ARG B 1 189 ? 13.43 -35.406 -18.719 1 97.38 189 ARG B O 1
ATOM 3457 N N . VAL B 1 190 ? 12.93 -34.625 -16.719 1 97.94 190 VAL B N 1
ATOM 3458 C CA . VAL B 1 190 ? 14.102 -33.75 -16.688 1 97.94 190 VAL B CA 1
ATOM 3459 C C . VAL B 1 190 ? 15.344 -34.562 -16.344 1 97.94 190 VAL B C 1
ATOM 3461 O O . VAL B 1 190 ? 15.312 -35.375 -15.43 1 97.94 190 VAL B O 1
ATOM 3464 N N . LYS B 1 191 ? 16.406 -34.344 -17.016 1 97.62 191 LYS B N 1
ATOM 3465 C CA . LYS B 1 191 ? 17.656 -35.062 -16.828 1 97.62 191 LYS B CA 1
ATOM 3466 C C . LYS B 1 191 ? 18.812 -34.125 -16.531 1 97.62 191 LYS B C 1
ATOM 3468 O O . LYS B 1 191 ? 18.625 -32.906 -16.406 1 97.62 191 LYS B O 1
ATOM 3473 N N . ASN B 1 192 ? 20.031 -34.688 -16.422 1 97.62 192 ASN B N 1
ATOM 3474 C CA . ASN B 1 192 ? 21.234 -33.938 -16.016 1 97.62 192 ASN B CA 1
ATOM 3475 C C . ASN B 1 192 ? 21.609 -32.875 -17.047 1 97.62 192 ASN B C 1
ATOM 3477 O O . ASN B 1 192 ? 22.094 -31.812 -16.688 1 97.62 192 ASN B O 1
ATOM 3481 N N . ASP B 1 193 ? 21.391 -33.156 -18.25 1 96.44 193 ASP B N 1
ATOM 3482 C CA . ASP B 1 193 ? 21.781 -32.219 -19.312 1 96.44 193 ASP B CA 1
ATOM 3483 C C . ASP B 1 193 ? 21.047 -30.891 -19.172 1 96.44 193 ASP B C 1
ATOM 3485 O O . ASP B 1 193 ? 21.641 -29.828 -19.344 1 96.44 193 ASP B O 1
ATOM 3489 N N . ALA B 1 194 ? 19.812 -30.953 -18.891 1 98.06 194 ALA B N 1
ATOM 3490 C CA . ALA B 1 194 ? 19.016 -29.734 -18.719 1 98.06 194 ALA B CA 1
ATOM 3491 C C . ALA B 1 194 ? 19.547 -28.906 -17.547 1 98.06 194 ALA B C 1
ATOM 3493 O O . ALA B 1 194 ? 19.625 -27.672 -17.641 1 98.06 194 ALA B O 1
ATOM 3494 N N . ILE B 1 195 ? 19.953 -29.562 -16.531 1 98.19 195 ILE B N 1
ATOM 3495 C CA . ILE B 1 195 ? 20.484 -28.891 -15.352 1 98.19 195 ILE B CA 1
ATOM 3496 C C . ILE B 1 195 ? 21.812 -28.203 -15.695 1 98.19 195 ILE B C 1
ATOM 3498 O O . ILE B 1 195 ? 22.062 -27.078 -15.258 1 98.19 195 ILE B O 1
ATOM 3502 N N . ARG B 1 196 ? 22.594 -28.859 -16.453 1 97.75 196 ARG B N 1
ATOM 3503 C CA . ARG B 1 196 ? 23.875 -28.281 -16.875 1 97.75 196 ARG B CA 1
ATOM 3504 C C . ARG B 1 196 ? 23.656 -27.031 -17.719 1 97.75 196 ARG B C 1
ATOM 3506 O O . ARG B 1 196 ? 24.359 -26.031 -17.547 1 97.75 196 ARG B O 1
ATOM 3513 N N . VAL B 1 197 ? 22.703 -27.172 -18.578 1 98.12 197 VAL B N 1
ATOM 3514 C CA . VAL B 1 197 ? 22.391 -26.016 -19.406 1 98.12 197 VAL B CA 1
ATOM 3515 C C . VAL B 1 197 ? 21.906 -24.859 -18.531 1 98.12 197 VAL B C 1
ATOM 3517 O O . VAL B 1 197 ? 22.281 -23.703 -18.734 1 98.12 197 VAL B O 1
ATOM 3520 N N . LEU B 1 198 ? 21.094 -25.094 -17.547 1 97.94 198 LEU B N 1
ATOM 3521 C CA . LEU B 1 198 ? 20.641 -24.094 -16.578 1 97.94 198 LEU B CA 1
ATOM 3522 C C . LEU B 1 198 ? 21.828 -23.438 -15.891 1 97.94 198 LEU B C 1
ATOM 3524 O O . LEU B 1 198 ? 21.875 -22.203 -15.758 1 97.94 198 LEU B O 1
ATOM 3528 N N . ALA B 1 199 ? 22.766 -24.219 -15.477 1 97.56 199 ALA B N 1
ATOM 3529 C CA . ALA B 1 199 ? 23.953 -23.719 -14.797 1 97.56 199 ALA B CA 1
ATOM 3530 C C . ALA B 1 199 ? 24.75 -22.797 -15.711 1 97.56 199 ALA B C 1
ATOM 3532 O O . ALA B 1 199 ? 25.328 -21.812 -15.25 1 97.56 199 ALA B O 1
ATOM 3533 N N . GLU B 1 200 ? 24.75 -23.109 -16.891 1 97.44 200 GLU B N 1
ATOM 3534 C CA . GLU B 1 200 ? 25.562 -22.375 -17.859 1 97.44 200 GLU B CA 1
ATOM 3535 C C . GLU B 1 200 ? 24.891 -21.062 -18.266 1 97.44 200 GLU B C 1
ATOM 3537 O O . GLU B 1 200 ? 25.562 -20.031 -18.375 1 97.44 200 GLU B O 1
ATOM 3542 N N . TYR B 1 201 ? 23.625 -21.062 -18.438 1 98.06 201 TYR B N 1
ATOM 3543 C CA . TYR B 1 201 ? 22.984 -19.953 -19.125 1 98.06 201 TYR B CA 1
ATOM 3544 C C . TYR B 1 201 ? 22.234 -19.062 -18.141 1 98.06 201 TYR B C 1
ATOM 3546 O O . TYR B 1 201 ? 21.75 -17.984 -18.516 1 98.06 201 TYR B O 1
ATOM 3554 N N . CYS B 1 202 ? 22.078 -19.438 -16.922 1 97.81 202 CYS B N 1
ATOM 3555 C CA . CYS B 1 202 ? 21.344 -18.656 -15.938 1 97.81 202 CYS B CA 1
ATOM 3556 C C . CYS B 1 202 ? 22.234 -18.234 -14.781 1 97.81 202 CYS B C 1
ATOM 3558 O O . CYS B 1 202 ? 22.125 -18.781 -13.68 1 97.81 202 CYS B O 1
ATOM 3560 N N . PRO B 1 203 ? 23.016 -17.219 -14.984 1 97.19 203 PRO B N 1
ATOM 3561 C CA . PRO B 1 203 ? 23.969 -16.797 -13.953 1 97.19 203 PRO B CA 1
ATOM 3562 C C . PRO B 1 203 ? 23.281 -16.203 -12.727 1 97.19 203 PRO B C 1
ATOM 3564 O O . PRO B 1 203 ? 23.859 -16.172 -11.641 1 97.19 203 PRO B O 1
ATOM 3567 N N . LYS B 1 204 ? 22.078 -15.812 -12.859 1 98.19 204 LYS B N 1
ATOM 3568 C CA . LYS B 1 204 ? 21.406 -15.125 -11.766 1 98.19 204 LYS B CA 1
ATOM 3569 C C . LYS B 1 204 ? 20.578 -16.094 -10.938 1 98.19 204 LYS B C 1
ATOM 3571 O O . LYS B 1 204 ? 19.906 -15.695 -9.984 1 98.19 204 LYS B O 1
ATOM 3576 N N . LEU B 1 205 ? 20.609 -17.328 -11.25 1 98.38 205 LEU B N 1
ATOM 3577 C CA . LEU B 1 205 ? 19.828 -18.344 -10.562 1 98.38 205 LEU B CA 1
ATOM 3578 C C . LEU B 1 205 ? 20.203 -18.406 -9.086 1 98.38 205 LEU B C 1
ATOM 3580 O O . LEU B 1 205 ? 21.375 -18.594 -8.75 1 98.38 205 LEU B O 1
ATOM 3584 N N . ARG B 1 206 ? 19.188 -18.281 -8.258 1 98.75 206 ARG B N 1
ATOM 3585 C CA . ARG B 1 206 ? 19.422 -18.281 -6.812 1 98.75 206 ARG B CA 1
ATOM 3586 C C . ARG B 1 206 ? 18.859 -19.547 -6.176 1 98.75 206 ARG B C 1
ATOM 3588 O O . ARG B 1 206 ? 19.344 -19.984 -5.129 1 98.75 206 ARG B O 1
ATOM 3595 N N . SER B 1 207 ? 17.859 -20.031 -6.77 1 98.81 207 SER B N 1
ATOM 3596 C CA . SER B 1 207 ? 17.266 -21.25 -6.215 1 98.81 207 SER B CA 1
ATOM 3597 C C . SER B 1 207 ? 16.734 -22.156 -7.316 1 98.81 207 SER B C 1
ATOM 3599 O O . SER B 1 207 ? 16.188 -21.672 -8.32 1 98.81 207 SER B O 1
ATOM 3601 N N . LEU B 1 208 ? 16.891 -23.484 -7.105 1 98.69 208 LEU B N 1
ATOM 3602 C CA . LEU B 1 208 ? 16.391 -24.531 -7.992 1 98.69 208 LEU B CA 1
ATOM 3603 C C . LEU B 1 208 ? 15.82 -25.688 -7.195 1 98.69 208 LEU B C 1
ATOM 3605 O O . LEU B 1 208 ? 16.516 -26.266 -6.348 1 98.69 208 LEU B O 1
ATOM 3609 N N . LYS B 1 209 ? 14.547 -25.969 -7.441 1 98.75 209 LYS B N 1
ATOM 3610 C CA . LYS B 1 209 ? 13.914 -27.109 -6.797 1 98.75 209 LYS B CA 1
ATOM 3611 C C . LYS B 1 209 ? 13.797 -28.281 -7.766 1 98.75 209 LYS B C 1
ATOM 3613 O O . LYS B 1 209 ? 13.258 -28.141 -8.867 1 98.75 209 LYS B O 1
ATOM 3618 N N . VAL B 1 210 ? 14.32 -29.469 -7.328 1 98.19 210 VAL B N 1
ATOM 3619 C CA . VAL B 1 210 ? 14.344 -30.625 -8.219 1 98.19 210 VAL B CA 1
ATOM 3620 C C . VAL B 1 210 ? 13.93 -31.875 -7.445 1 98.19 210 VAL B C 1
ATOM 3622 O O . VAL B 1 210 ? 14.281 -33 -7.832 1 98.19 210 VAL B O 1
ATOM 3625 N N . LYS B 1 211 ? 13.211 -31.672 -6.305 1 97.06 211 LYS B N 1
ATOM 3626 C CA . LYS B 1 211 ? 12.703 -32.844 -5.586 1 97.06 211 LYS B CA 1
ATOM 3627 C C . LYS B 1 211 ? 11.836 -33.688 -6.488 1 97.06 211 LYS B C 1
ATOM 3629 O O . LYS B 1 211 ? 11.016 -33.188 -7.254 1 97.06 211 LYS B O 1
ATOM 3634 N N . HIS B 1 212 ? 12.008 -35 -6.441 1 96.25 212 HIS B N 1
ATOM 3635 C CA . HIS B 1 212 ? 11.242 -36 -7.168 1 96.25 212 HIS B CA 1
ATOM 3636 C C . HIS B 1 212 ? 11.555 -35.969 -8.664 1 96.25 212 HIS B C 1
ATOM 3638 O O . HIS B 1 212 ? 10.758 -36.438 -9.477 1 96.25 212 HIS B O 1
ATOM 3644 N N . CYS B 1 213 ? 12.562 -35.188 -9.031 1 96.5 213 CYS B N 1
ATOM 3645 C CA . CYS B 1 213 ? 13.125 -35.375 -10.367 1 96.5 213 CYS B CA 1
ATOM 3646 C C . CYS B 1 213 ? 14.086 -36.562 -10.391 1 96.5 213 CYS B C 1
ATOM 3648 O O . CYS B 1 213 ? 15.281 -36.406 -10.156 1 96.5 213 CYS B O 1
ATOM 3650 N N . HIS B 1 214 ? 13.68 -37.625 -10.844 1 94 214 HIS B N 1
ATOM 3651 C CA . HIS B 1 214 ? 14.328 -38.906 -10.609 1 94 214 HIS B CA 1
ATOM 3652 C C . HIS B 1 214 ? 15.586 -39.062 -11.453 1 94 214 HIS B C 1
ATOM 3654 O O . HIS B 1 214 ? 16.438 -39.906 -11.164 1 94 214 HIS B O 1
ATOM 3660 N N . ASN B 1 215 ? 15.773 -38.344 -12.562 1 95.12 215 ASN B N 1
ATOM 3661 C CA . ASN B 1 215 ? 16.891 -38.5 -13.484 1 95.12 215 ASN B CA 1
ATOM 3662 C C . ASN B 1 215 ? 17.922 -37.406 -13.297 1 95.12 215 ASN B C 1
ATOM 3664 O O . ASN B 1 215 ? 18.781 -37.188 -14.164 1 95.12 215 ASN B O 1
ATOM 3668 N N . VAL B 1 216 ? 17.781 -36.688 -12.227 1 96.06 216 VAL B N 1
ATOM 3669 C CA . VAL B 1 216 ? 18.719 -35.625 -11.906 1 96.06 216 VAL B CA 1
ATOM 3670 C C . VAL B 1 216 ? 19.672 -36.094 -10.805 1 96.06 216 VAL B C 1
ATOM 3672 O O . VAL B 1 216 ? 19.234 -36.5 -9.727 1 96.06 216 VAL B O 1
ATOM 3675 N N . ALA B 1 217 ? 20.938 -36.031 -11.102 1 93.88 217 ALA B N 1
ATOM 3676 C CA . ALA B 1 217 ? 21.938 -36.531 -10.172 1 93.88 217 ALA B CA 1
ATOM 3677 C C . ALA B 1 217 ? 22.797 -35.375 -9.633 1 93.88 217 ALA B C 1
ATOM 3679 O O . ALA B 1 217 ? 22.766 -34.25 -10.18 1 93.88 217 ALA B O 1
ATOM 3680 N N . GLU B 1 218 ? 23.578 -35.719 -8.633 1 93.44 218 GLU B N 1
ATOM 3681 C CA . GLU B 1 218 ? 24.453 -34.719 -7.996 1 93.44 218 GLU B CA 1
ATOM 3682 C C . GLU B 1 218 ? 25.531 -34.219 -8.961 1 93.44 218 GLU B C 1
ATOM 3684 O O . GLU B 1 218 ? 26 -33.094 -8.852 1 93.44 218 GLU B O 1
ATOM 3689 N N . SER B 1 219 ? 25.859 -34.969 -9.875 1 93.31 219 SER B N 1
ATOM 3690 C CA . SER B 1 219 ? 26.875 -34.594 -10.844 1 93.31 219 SER B CA 1
ATOM 3691 C C . SER B 1 219 ? 26.5 -33.344 -11.586 1 93.31 219 SER B C 1
ATOM 3693 O O . SER B 1 219 ? 27.359 -32.531 -11.953 1 93.31 219 SER B O 1
ATOM 3695 N N . SER B 1 220 ? 25.234 -33.156 -11.781 1 95.38 220 SER B N 1
ATOM 3696 C CA . SER B 1 220 ? 24.781 -31.938 -12.469 1 95.38 220 SER B CA 1
ATOM 3697 C C . SER B 1 220 ? 24.453 -30.844 -11.469 1 95.38 220 SER B C 1
ATOM 3699 O O . SER B 1 220 ? 24.594 -29.656 -11.781 1 95.38 220 SER B O 1
ATOM 3701 N N . LEU B 1 221 ? 24.109 -31.141 -10.25 1 96.75 221 LEU B N 1
ATOM 3702 C CA . LEU B 1 221 ? 23.672 -30.188 -9.242 1 96.75 221 LEU B CA 1
ATOM 3703 C C . LEU B 1 221 ? 24.859 -29.531 -8.547 1 96.75 221 LEU B C 1
ATOM 3705 O O . LEU B 1 221 ? 24.75 -28.406 -8.055 1 96.75 221 LEU B O 1
ATOM 3709 N N . SER B 1 222 ? 25.984 -30.219 -8.523 1 95.12 222 SER B N 1
ATOM 3710 C CA . SER B 1 222 ? 27.156 -29.766 -7.785 1 95.12 222 SER B CA 1
ATOM 3711 C C . SER B 1 222 ? 27.625 -28.406 -8.273 1 95.12 222 SER B C 1
ATOM 3713 O O . SER B 1 222 ? 28.062 -27.562 -7.477 1 95.12 222 SER B O 1
ATOM 3715 N N . ILE B 1 223 ? 27.531 -28.219 -9.516 1 95.62 223 ILE B N 1
ATOM 3716 C CA . ILE B 1 223 ? 27.953 -26.953 -10.102 1 95.62 223 ILE B CA 1
ATOM 3717 C C . ILE B 1 223 ? 27.125 -25.797 -9.523 1 95.62 223 ILE B C 1
ATOM 3719 O O . ILE B 1 223 ? 27.672 -24.766 -9.141 1 95.62 223 ILE B O 1
ATOM 3723 N N . LEU B 1 224 ? 25.875 -25.984 -9.438 1 97.38 224 LEU B N 1
ATOM 3724 C CA . LEU B 1 224 ? 24.969 -24.969 -8.914 1 97.38 224 LEU B CA 1
ATOM 3725 C C . LEU B 1 224 ? 25.172 -24.781 -7.414 1 97.38 224 LEU B C 1
ATOM 3727 O O . LEU B 1 224 ? 25.156 -23.656 -6.918 1 97.38 224 LEU B O 1
ATOM 3731 N N . ARG B 1 225 ? 25.328 -25.859 -6.75 1 96.06 225 ARG B N 1
ATOM 3732 C CA . ARG B 1 225 ? 25.578 -25.797 -5.312 1 96.06 225 ARG B CA 1
ATOM 3733 C C . ARG B 1 225 ? 26.812 -24.953 -5.012 1 96.06 225 ARG B C 1
ATOM 3735 O O . ARG B 1 225 ? 26.797 -24.109 -4.105 1 96.06 225 ARG B O 1
ATOM 3742 N N . ASN B 1 226 ? 27.859 -25.172 -5.691 1 95.38 226 ASN B N 1
ATOM 3743 C CA . ASN B 1 226 ? 29.125 -24.453 -5.516 1 95.38 226 ASN B CA 1
ATOM 3744 C C . ASN B 1 226 ? 28.969 -22.969 -5.801 1 95.38 226 ASN B C 1
ATOM 3746 O O . ASN B 1 226 ? 29.688 -22.141 -5.238 1 95.38 226 ASN B O 1
ATOM 3750 N N . ARG B 1 227 ? 28.109 -22.688 -6.652 1 96.88 227 ARG B N 1
ATOM 3751 C CA . ARG B 1 227 ? 27.828 -21.297 -6.996 1 96.88 227 ARG B CA 1
ATOM 3752 C C . ARG B 1 227 ? 26.938 -20.641 -5.938 1 96.88 227 ARG B C 1
ATOM 3754 O O . ARG B 1 227 ? 26.625 -19.453 -6.039 1 96.88 227 ARG B O 1
ATOM 3761 N N . GLY B 1 228 ? 26.438 -21.453 -5.078 1 97.12 228 GLY B N 1
ATOM 3762 C CA . GLY B 1 228 ? 25.641 -20.906 -3.986 1 97.12 228 GLY B CA 1
ATOM 3763 C C . GLY B 1 228 ? 24.141 -20.984 -4.25 1 97.12 228 GLY B C 1
ATOM 3764 O O . GLY B 1 228 ? 23.359 -20.344 -3.557 1 97.12 228 GLY B O 1
ATOM 3765 N N . VAL B 1 229 ? 23.797 -21.641 -5.246 1 97.94 229 VAL B N 1
ATOM 3766 C CA . VAL B 1 229 ? 22.375 -21.797 -5.559 1 97.94 229 VAL B CA 1
ATOM 3767 C C . VAL B 1 229 ? 21.719 -22.719 -4.531 1 97.94 229 VAL B C 1
ATOM 3769 O O . VAL B 1 229 ? 22.219 -23.797 -4.238 1 97.94 229 VAL B O 1
ATOM 3772 N N . GLU B 1 230 ? 20.609 -22.266 -4.043 1 98.38 230 GLU B N 1
ATOM 3773 C CA . GLU B 1 230 ? 19.875 -23.078 -3.082 1 98.38 230 GLU B CA 1
ATOM 3774 C C . GLU B 1 230 ? 19.156 -24.234 -3.773 1 98.38 230 GLU B C 1
ATOM 3776 O O . GLU B 1 230 ? 18.359 -24.031 -4.684 1 98.38 230 GLU B O 1
ATOM 3781 N N . LEU B 1 231 ? 19.469 -25.438 -3.346 1 97.31 231 LEU B N 1
ATOM 3782 C CA . LEU B 1 231 ? 18.844 -26.641 -3.877 1 97.31 231 LEU B CA 1
ATOM 3783 C C . LEU B 1 231 ? 18 -27.344 -2.812 1 97.31 231 LEU B C 1
ATOM 3785 O O . LEU B 1 231 ? 18.328 -27.266 -1.621 1 97.31 231 LEU B O 1
ATOM 3789 N N . ASP B 1 232 ? 16.953 -27.984 -3.207 1 96.88 232 ASP B N 1
ATOM 3790 C CA . ASP B 1 232 ? 16.062 -28.594 -2.23 1 96.88 232 ASP B CA 1
ATOM 3791 C C . ASP B 1 232 ? 16.391 -30.062 -2.016 1 96.88 232 ASP B C 1
ATOM 3793 O O . ASP B 1 232 ? 15.602 -30.812 -1.425 1 96.88 232 ASP B O 1
ATOM 3797 N N . VAL B 1 233 ? 17.406 -30.547 -2.566 1 94.81 233 VAL B N 1
ATOM 3798 C CA . VAL B 1 233 ? 17.891 -31.906 -2.381 1 94.81 233 VAL B CA 1
ATOM 3799 C C . VAL B 1 233 ? 19.281 -31.875 -1.774 1 94.81 233 VAL B C 1
ATOM 3801 O O . VAL B 1 233 ? 20.094 -31.016 -2.107 1 94.81 233 VAL B O 1
ATOM 3804 N N . GLU B 1 234 ? 19.547 -32.781 -0.895 1 91.56 234 GLU B N 1
ATOM 3805 C CA . GLU B 1 234 ? 20.844 -32.844 -0.234 1 91.56 234 GLU B CA 1
ATOM 3806 C C . GLU B 1 234 ? 21.844 -33.656 -1.07 1 91.56 234 GLU B C 1
ATOM 3808 O O . GLU B 1 234 ? 21.469 -34.594 -1.757 1 91.56 234 GLU B O 1
ATOM 3813 N N . PRO B 1 235 ? 23.062 -33.188 -1.036 1 88.25 235 PRO B N 1
ATOM 3814 C CA . PRO B 1 235 ? 24.094 -33.969 -1.709 1 88.25 235 PRO B CA 1
ATOM 3815 C C . PRO B 1 235 ? 24.281 -35.344 -1.061 1 88.25 235 PRO B C 1
ATOM 3817 O O . PRO B 1 235 ? 23.953 -35.531 0.118 1 88.25 235 PRO B O 1
ATOM 3820 N N . PRO B 1 236 ? 24.453 -36.344 -1.977 1 78.56 236 PRO B N 1
ATOM 3821 C CA . PRO B 1 236 ? 24.703 -37.656 -1.368 1 78.56 236 PRO B CA 1
ATOM 3822 C C . PRO B 1 236 ? 25.797 -37.625 -0.299 1 78.56 236 PRO B C 1
ATOM 3824 O O . PRO B 1 236 ? 26.703 -36.781 -0.376 1 78.56 236 PRO B O 1
ATOM 3827 N N . MET B 1 237 ? 25.469 -37.875 0.9 1 64.06 237 MET B N 1
ATOM 3828 C CA . MET B 1 237 ? 26.453 -37.938 1.983 1 64.06 237 MET B CA 1
ATOM 3829 C C . MET B 1 237 ? 27.797 -38.469 1.478 1 64.06 237 MET B C 1
ATOM 3831 O O . MET B 1 237 ? 27.844 -39.438 0.706 1 64.06 237 MET B O 1
ATOM 3835 N N . GLN B 1 238 ? 28.641 -37.688 1.113 1 51.5 238 GLN B N 1
ATOM 3836 C CA . GLN B 1 238 ? 29.984 -38.25 0.915 1 51.5 238 GLN B CA 1
ATOM 3837 C C . GLN B 1 238 ? 30.281 -39.344 1.915 1 51.5 238 GLN B C 1
ATOM 3839 O O . GLN B 1 238 ? 30.172 -39.156 3.127 1 51.5 238 GLN B O 1
ATOM 3844 N N . ARG B 1 239 ? 29.953 -40.594 1.646 1 41 239 ARG B N 1
ATOM 3845 C CA . ARG B 1 239 ? 30.719 -41.594 2.381 1 41 239 ARG B CA 1
ATOM 3846 C C . ARG B 1 239 ? 32.156 -41.125 2.631 1 41 239 ARG B C 1
ATOM 3848 O O . ARG B 1 239 ? 32.844 -40.719 1.696 1 41 239 ARG B O 1
ATOM 3855 N N . ALA B 1 240 ? 32.344 -40.344 3.621 1 39.72 240 ALA B N 1
ATOM 3856 C CA . ALA B 1 240 ? 33.656 -40.156 4.25 1 39.72 240 ALA B CA 1
ATOM 3857 C C . ALA B 1 240 ? 34.562 -41.344 4 1 39.72 240 ALA B C 1
ATOM 3859 O O . ALA B 1 240 ? 35.375 -41.719 4.871 1 39.72 240 ALA B O 1
ATOM 3860 N N . LEU B 1 241 ? 34.094 -42.406 3.303 1 36.72 241 LEU B N 1
ATOM 3861 C CA . LEU B 1 241 ? 35 -43.531 3.16 1 36.72 241 LEU B CA 1
ATOM 3862 C C . LEU B 1 241 ? 36.219 -43.156 2.357 1 36.72 241 LEU B C 1
ATOM 3864 O O . LEU B 1 241 ? 37.344 -43.625 2.637 1 36.72 241 LEU B O 1
ATOM 3868 N N . VAL B 1 242 ? 36.062 -42.188 1.369 1 38.19 242 VAL B N 1
ATOM 3869 C CA . VAL B 1 242 ? 37.219 -42.031 0.484 1 38.19 242 VAL B CA 1
ATOM 3870 C C . VAL B 1 242 ? 38.344 -41.312 1.214 1 38.19 242 VAL B C 1
ATOM 3872 O O . VAL B 1 242 ? 39.531 -41.625 1.045 1 38.19 242 VAL B O 1
ATOM 3875 N N . LEU B 1 243 ? 37.969 -40.281 2.018 1 36.62 243 LEU B N 1
ATOM 3876 C CA . LEU B 1 243 ? 39.094 -39.688 2.689 1 36.62 243 LEU B CA 1
ATOM 3877 C C . LEU B 1 243 ? 39.625 -40.594 3.797 1 36.62 243 LEU B C 1
ATOM 3879 O O . LEU B 1 243 ? 40.719 -40.375 4.316 1 36.62 243 LEU B O 1
ATOM 3883 N N . LEU B 1 244 ? 38.719 -41.438 4.344 1 37.19 244 LEU B N 1
ATOM 3884 C CA . LEU B 1 244 ? 39.312 -42.375 5.301 1 37.19 244 LEU B CA 1
ATOM 3885 C C . LEU B 1 244 ? 40.188 -43.406 4.594 1 37.19 244 LEU B C 1
ATOM 3887 O O . LEU B 1 244 ? 41.031 -44.031 5.23 1 37.19 244 LEU B O 1
ATOM 3891 N N . GLN B 1 245 ? 39.812 -43.781 3.361 1 34.5 245 GLN B N 1
ATOM 3892 C CA . GLN B 1 245 ? 40.688 -44.75 2.67 1 34.5 245 GLN B CA 1
ATOM 3893 C C . GLN B 1 245 ? 42.094 -44.188 2.479 1 34.5 245 GLN B C 1
ATOM 3895 O O . GLN B 1 245 ? 43.062 -44.938 2.555 1 34.5 245 GLN B O 1
ATOM 3900 N N . ASP B 1 246 ? 42.188 -42.969 2.113 1 37.16 246 ASP B N 1
ATOM 3901 C CA . ASP B 1 246 ? 43.562 -42.531 1.97 1 37.16 246 ASP B CA 1
ATOM 3902 C C . ASP B 1 246 ? 44.281 -42.5 3.32 1 37.16 246 ASP B C 1
ATOM 3904 O O . ASP B 1 246 ? 45.531 -42.469 3.377 1 37.16 246 ASP B O 1
ATOM 3908 N N . VAL B 1 247 ? 43.5 -42.25 4.379 1 39.31 247 VAL B N 1
ATOM 3909 C CA . VAL B 1 247 ? 44.25 -42.344 5.621 1 39.31 247 VAL B CA 1
ATOM 3910 C C . VAL B 1 247 ? 44.406 -43.812 6.023 1 39.31 247 VAL B C 1
ATOM 3912 O O . VAL B 1 247 ? 45.188 -44.125 6.906 1 39.31 247 VAL B O 1
ATOM 3915 N N . VAL B 1 248 ? 43.312 -44.656 5.859 1 37.91 248 VAL B N 1
ATOM 3916 C CA . VAL B 1 248 ? 43.562 -46.031 6.285 1 37.91 248 VAL B CA 1
ATOM 3917 C C . VAL B 1 248 ? 44.438 -46.75 5.266 1 37.91 248 VAL B C 1
ATOM 3919 O O . VAL B 1 248 ? 44.125 -46.781 4.074 1 37.91 248 VAL B O 1
ATOM 3922 N N . GLY B 1 249 ? 45.719 -46.938 5.453 1 34.88 249 GLY B N 1
ATOM 3923 C CA . GLY B 1 249 ? 46.688 -47.719 4.754 1 34.88 249 GLY B CA 1
ATOM 3924 C C . GLY B 1 249 ? 46.125 -49 4.168 1 34.88 249 GLY B C 1
ATOM 3925 O O . GLY B 1 249 ? 45.031 -49.438 4.535 1 34.88 249 GLY B O 1
ATOM 3926 N N . PHE B 1 250 ? 46.688 -49.656 3.092 1 34.5 250 PHE B N 1
ATOM 3927 C CA . PHE B 1 250 ? 46.562 -50.906 2.342 1 34.5 250 PHE B CA 1
ATOM 3928 C C . PHE B 1 250 ? 46.312 -52.062 3.279 1 34.5 250 PHE B C 1
ATOM 3930 O O . PHE B 1 250 ? 47.219 -52.594 3.912 1 34.5 250 PHE B O 1
ATOM 3937 N N . ALA B 1 251 ? 45.438 -52.062 4.258 1 33.56 251 ALA B N 1
ATOM 3938 C CA . ALA B 1 251 ? 45.438 -53.438 4.781 1 33.56 251 ALA B CA 1
ATOM 3939 C C . ALA B 1 251 ? 45.031 -54.438 3.705 1 33.56 251 ALA B C 1
ATOM 3941 O O . ALA B 1 251 ? 44.125 -54.188 2.924 1 33.56 251 ALA B O 1
ATOM 3942 N N . PRO B 1 252 ? 45.875 -55.5 3.322 1 32.16 252 PRO B N 1
ATOM 3943 C CA . PRO B 1 252 ? 45.719 -56.594 2.338 1 32.16 252 PRO B CA 1
ATOM 3944 C C . PRO B 1 252 ? 44.375 -57.281 2.428 1 32.16 252 PRO B C 1
ATOM 3946 O O . PRO B 1 252 ? 43.719 -57.219 3.473 1 32.16 252 PRO B O 1
ATOM 3949 N N . PHE B 1 253 ? 43.594 -57.406 1.284 1 31.55 253 PHE B N 1
ATOM 3950 C CA . PHE B 1 253 ? 42.469 -58.25 0.958 1 31.55 253 PHE B CA 1
ATOM 3951 C C . PHE B 1 253 ? 42.594 -59.594 1.641 1 31.55 253 PHE B C 1
ATOM 3953 O O . PHE B 1 253 ? 43.5 -60.375 1.349 1 31.55 253 PHE B O 1
ATOM 3960 N N . ILE B 1 254 ? 42.5 -59.688 2.988 1 27.05 254 ILE B N 1
ATOM 3961 C CA . ILE B 1 254 ? 42.469 -61.062 3.512 1 27.05 254 ILE B CA 1
ATOM 3962 C C . ILE B 1 254 ? 41.312 -61.844 2.844 1 27.05 254 ILE B C 1
ATOM 3964 O O . ILE B 1 254 ? 40.188 -61.406 2.855 1 27.05 254 ILE B O 1
ATOM 3968 N N . ASN B 1 255 ? 41.625 -62.625 1.773 1 29.05 255 ASN B N 1
ATOM 3969 C CA . ASN B 1 255 ? 40.969 -63.719 1.07 1 29.05 255 ASN B CA 1
ATOM 3970 C C . ASN B 1 255 ? 40.281 -64.688 2.043 1 29.05 255 ASN B C 1
ATOM 3972 O O . ASN B 1 255 ? 40.938 -65.438 2.766 1 29.05 255 ASN B O 1
ATOM 3976 N N . LEU B 1 256 ? 39.344 -64.125 2.871 1 22.33 256 LEU B N 1
ATOM 3977 C CA . LEU B 1 256 ? 38.75 -65.188 3.707 1 22.33 256 LEU B CA 1
ATOM 3978 C C . LEU B 1 256 ? 38.094 -66.25 2.852 1 22.33 256 LEU B C 1
ATOM 3980 O O . LEU B 1 256 ? 37.125 -66 2.137 1 22.33 256 LEU B O 1
ATOM 3984 N N . GLN B 1 257 ? 38.938 -67.125 2.207 1 23.64 257 GLN B N 1
ATOM 3985 C CA . GLN B 1 257 ? 38.75 -68.5 1.762 1 23.64 257 GLN B CA 1
ATOM 3986 C C . GLN B 1 257 ? 38.031 -69.312 2.82 1 23.64 257 GLN B C 1
ATOM 3988 O O . GLN B 1 257 ? 38.594 -69.688 3.844 1 23.64 257 GLN B O 1
ATOM 3993 N N . ILE B 1 258 ? 36.75 -68.812 3.287 1 24.47 258 ILE B N 1
ATOM 3994 C CA . ILE B 1 258 ? 35.969 -70 3.586 1 24.47 258 ILE B CA 1
ATOM 3995 C C . ILE B 1 258 ? 35.375 -70.562 2.297 1 24.47 258 ILE B C 1
ATOM 3997 O O . ILE B 1 258 ? 34.938 -69.812 1.427 1 24.47 258 ILE B O 1
#

Foldseek 3Di:
DPPPPDDPVNVVVLLVVLQADQEDAVCVVPLADDLVNLCSSQVNHQRHQYEAQNNHLVPDECVRQLNSLQRYQRHAYYANANNARYALVNLLSNQVRHQQHAEYEHALHLRDALVSLLSNLVRNQNYAEYHCHNVQHYALVSLLSSLQSHQNYAYYEPAQNQHHELSNLLSNLQRHLNHAYYEHHNHAHYALVSLQSNLVRHLNHAEYEHHNNPRYAVVSCVSVVVSNHHYPDDHDPPPPVVVVDVVVPPDDDPPPPD/DCPPPDDPVNVVVLLVVLQADQEDAVCVVPLADDLVNLCSSQVNHQRHQYEACNNHLVPDECVRQLVSLQRYQRHAYYHNANNARYALVNLLSNQVRHQQHAEYEHALHLRDELVSLLSNLVRNQNYAEYECHNVQHYALVSLLSSLQSHQNYAYYEPAQNQHHALSNLLSNLQRHLNHAYYEHHNHAHYALVSLQSNLVRHLNHAEYEHHNNPRYAVVSCVSVVVSNHHYPDDHDPPPPVVVVVVVPPPPDPPPPPD

Radius of gyration: 33.41 Å; Cα contacts (8 Å, |Δi|>4): 1118; chains: 2; bounding box: 83×143×54 Å

Secondary structure (DSSP, 8-state):
-------HHHHHHHHHHHHT-SEEEGGGG-S---HHHHHHHHTT----SEEE-GGGTTT--HHHHHHHHHH-TT--EEE-TT-TT--HHHHHHHHHH-TT--EEE-TT-TT--HHHHHHHHHH-TT--EEE-TT-----HHHHHHHHHH-TT--EEE-TT-TT-BHHHHHHHHHH-TT--EEE-TT-TB-BHHHHHHHHHH-TT--EEE-TT-TB--HHHHHHHHHTT-EESS------THHHHHHHS----------/-------HHHHHHHHHHHHT-SEEEGGGG-S---HHHHHHHHTT----SEEE-GGGTTT--HHHHHHHHHH-TT--EEE-TT-TT--HHHHHHHHHH-TT--EEE-TT-TT--HHHHHHHHHH-TT--EEE-TT-----HHHHHHHHHH-TT--EEE-TT-TT-BHHHHHHHHHH-TT--EEE-TT-TB-BHHHHHHHHHH-TT--EEE-TT-TB--HHHHHHHHHTT-EESS------THHHHHHHS----------